Protein AF-A0A2D3VYF6-F1 (afdb_monomer)

Mean predicted aligned error: 9.65 Å

Foldseek 3Di:
DAEDAADEDEEEQAEFEDADPQPDPAALHEDADPQHDQHAYYNYHYYYDHPAFNHAYNVGDTHNDPVVVRVVRNPRDPQAEAEAEDEDQAEDEQEQSHEYEFFFEYEYDNQYEYEYDFQYHYAYEADAARRAGEYEYAENHAYAQAYDPVGAYEYYHPCVSVVHDQAAARGAAYEYAYQQADPLFAQQQSDNVGGHHNPDQQTERYEDHRYEQGNHKHDNDVVHIGWHYEAGRHHCNYYAENYEFYRHAEERYEYAAGAHEHEQYEFENYQAEPYEYHQAHAYEYEQHEEEYDHYAEPYEYDHAYEHEYERAEYEYPDHNHAYYYEYDDARYEYHYENEEYAGAYEQPHDAANHEYADPQHQQHAYYNYHYHYDHPHFNHAYNVGDTHNDPVVVNVVRVVSD

Sequence (402 aa):
YFKGEGIGGNFSNVTLTNNLPDAYAYGSVYSDAANPSPIAFTNVTIGGTFAGTQFVNKNGDATFSADEIEAIYNAQDVLPQETLSGDITSDMTLTADKIWILDGLVAVKNGAVLTIEAGTTIAGKEGTGENTSYMIVDKGSKIMAEGTEANPIIFTSKTAVDGGTPAVGQWGGLTILGNAANAQVNAYEVNSAFTAGTSDLADNSGILKYVKILNSGITMEQDKEINGLSLIGVGSGTLIDNITVDLSDDDGIEAWGGTVNMSNLTLTRCTDDYFDVDDGFSGTVTNLNITTTTGNAAMEMSGTTVPTFNGVNIVMNGSAKEGGMYFKGEGIGGSFTNVTLTNNLANAYTYGSVYSDAANPSPIAFTNVTIGGTFAGTQFVNKAGDATFSADEIEVIYNAQK

Radius of gyration: 25.11 Å; Cα contacts (8 Å, |Δi|>4): 1325; chains: 1; bounding box: 82×37×56 Å

pLDDT: mean 88.91, std 12.39, range [50.22, 98.94]

Solvent-accessible surface area (backbone atoms only — not comparable to full-atom values): 18466 Å² total; per-residue (Å²): 114,48,80,46,68,74,57,53,48,81,45,66,68,42,74,48,74,37,70,56,71,76,84,59,92,49,44,76,39,30,35,70,25,90,68,43,36,59,37,42,58,41,69,57,45,74,49,67,72,43,81,57,47,39,30,31,42,61,84,68,56,67,39,78,47,51,69,57,50,35,51,56,33,64,62,41,77,71,59,52,76,45,81,44,59,43,75,38,62,54,69,45,76,47,56,50,82,28,35,38,31,29,55,21,52,27,35,33,24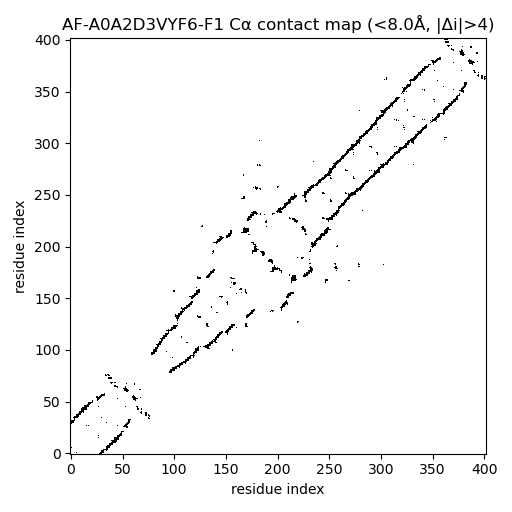,85,54,11,42,41,35,35,40,48,44,18,39,36,22,15,30,74,51,62,54,92,47,27,3,31,38,38,34,34,47,75,8,30,38,40,33,58,25,35,94,94,32,38,24,36,41,32,21,36,53,44,77,73,70,42,82,80,44,49,48,37,14,23,31,41,36,39,24,10,24,14,24,47,94,65,48,64,53,37,79,78,46,65,90,46,52,48,32,67,85,30,56,62,25,59,41,36,36,44,24,26,34,36,38,33,18,11,0,25,70,56,51,90,99,23,62,34,28,23,34,33,34,33,4,28,6,46,53,23,46,37,34,41,38,36,26,35,24,8,37,24,26,19,32,36,29,29,11,14,32,35,40,38,34,44,36,38,27,34,48,16,54,26,24,31,37,31,30,31,43,20,25,48,24,43,41,33,41,39,37,37,43,37,43,56,9,24,19,48,24,35,32,28,34,68,30,58,23,39,38,39,37,39,39,39,38,32,66,29,49,68,65,41,34,28,38,27,36,43,50,62,38,26,32,25,42,41,33,46,35,38,40,33,34,50,41,66,73,82,61,83,28,30,50,34,23,32,66,19,79,69,54,31,56,34,36,53,43,66,61,46,66,52,65,72,43,79,49,50,35,31,33,35,62,74,66,57,67,39,76,49,44,70,57,50,31,49,61,30,48,71,60,108

Nearest PDB structures (foldseek):
  7c7d-assembly1_A  TM=3.598E-01  e=1.996E-01  Streptomyces thermodiastaticus
  5w6f-assembly1_C  TM=1.751E-01  e=1.521E-01  Kuttervirus CBA120
  9j4l-assembly1_B  TM=1.896E-01  e=7.760E-01  Paenarthrobacter aurescens
  7xyc-assembly1_A  TM=2.782E-01  e=4.534E+00  Klebsiella phage Kp7

Secondary structure (DSSP, 8-state):
-B-STT--EEEES-EEEE---TT-TT-SEEE--SSPSPEEEES-EEEES--S-SEEETT--EES-HHHHHHHHHTS----EEEEEEEE-S-EEE-TTSEEEEEEEEEE-TT-EEEE-TT-EEEEPP--GGG--EEEE-TT-EEEEE--SSS-EEEEEHHHHTTPPP-SSSS--EEEE-S---SS--B-SS-TT-B---S-TT---EEEEEEEEES--EEEETTEEE-SEEEES--TTSEEEEEEEES-SS-SEEEES---EEEEEEEES-SS-SEEEES---SEEEEEEEEESSSSEEEEE-SS---EEEEEEEEES--SSSEEEEE-SSS--EEEEEEEEEE---TT-SS-SEEES-SS-S-EEEEEEEEEES--S-SEEETT--EES-HHHHHHHHHTT-

Structure (mmCIF, N/CA/C/O backbone):
data_AF-A0A2D3VYF6-F1
#
_entry.id   AF-A0A2D3VYF6-F1
#
loop_
_atom_site.group_PDB
_atom_site.id
_atom_site.type_symbol
_atom_site.label_atom_id
_atom_site.label_alt_id
_atom_site.label_comp_id
_atom_site.label_asym_id
_atom_site.label_entity_id
_atom_site.label_seq_id
_atom_site.pdbx_PDB_ins_code
_atom_site.Cartn_x
_atom_site.Cartn_y
_atom_site.Cartn_z
_atom_site.occupancy
_atom_site.B_iso_or_equiv
_atom_site.auth_seq_id
_atom_site.auth_comp_id
_atom_site.auth_asym_id
_atom_site.auth_atom_id
_atom_site.pdbx_PDB_model_num
ATOM 1 N N . TYR A 1 1 ? -38.442 -12.595 0.897 1.00 74.19 1 TYR A N 1
ATOM 2 C CA . TYR A 1 1 ? -38.090 -13.572 1.943 1.00 74.19 1 TYR A CA 1
ATOM 3 C C . TYR A 1 1 ? -36.581 -13.689 1.959 1.00 74.19 1 TYR A C 1
ATOM 5 O O . TYR A 1 1 ? -36.018 -14.154 0.973 1.00 74.19 1 TYR A O 1
ATOM 13 N N . PHE A 1 2 ? -35.948 -13.201 3.020 1.00 73.19 2 PHE A N 1
ATOM 14 C CA . PHE A 1 2 ? -34.509 -13.307 3.251 1.00 73.19 2 PHE A CA 1
ATOM 15 C C . PHE A 1 2 ? -34.277 -14.469 4.217 1.00 73.19 2 PHE A C 1
ATOM 17 O O . PHE A 1 2 ? -34.908 -14.503 5.275 1.00 73.19 2 PHE A O 1
ATOM 24 N N . LYS A 1 3 ? -33.466 -15.448 3.794 1.00 67.50 3 LYS A N 1
ATOM 25 C CA . LYS A 1 3 ? -33.299 -16.732 4.484 1.00 67.50 3 LYS A CA 1
ATOM 26 C C . LYS A 1 3 ? -31.871 -16.933 4.985 1.00 67.50 3 LYS A C 1
ATOM 28 O O . LYS A 1 3 ? -30.990 -17.205 4.177 1.00 67.50 3 LYS A O 1
ATOM 33 N N . GLY A 1 4 ? -31.681 -16.963 6.294 1.00 57.88 4 GLY A N 1
ATOM 34 C CA . GLY A 1 4 ? -30.403 -17.239 6.939 1.00 57.88 4 GLY A CA 1
ATOM 35 C C . GLY A 1 4 ? -29.540 -15.997 7.152 1.00 57.88 4 GLY A C 1
ATOM 36 O O . GLY A 1 4 ? -29.794 -14.924 6.607 1.00 57.88 4 GLY A O 1
ATOM 37 N N . GLU A 1 5 ? -28.520 -16.167 7.986 1.00 59.72 5 GLU A N 1
ATOM 38 C CA . GLU A 1 5 ? -27.497 -15.151 8.243 1.00 59.72 5 GLU A CA 1
ATOM 39 C C . GLU A 1 5 ? -26.617 -14.955 6.996 1.00 59.72 5 GLU A C 1
ATOM 41 O O . GLU A 1 5 ? -26.434 -15.887 6.208 1.00 59.72 5 GLU A O 1
ATOM 46 N N . GLY A 1 6 ? -26.094 -13.743 6.787 1.00 53.06 6 GLY A N 1
ATOM 47 C CA . GLY A 1 6 ? -25.200 -13.445 5.658 1.00 53.06 6 GLY A CA 1
ATOM 48 C C . GLY A 1 6 ? -25.876 -13.000 4.351 1.00 53.06 6 GLY A C 1
ATOM 49 O O . GLY A 1 6 ? -25.184 -12.726 3.372 1.00 53.06 6 GLY A O 1
ATOM 50 N N . ILE A 1 7 ? -27.214 -12.933 4.291 1.00 54.94 7 ILE A N 1
ATOM 51 C CA . ILE A 1 7 ? -27.933 -12.428 3.109 1.00 54.94 7 ILE A CA 1
ATOM 52 C C . ILE A 1 7 ? -28.222 -10.934 3.284 1.00 54.94 7 ILE A C 1
ATOM 54 O O . ILE A 1 7 ? -29.065 -10.563 4.095 1.00 54.94 7 ILE A O 1
ATOM 58 N N . GLY A 1 8 ? -27.530 -10.105 2.496 1.00 61.53 8 GLY A N 1
ATOM 59 C CA . GLY A 1 8 ? -27.679 -8.647 2.430 1.00 61.53 8 GLY A CA 1
ATOM 60 C C . GLY A 1 8 ? -27.973 -8.145 1.012 1.00 61.53 8 GLY A C 1
ATOM 61 O O . GLY A 1 8 ? -27.984 -8.930 0.058 1.00 61.53 8 GLY A O 1
ATOM 62 N N . GLY A 1 9 ? -28.206 -6.841 0.849 1.00 61.53 9 GLY A N 1
ATOM 63 C CA . GLY A 1 9 ? -28.354 -6.231 -0.478 1.00 61.53 9 GLY A CA 1
ATOM 64 C C . GLY A 1 9 ? -28.991 -4.842 -0.482 1.00 61.53 9 GLY A C 1
ATOM 65 O O . GLY A 1 9 ? -29.776 -4.504 0.398 1.00 61.53 9 GLY A O 1
ATOM 66 N N . ASN A 1 10 ? -28.681 -4.059 -1.517 1.00 67.69 10 ASN A N 1
ATOM 67 C CA . ASN A 1 10 ? -29.276 -2.745 -1.751 1.00 67.69 10 ASN A CA 1
ATOM 68 C C . ASN A 1 10 ? -30.423 -2.870 -2.755 1.00 67.69 10 ASN A C 1
ATOM 70 O O . ASN A 1 10 ? -30.211 -3.264 -3.905 1.00 67.69 10 ASN A O 1
ATOM 74 N N . PHE A 1 11 ? -31.633 -2.515 -2.334 1.00 74.44 11 PHE A N 1
ATOM 75 C CA . PHE A 1 11 ? -32.835 -2.603 -3.151 1.00 74.44 11 PHE A CA 1
ATOM 76 C C . PHE A 1 11 ? -33.434 -1.216 -3.359 1.00 74.44 11 PHE A C 1
ATOM 78 O O . PHE A 1 11 ? -33.925 -0.586 -2.425 1.00 74.44 11 PHE A O 1
ATOM 85 N N . SER A 1 12 ? -33.437 -0.752 -4.604 1.00 75.88 12 SER A N 1
ATOM 86 C CA . SER A 1 12 ? -33.969 0.557 -4.973 1.00 75.88 12 SER A CA 1
ATOM 87 C C . SER A 1 12 ? -35.176 0.437 -5.902 1.00 75.88 12 SER A C 1
ATOM 89 O O . SER A 1 12 ? -35.232 -0.444 -6.762 1.00 75.88 12 SER A O 1
ATOM 91 N N . ASN A 1 13 ? -36.147 1.341 -5.736 1.00 78.69 13 ASN A N 1
ATOM 92 C CA . ASN A 1 13 ? -37.373 1.416 -6.543 1.00 78.69 13 ASN A CA 1
ATOM 93 C C . ASN A 1 13 ? -38.207 0.125 -6.502 1.00 78.69 13 ASN A C 1
ATOM 95 O O . ASN A 1 13 ? -38.730 -0.346 -7.517 1.00 78.69 13 ASN A O 1
ATOM 99 N N . VAL A 1 14 ? -38.311 -0.479 -5.321 1.00 80.00 14 VAL A N 1
ATOM 100 C CA . VAL A 1 14 ? -39.027 -1.741 -5.140 1.00 80.00 14 VAL A CA 1
ATOM 101 C C . VAL A 1 14 ? -40.526 -1.478 -5.109 1.00 80.00 14 VAL A C 1
ATOM 103 O O . VAL A 1 14 ? -41.013 -0.741 -4.260 1.00 80.00 14 VAL A O 1
ATOM 106 N N . THR A 1 15 ? -41.283 -2.134 -5.987 1.00 82.56 15 THR A N 1
ATOM 107 C CA . THR A 1 15 ? -42.749 -2.178 -5.894 1.00 82.56 15 THR A CA 1
ATOM 108 C C . THR A 1 15 ? -43.205 -3.601 -5.604 1.00 82.56 15 THR A C 1
ATOM 110 O O . THR A 1 15 ? -42.964 -4.507 -6.401 1.00 82.56 15 THR A O 1
ATOM 113 N N . LEU A 1 16 ? -43.890 -3.803 -4.479 1.00 81.88 16 LEU A N 1
ATOM 114 C CA . LEU A 1 16 ? -44.494 -5.079 -4.097 1.00 81.88 16 LEU A CA 1
ATOM 115 C C . LEU A 1 16 ? -46.016 -4.955 -4.120 1.00 81.88 16 LEU A C 1
ATOM 117 O O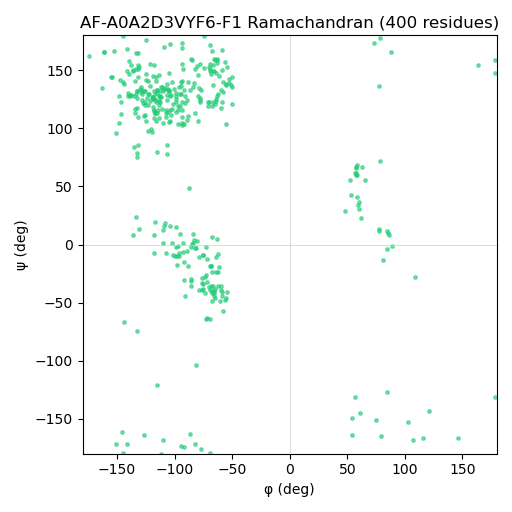 . LEU A 1 16 ? -46.585 -4.021 -3.564 1.00 81.88 16 LEU A O 1
ATOM 121 N N . THR A 1 17 ? -46.691 -5.911 -4.756 1.00 84.06 17 THR A N 1
ATOM 122 C CA . THR A 1 17 ? -48.153 -6.033 -4.698 1.00 84.06 17 THR A CA 1
ATOM 123 C C . THR A 1 17 ? -48.513 -7.367 -4.064 1.00 84.06 17 THR A C 1
ATOM 125 O O . THR A 1 17 ? -48.319 -8.414 -4.682 1.00 84.06 17 THR A O 1
ATOM 128 N N . ASN A 1 18 ? -49.036 -7.338 -2.839 1.00 80.06 18 ASN A N 1
ATOM 129 C CA . ASN A 1 18 ? -49.422 -8.536 -2.105 1.00 80.06 18 ASN A CA 1
ATOM 130 C C . ASN A 1 18 ? -50.948 -8.687 -2.080 1.00 80.06 18 ASN A C 1
ATOM 132 O O . ASN A 1 18 ? -51.669 -7.884 -1.494 1.00 80.06 18 ASN A O 1
ATOM 136 N N . ASN A 1 19 ? -51.437 -9.735 -2.742 1.00 85.00 19 ASN A N 1
ATOM 137 C CA . ASN A 1 19 ? -52.856 -10.094 -2.802 1.00 85.00 19 ASN A CA 1
ATOM 138 C C . ASN A 1 19 ? -53.130 -11.465 -2.168 1.00 85.00 19 ASN A C 1
ATOM 140 O O . ASN A 1 19 ? -54.120 -12.119 -2.498 1.00 85.00 19 ASN A O 1
ATOM 144 N N . LEU A 1 20 ? -52.214 -11.950 -1.325 1.00 78.88 20 LEU A N 1
ATOM 145 C CA . LEU A 1 20 ? -52.416 -13.199 -0.604 1.00 78.88 20 LEU A CA 1
ATOM 146 C C . LEU A 1 20 ? -53.529 -13.034 0.450 1.00 78.88 20 LEU A C 1
ATOM 148 O O . LEU A 1 20 ? -53.714 -11.937 0.972 1.00 78.88 20 LEU A O 1
ATOM 152 N N . PRO A 1 21 ? -54.262 -14.110 0.790 1.00 74.62 21 PRO A N 1
ATOM 153 C CA . PRO A 1 21 ? -55.208 -14.102 1.905 1.00 74.62 21 PRO A CA 1
ATOM 154 C C . PRO A 1 21 ? -54.524 -13.763 3.238 1.00 74.62 21 PRO A C 1
ATOM 156 O O . PRO A 1 21 ? -53.384 -14.166 3.460 1.00 74.62 21 PRO A O 1
ATOM 159 N N . ASP A 1 22 ? -55.245 -13.135 4.170 1.00 67.06 22 ASP A N 1
ATOM 160 C CA . ASP A 1 22 ? -54.722 -12.631 5.459 1.00 67.06 22 ASP A CA 1
ATOM 161 C C . ASP A 1 22 ? -54.169 -13.708 6.430 1.00 67.06 22 ASP A C 1
ATOM 163 O O . ASP A 1 22 ? -53.785 -13.410 7.556 1.00 67.06 22 ASP A O 1
ATOM 167 N N . ALA A 1 23 ? -54.109 -14.978 6.019 1.00 56.41 23 ALA A N 1
ATOM 168 C CA . ALA A 1 23 ? -53.672 -16.107 6.841 1.00 56.41 23 ALA A CA 1
ATOM 169 C C . ALA A 1 23 ? -52.142 -16.333 6.872 1.00 56.41 23 ALA A C 1
ATOM 171 O O . ALA A 1 23 ? -51.685 -17.283 7.510 1.00 56.41 23 ALA A O 1
ATOM 172 N N . TYR A 1 24 ? -51.337 -15.510 6.189 1.00 59.84 24 TYR A N 1
ATOM 173 C CA . TYR A 1 24 ? -49.878 -15.677 6.127 1.00 59.84 24 TYR A CA 1
ATOM 174 C C . TYR A 1 24 ? -49.146 -14.825 7.174 1.00 59.84 24 TYR A C 1
ATOM 176 O O . TYR A 1 24 ? -49.171 -13.600 7.127 1.00 59.84 24 TYR A O 1
ATOM 184 N N . ALA A 1 25 ? -48.417 -15.486 8.078 1.00 61.50 25 ALA A N 1
ATOM 185 C CA . ALA A 1 25 ? -47.672 -14.857 9.178 1.00 61.50 25 ALA A CA 1
ATOM 186 C C . ALA A 1 25 ? -46.397 -14.091 8.756 1.00 61.50 25 ALA A C 1
ATOM 188 O O . ALA A 1 25 ? -45.718 -13.523 9.605 1.00 61.50 25 ALA A O 1
ATOM 189 N N . TYR A 1 26 ? -46.049 -14.092 7.465 1.00 68.44 26 TYR A N 1
ATOM 190 C CA . TYR A 1 26 ? -44.743 -13.649 6.961 1.00 68.44 26 TYR A CA 1
ATOM 191 C C . TYR A 1 26 ? -44.787 -12.332 6.163 1.00 68.44 26 TYR A C 1
ATOM 193 O O . TYR A 1 26 ? -43.812 -11.998 5.504 1.00 68.44 26 TYR A O 1
ATOM 201 N N . GLY A 1 27 ? -45.894 -11.582 6.194 1.00 74.12 27 GLY A N 1
ATOM 202 C CA . GLY A 1 27 ? -46.006 -10.273 5.531 1.00 74.12 27 GLY A CA 1
ATOM 203 C C . GLY A 1 27 ? -45.654 -10.253 4.031 1.00 74.12 27 GLY A C 1
ATOM 204 O O . GLY A 1 27 ? -45.616 -11.285 3.359 1.00 74.12 27 GLY A O 1
ATOM 205 N N . SER A 1 28 ? -45.418 -9.054 3.492 1.00 77.81 28 SER A N 1
ATOM 206 C CA . SER A 1 28 ? -44.939 -8.817 2.117 1.00 77.81 28 SER A CA 1
ATOM 207 C C . SER A 1 28 ? -43.408 -8.877 2.024 1.00 77.81 28 SER A C 1
ATOM 209 O O . SER A 1 28 ? -42.855 -9.287 1.001 1.00 77.81 28 SER A O 1
ATOM 211 N N . VAL A 1 29 ? -42.718 -8.518 3.109 1.00 78.19 29 VAL A N 1
ATOM 212 C CA . VAL A 1 29 ? -41.271 -8.671 3.295 1.00 78.19 29 VAL A CA 1
ATOM 213 C C . VAL A 1 29 ? -41.025 -9.374 4.634 1.00 78.19 29 VAL A C 1
ATOM 215 O O . VAL A 1 29 ? -41.648 -9.042 5.638 1.00 78.19 29 VAL A O 1
ATOM 218 N N . TYR A 1 30 ? -40.118 -10.352 4.647 1.00 79.12 30 TYR A N 1
ATOM 219 C CA . TYR A 1 30 ? -39.763 -11.099 5.854 1.00 79.12 30 TYR A CA 1
ATOM 220 C C . TYR A 1 30 ? -38.306 -11.527 5.859 1.00 79.12 30 TYR A C 1
ATOM 222 O O . TYR A 1 30 ? -37.785 -11.949 4.816 1.00 79.12 30 TYR A O 1
ATOM 230 N N . SER A 1 31 ? -37.708 -11.458 7.048 1.00 73.31 31 SER A N 1
ATOM 231 C CA . SER A 1 31 ? -36.379 -11.972 7.379 1.00 73.31 31 SER A CA 1
ATOM 232 C C . SER A 1 31 ? -36.469 -12.969 8.536 1.00 73.31 31 SER A C 1
ATOM 234 O O . SER A 1 31 ? -37.044 -12.652 9.580 1.00 73.31 31 SER A O 1
ATOM 236 N N . ASP A 1 32 ? -35.877 -14.157 8.368 1.00 74.12 32 ASP A N 1
ATOM 237 C CA . ASP A 1 32 ? -35.676 -15.135 9.454 1.00 74.12 32 ASP A CA 1
ATOM 238 C C . ASP A 1 32 ? -34.289 -15.045 10.127 1.00 74.12 32 ASP A C 1
ATOM 240 O O . ASP A 1 32 ? -33.941 -15.897 10.960 1.00 74.12 32 ASP A O 1
ATOM 244 N N . ALA A 1 33 ? -33.503 -14.017 9.804 1.00 65.56 33 ALA A N 1
ATOM 245 C CA . ALA A 1 33 ? -32.243 -13.717 10.474 1.00 65.56 33 ALA A CA 1
ATOM 246 C C . ALA A 1 33 ? -32.486 -12.807 11.687 1.00 65.56 33 ALA A C 1
ATOM 248 O O . ALA A 1 33 ? -33.321 -11.905 11.631 1.00 65.56 33 ALA A O 1
ATOM 249 N N . ALA A 1 34 ? -31.773 -13.061 12.790 1.00 57.59 34 ALA A N 1
ATOM 250 C CA . ALA A 1 34 ? -31.766 -12.151 13.940 1.00 57.59 34 ALA A CA 1
ATOM 251 C C . ALA A 1 34 ? -30.897 -10.914 13.644 1.00 57.59 34 ALA A C 1
ATOM 253 O O . ALA A 1 34 ? -31.313 -9.807 13.970 1.00 57.59 34 ALA A O 1
ATOM 254 N N . ASN A 1 35 ? -29.776 -11.143 12.942 1.00 56.00 35 ASN A N 1
ATOM 255 C CA . ASN A 1 35 ? -28.840 -10.156 12.400 1.00 56.00 35 ASN A CA 1
ATOM 256 C C . ASN A 1 35 ? -28.538 -10.511 10.922 1.00 56.00 35 ASN A C 1
ATOM 258 O O . ASN A 1 35 ? -27.625 -11.296 10.649 1.00 56.00 35 ASN A O 1
ATOM 262 N N . PRO A 1 36 ? -29.354 -10.075 9.946 1.00 55.22 36 PRO A N 1
ATOM 263 C CA . PRO A 1 36 ? -28.991 -10.196 8.534 1.00 55.22 36 PRO A CA 1
ATOM 264 C C . PRO A 1 36 ? -27.790 -9.290 8.216 1.00 55.22 36 PRO A C 1
ATOM 266 O O . PRO A 1 36 ? -27.599 -8.269 8.868 1.00 55.22 36 PRO A O 1
ATOM 269 N N . SER A 1 37 ? -27.007 -9.619 7.182 1.00 58.22 37 SER A N 1
ATOM 270 C CA . SER A 1 37 ? -26.082 -8.633 6.599 1.00 58.22 37 SER A CA 1
ATOM 271 C C . SER A 1 37 ? -26.857 -7.382 6.164 1.00 58.22 37 SER A C 1
ATOM 273 O O . SER A 1 37 ? -28.054 -7.511 5.895 1.00 58.22 37 SER A O 1
ATOM 275 N N . PRO A 1 38 ? -26.216 -6.204 6.036 1.00 62.56 38 PRO A N 1
ATOM 276 C CA . PRO A 1 38 ? -26.923 -4.968 5.724 1.00 62.56 38 PRO A CA 1
ATOM 277 C C . PRO A 1 38 ? -27.854 -5.134 4.517 1.00 62.56 38 PRO A C 1
ATOM 279 O O . PRO A 1 38 ? -27.435 -5.515 3.417 1.00 62.56 38 PRO A O 1
ATOM 282 N N . ILE A 1 39 ? -29.142 -4.892 4.741 1.00 65.44 39 ILE A N 1
ATOM 283 C CA . ILE A 1 39 ? -30.156 -4.818 3.693 1.00 65.44 39 ILE A CA 1
ATOM 284 C C . ILE A 1 39 ? -30.631 -3.376 3.703 1.00 65.44 39 ILE A C 1
ATOM 286 O O . ILE A 1 39 ? -31.206 -2.941 4.692 1.00 65.44 39 ILE A O 1
ATOM 290 N N . ALA A 1 40 ? -30.397 -2.647 2.619 1.00 68.56 40 ALA A N 1
ATOM 291 C CA . ALA A 1 40 ? -30.890 -1.286 2.471 1.00 68.56 40 ALA A CA 1
ATOM 292 C C . ALA A 1 40 ? -32.042 -1.266 1.469 1.00 68.56 40 ALA A C 1
ATOM 294 O O . ALA A 1 40 ? -31.989 -1.901 0.410 1.00 68.56 40 ALA A O 1
ATOM 295 N N . PHE A 1 41 ? -33.074 -0.502 1.797 1.00 71.75 41 PHE A N 1
ATOM 296 C CA . PHE A 1 41 ? -34.196 -0.233 0.913 1.00 71.75 41 PHE A CA 1
ATOM 297 C C . PHE A 1 41 ? -34.237 1.257 0.593 1.00 71.75 41 PHE A C 1
ATOM 299 O O . PHE A 1 41 ? -33.991 2.083 1.463 1.00 71.75 41 PHE A O 1
ATOM 306 N N . THR A 1 42 ? -34.556 1.609 -0.650 1.00 72.69 42 THR A N 1
ATOM 307 C CA . THR A 1 42 ? -34.777 3.005 -1.044 1.00 72.69 42 THR A CA 1
ATOM 308 C C . THR A 1 42 ? -35.949 3.081 -2.007 1.00 72.69 42 THR A C 1
ATOM 310 O O . THR A 1 42 ? -35.981 2.361 -3.011 1.00 72.69 42 THR A O 1
ATOM 313 N N . ASN A 1 43 ? -36.897 3.982 -1.740 1.00 72.62 43 ASN A N 1
ATOM 314 C CA . ASN A 1 43 ? -38.083 4.189 -2.577 1.00 72.62 43 ASN A CA 1
ATOM 315 C C . ASN A 1 43 ? -38.912 2.899 -2.746 1.00 72.62 43 ASN A C 1
ATOM 317 O O . ASN A 1 43 ? -39.075 2.372 -3.852 1.00 72.62 43 ASN A O 1
ATOM 321 N N . VAL A 1 44 ? -39.392 2.355 -1.625 1.00 80.31 44 VAL A N 1
ATOM 322 C CA . VAL A 1 44 ? -40.236 1.154 -1.606 1.00 80.31 44 VAL A CA 1
ATOM 323 C C . VAL A 1 44 ? -41.710 1.540 -1.645 1.00 80.31 44 VAL A C 1
ATOM 325 O O . VAL A 1 44 ? -42.175 2.370 -0.875 1.00 80.31 44 VAL A O 1
ATOM 328 N N . THR A 1 45 ? -42.478 0.889 -2.514 1.00 80.38 45 THR A N 1
ATOM 329 C CA . THR A 1 45 ? -43.942 0.961 -2.536 1.00 80.38 45 THR A CA 1
ATOM 330 C C . THR A 1 45 ? -44.520 -0.427 -2.286 1.00 80.38 45 THR A C 1
ATOM 332 O O . THR A 1 45 ? -44.208 -1.373 -3.010 1.00 80.38 45 THR A O 1
ATOM 335 N N . ILE A 1 46 ? -45.397 -0.559 -1.289 1.00 78.75 46 ILE A N 1
ATOM 336 C CA . ILE A 1 46 ? -46.137 -1.800 -1.024 1.00 78.75 46 ILE A CA 1
ATOM 337 C C . ILE A 1 46 ? -47.631 -1.524 -1.166 1.00 78.75 46 ILE A C 1
ATOM 339 O O . ILE A 1 46 ? -48.162 -0.604 -0.549 1.00 78.75 46 ILE A O 1
ATOM 343 N N . GLY A 1 47 ? -48.309 -2.320 -1.988 1.00 76.56 47 GLY A N 1
ATOM 344 C CA . GLY A 1 47 ? -49.752 -2.242 -2.201 1.00 76.56 47 GLY A CA 1
ATOM 345 C C . GLY A 1 47 ? -50.392 -3.621 -2.346 1.00 76.56 47 GLY A C 1
ATOM 346 O O . GLY A 1 47 ? -49.744 -4.650 -2.166 1.00 76.56 47 GLY A O 1
ATOM 347 N N . GLY A 1 48 ? -51.673 -3.647 -2.708 1.00 80.94 48 GLY A N 1
ATOM 348 C CA . GLY A 1 48 ? -52.450 -4.876 -2.874 1.00 80.94 48 GLY A CA 1
ATOM 349 C C . GLY A 1 48 ? -53.595 -4.994 -1.870 1.00 80.94 48 GLY A C 1
ATOM 350 O O . GLY A 1 48 ? -53.997 -4.014 -1.249 1.00 80.94 48 GLY A O 1
ATOM 351 N N . THR A 1 49 ? -54.167 -6.191 -1.782 1.00 82.38 49 THR A N 1
ATOM 352 C CA . THR A 1 49 ? -55.363 -6.500 -0.977 1.00 82.38 49 THR A CA 1
ATOM 353 C C . THR A 1 49 ? -55.049 -7.162 0.362 1.00 82.38 49 THR A C 1
ATOM 355 O O . THR A 1 49 ? -55.948 -7.275 1.189 1.00 82.38 49 THR A O 1
ATOM 358 N N . PHE A 1 50 ? -53.797 -7.571 0.591 1.00 79.56 50 PHE A N 1
ATOM 359 C CA . PHE A 1 50 ? -53.349 -8.122 1.868 1.00 79.56 50 PHE A CA 1
ATOM 360 C C . PHE A 1 50 ? -53.421 -7.059 2.974 1.00 79.56 50 PHE A C 1
ATOM 362 O O . PHE A 1 50 ? -52.773 -6.013 2.871 1.00 79.56 50 PHE A O 1
ATOM 369 N N . ALA A 1 51 ? -54.188 -7.333 4.032 1.00 72.94 51 ALA A N 1
ATOM 370 C CA . ALA A 1 51 ? -54.447 -6.385 5.120 1.00 72.94 51 ALA A CA 1
ATOM 371 C C . ALA A 1 51 ? -53.560 -6.604 6.362 1.00 72.94 51 ALA A C 1
ATOM 373 O O . ALA A 1 51 ? -53.662 -5.853 7.334 1.00 72.94 51 ALA A O 1
ATOM 374 N N . GLY A 1 52 ? -52.706 -7.633 6.351 1.00 74.12 52 GLY A N 1
ATOM 375 C CA . GLY A 1 52 ? -51.769 -7.927 7.436 1.00 74.12 52 GLY A CA 1
ATOM 376 C C . GLY A 1 52 ? -50.569 -6.973 7.499 1.00 74.12 52 GLY A C 1
ATOM 377 O O . GLY A 1 52 ? -50.412 -6.061 6.685 1.00 74.12 52 GLY A O 1
ATOM 378 N N . THR A 1 53 ? -49.692 -7.200 8.480 1.00 75.12 53 THR A N 1
ATOM 379 C CA . THR A 1 53 ? -48.420 -6.476 8.619 1.00 75.12 53 THR A CA 1
ATOM 380 C C . THR A 1 53 ? -47.572 -6.677 7.369 1.00 75.12 53 THR A C 1
ATOM 382 O O . THR A 1 53 ? -47.278 -7.808 6.978 1.00 75.12 53 THR A O 1
ATOM 385 N N . GLN A 1 54 ? -47.199 -5.578 6.720 1.00 76.69 54 GLN A N 1
ATOM 386 C CA . GLN A 1 54 ? -46.505 -5.602 5.434 1.00 76.69 54 GLN A CA 1
ATOM 387 C C . GLN A 1 54 ? -45.054 -6.067 5.588 1.00 76.69 54 GLN A C 1
ATOM 389 O O . GLN A 1 54 ? -44.508 -6.683 4.673 1.00 76.69 54 GLN A O 1
ATOM 394 N N . PHE A 1 55 ? -44.466 -5.867 6.766 1.00 74.56 55 PHE A N 1
ATOM 395 C CA . PHE A 1 55 ? -43.177 -6.428 7.141 1.00 74.56 55 PHE A CA 1
ATOM 396 C C . PHE A 1 55 ? -43.218 -7.075 8.513 1.00 74.56 55 PHE A C 1
ATOM 398 O O . PHE A 1 55 ? -43.900 -6.586 9.414 1.00 74.56 55 PHE A O 1
ATOM 405 N N . VAL A 1 56 ? -42.467 -8.167 8.639 1.00 74.69 56 VAL A N 1
ATOM 406 C CA . VAL A 1 56 ? -42.242 -8.891 9.889 1.00 74.69 56 VAL A CA 1
ATOM 407 C C . VAL A 1 56 ? -40.777 -9.337 9.919 1.00 74.69 56 VAL A C 1
ATOM 409 O O . VAL A 1 56 ? -40.319 -9.988 8.977 1.00 74.69 56 VAL A O 1
ATOM 412 N N . ASN A 1 57 ? -40.038 -9.031 10.988 1.00 70.38 57 ASN A N 1
ATOM 413 C CA . ASN A 1 57 ? -38.720 -9.630 11.237 1.00 70.38 57 ASN A CA 1
ATOM 414 C C . ASN A 1 57 ? -38.782 -10.709 12.333 1.00 70.38 57 ASN A C 1
ATOM 416 O O . ASN A 1 57 ? -39.795 -10.899 13.012 1.00 70.38 57 ASN A O 1
ATOM 420 N N . LYS A 1 58 ? -37.672 -11.429 12.522 1.00 71.56 58 LYS A N 1
ATOM 421 C CA . LYS A 1 58 ? -37.536 -12.454 13.568 1.00 71.56 58 LYS A CA 1
ATOM 422 C C . LYS A 1 58 ? -37.615 -11.906 14.996 1.00 71.56 58 LYS A C 1
ATOM 424 O O . LYS A 1 58 ? -37.976 -12.660 15.898 1.00 71.56 58 LYS A O 1
ATOM 429 N N . ASN A 1 59 ? -37.308 -10.626 15.192 1.00 65.56 59 ASN A N 1
ATOM 430 C CA . ASN A 1 59 ? -37.330 -9.962 16.496 1.00 65.56 59 ASN A CA 1
ATOM 431 C C . ASN A 1 59 ? -38.746 -9.527 16.916 1.00 65.56 59 ASN A C 1
ATOM 433 O O . ASN A 1 59 ? -38.940 -9.078 18.043 1.00 65.56 59 ASN A O 1
ATOM 437 N N . GLY A 1 60 ? -39.748 -9.734 16.054 1.00 64.12 60 GLY A N 1
ATOM 438 C CA . GLY A 1 60 ? -41.144 -9.400 16.331 1.00 64.12 60 GLY A CA 1
ATOM 439 C C . GLY A 1 60 ? -41.511 -7.959 15.986 1.00 64.12 60 GLY A C 1
ATOM 440 O O . GLY A 1 60 ? -42.636 -7.549 16.276 1.00 64.12 60 GLY A O 1
ATOM 441 N N . ASP A 1 61 ? -40.612 -7.215 15.337 1.00 67.62 61 ASP A N 1
ATOM 442 C CA . ASP A 1 61 ? -40.936 -5.907 14.780 1.00 67.62 61 ASP A CA 1
ATOM 443 C C . ASP A 1 61 ? -41.845 -6.115 13.569 1.00 67.62 61 ASP A C 1
ATOM 445 O O . ASP A 1 61 ? -41.509 -6.840 12.623 1.00 67.62 61 ASP A O 1
ATOM 449 N N . ALA A 1 62 ? -43.021 -5.495 13.612 1.00 71.25 62 ALA A N 1
AT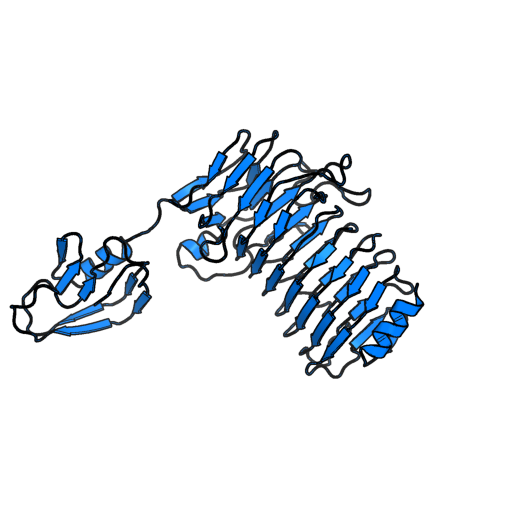OM 450 C CA . ALA A 1 62 ? -44.005 -5.583 12.552 1.00 71.25 62 ALA A CA 1
ATOM 451 C C . ALA A 1 62 ? -44.547 -4.194 12.223 1.00 71.25 62 ALA A C 1
ATOM 453 O O . ALA A 1 62 ? -44.977 -3.457 13.110 1.00 71.25 62 ALA A O 1
ATOM 454 N N . THR A 1 63 ? -44.536 -3.846 10.939 1.00 67.88 63 THR A N 1
ATOM 455 C CA . THR A 1 63 ? -45.011 -2.547 10.451 1.00 67.88 63 THR A CA 1
ATOM 456 C C . THR A 1 63 ? -45.954 -2.706 9.256 1.00 67.88 63 THR A 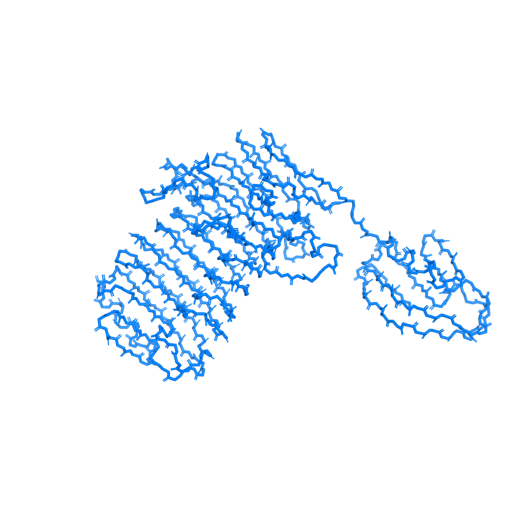C 1
ATOM 458 O O . THR A 1 63 ? -45.927 -3.701 8.521 1.00 67.88 63 THR A O 1
ATOM 461 N N . PHE A 1 64 ? -46.825 -1.710 9.091 1.00 66.56 64 PHE A N 1
ATOM 462 C CA . PHE A 1 64 ? -47.744 -1.554 7.971 1.00 66.56 64 PHE A CA 1
ATOM 463 C C . PHE A 1 64 ? -47.234 -0.584 6.891 1.00 66.56 64 PHE A C 1
ATOM 465 O O . PHE A 1 64 ? -47.864 -0.513 5.837 1.00 66.56 64 PHE A O 1
ATOM 472 N N . SER A 1 65 ? -46.145 0.162 7.123 1.00 73.19 65 SER A N 1
ATOM 473 C CA . SER A 1 65 ? -45.689 1.231 6.223 1.00 73.19 65 SER A CA 1
ATOM 474 C C . SER A 1 65 ? -44.346 0.924 5.561 1.00 73.19 65 SER A C 1
ATOM 476 O O . SER A 1 65 ? -43.475 0.293 6.150 1.00 73.19 65 SER A O 1
ATOM 478 N N . ALA A 1 66 ? -44.177 1.375 4.317 1.00 66.06 66 ALA A N 1
ATOM 479 C CA . ALA A 1 66 ? -42.915 1.236 3.592 1.00 66.06 66 ALA A CA 1
ATOM 480 C C . ALA A 1 66 ? -41.786 2.072 4.224 1.00 66.06 66 ALA A C 1
ATOM 482 O O . ALA A 1 66 ? -40.654 1.601 4.294 1.00 66.06 66 ALA A O 1
ATOM 483 N N . ASP A 1 67 ? -42.112 3.253 4.755 1.00 67.81 67 ASP A N 1
ATOM 484 C CA . ASP A 1 67 ? -41.150 4.154 5.401 1.00 67.81 67 ASP A CA 1
ATOM 485 C C . ASP A 1 67 ? -40.552 3.535 6.677 1.00 67.81 67 ASP A C 1
ATOM 487 O O . ASP A 1 67 ? -39.357 3.650 6.941 1.00 67.81 67 ASP A O 1
ATOM 491 N N . GLU A 1 68 ? -41.357 2.815 7.466 1.00 68.12 68 GLU A N 1
ATOM 492 C CA . GLU A 1 68 ? -40.861 2.101 8.648 1.00 68.12 68 GLU A CA 1
ATOM 493 C C . GLU A 1 68 ? -40.060 0.845 8.273 1.00 68.12 68 GLU A C 1
ATOM 495 O O . GLU A 1 68 ? -39.158 0.470 9.013 1.00 68.12 68 GLU A O 1
ATOM 500 N N . ILE A 1 69 ? -40.327 0.208 7.125 1.00 67.81 69 ILE A N 1
ATOM 501 C CA . ILE A 1 69 ? -39.493 -0.895 6.608 1.00 67.81 69 ILE A CA 1
ATOM 502 C C . ILE A 1 69 ? -38.102 -0.379 6.259 1.00 67.81 69 ILE A C 1
ATOM 504 O O . ILE A 1 69 ? -37.112 -0.999 6.644 1.00 67.81 69 ILE A O 1
ATOM 508 N N . GLU A 1 70 ? -38.038 0.756 5.561 1.00 68.31 70 GLU A N 1
ATOM 509 C CA . GLU A 1 70 ? -36.788 1.449 5.248 1.00 68.31 70 GLU A CA 1
ATOM 510 C C . GLU A 1 70 ? -36.040 1.817 6.538 1.00 68.31 70 GLU A C 1
ATOM 512 O O . GLU A 1 70 ? -34.857 1.511 6.666 1.00 68.31 70 GLU A O 1
ATOM 517 N N . ALA A 1 71 ? -36.735 2.344 7.550 1.00 63.31 71 ALA A N 1
ATOM 518 C CA . ALA A 1 71 ? -36.133 2.661 8.844 1.00 63.31 71 ALA A CA 1
ATOM 519 C C . ALA A 1 71 ? -35.638 1.425 9.624 1.00 63.31 71 ALA A C 1
ATOM 521 O O . ALA A 1 71 ? -34.537 1.459 10.167 1.00 63.31 71 ALA A O 1
ATOM 522 N N . ILE A 1 72 ? -36.413 0.334 9.684 1.00 62.09 72 ILE A N 1
ATOM 523 C CA . ILE A 1 72 ? -36.040 -0.886 10.424 1.00 62.09 72 ILE A CA 1
ATOM 524 C C . ILE A 1 72 ? -34.815 -1.551 9.794 1.00 62.09 72 ILE A C 1
ATOM 526 O O . ILE A 1 72 ? -33.924 -1.990 10.514 1.00 62.09 72 ILE A O 1
ATOM 530 N N . TYR A 1 73 ? -34.751 -1.608 8.464 1.00 60.31 73 TYR A N 1
ATOM 531 C CA . TYR A 1 73 ? -33.637 -2.230 7.753 1.00 60.31 73 TYR A CA 1
ATOM 532 C C . TYR A 1 73 ? -32.376 -1.371 7.732 1.00 60.31 73 TYR A C 1
ATOM 534 O O . TYR A 1 73 ? -31.291 -1.893 7.968 1.00 60.31 73 TYR A O 1
ATOM 542 N N . ASN A 1 74 ? -32.515 -0.055 7.563 1.00 58.16 74 ASN A N 1
ATOM 543 C CA . ASN A 1 74 ? -31.381 0.863 7.669 1.00 58.16 74 ASN A CA 1
ATOM 544 C C . ASN A 1 74 ? -30.840 0.960 9.111 1.00 58.16 74 ASN A C 1
ATOM 546 O O . ASN A 1 74 ? -29.708 1.388 9.312 1.00 58.16 74 ASN A O 1
ATOM 550 N N . ALA A 1 75 ? -31.628 0.557 10.115 1.00 52.66 75 ALA A N 1
ATOM 551 C CA . ALA A 1 75 ? -31.201 0.452 11.510 1.00 52.66 75 ALA A CA 1
ATOM 552 C C . ALA A 1 75 ? -30.610 -0.925 11.885 1.00 52.66 75 ALA A C 1
ATOM 554 O O . ALA A 1 75 ? -30.145 -1.087 13.015 1.00 52.66 75 ALA A O 1
ATOM 555 N N . GLN A 1 76 ? -30.625 -1.921 10.986 1.00 50.22 76 GLN A N 1
ATOM 556 C CA . GLN A 1 76 ? -30.059 -3.248 11.251 1.00 50.22 76 GLN A CA 1
ATOM 557 C C . GLN A 1 76 ? -28.572 -3.295 10.847 1.00 50.22 76 GLN A C 1
ATOM 559 O O . GLN A 1 76 ? -28.232 -3.321 9.668 1.00 50.22 76 GLN A O 1
ATOM 564 N N . ASP A 1 77 ? -27.724 -3.317 11.881 1.00 53.03 77 ASP A N 1
ATOM 565 C CA . ASP A 1 77 ? -26.258 -3.466 11.906 1.00 53.03 77 ASP A CA 1
ATOM 566 C C . ASP A 1 77 ? -25.416 -2.342 11.272 1.00 53.03 77 ASP A C 1
ATOM 568 O O . ASP A 1 77 ? -24.506 -2.560 10.471 1.00 53.03 77 ASP A O 1
ATOM 572 N N . VAL A 1 78 ? -25.640 -1.110 11.740 1.00 64.88 78 VAL A N 1
ATOM 573 C CA . VAL A 1 78 ? -24.539 -0.137 11.810 1.00 64.88 78 VAL A CA 1
ATOM 574 C C . VAL A 1 78 ? -23.737 -0.467 13.064 1.00 64.88 78 VAL A C 1
ATOM 576 O O . VAL A 1 78 ? -24.196 -0.214 14.181 1.00 64.88 78 VAL A O 1
ATOM 579 N N . LEU A 1 79 ? -22.548 -1.047 12.885 1.00 76.12 79 LEU A N 1
ATOM 580 C CA . LEU A 1 79 ? -21.600 -1.216 13.982 1.00 76.12 79 LEU A CA 1
ATOM 581 C C . LEU A 1 79 ? -21.400 0.138 14.692 1.00 76.12 79 LEU A C 1
ATOM 583 O O . LEU A 1 79 ? -21.273 1.166 14.012 1.00 76.12 79 LEU A O 1
ATOM 587 N N . PRO A 1 80 ? -21.361 0.180 16.038 1.00 87.19 80 PRO A N 1
ATOM 588 C CA . PRO A 1 80 ? -21.034 1.409 16.749 1.00 87.19 80 PRO A CA 1
ATOM 589 C C . PRO A 1 80 ? -19.689 1.962 16.259 1.00 87.19 80 PRO A C 1
ATOM 591 O O . PRO A 1 80 ? -18.832 1.218 15.790 1.00 87.19 80 PRO A O 1
ATOM 594 N N . GLN A 1 81 ? -19.506 3.278 16.351 1.00 92.94 81 GLN A N 1
ATOM 595 C CA . GLN A 1 81 ? -18.272 3.940 15.931 1.00 92.94 81 GLN A CA 1
ATOM 596 C C . GLN A 1 81 ? -17.534 4.484 17.152 1.00 92.94 81 GLN A C 1
ATOM 598 O O . GLN A 1 81 ? -18.153 5.091 18.029 1.00 92.94 81 GLN A O 1
ATOM 603 N N . GLU A 1 82 ? -16.220 4.285 17.204 1.00 97.75 82 GLU A N 1
ATOM 604 C CA . GLU A 1 82 ? -15.359 4.809 18.266 1.00 97.75 82 GLU A CA 1
ATOM 605 C C . GLU A 1 82 ? -14.179 5.569 17.665 1.00 97.75 82 GLU A C 1
ATOM 607 O O . GLU A 1 82 ? -13.504 5.073 16.769 1.00 97.75 82 GLU A O 1
ATOM 612 N N . THR A 1 83 ? -13.940 6.790 18.141 1.00 98.38 83 THR A N 1
ATOM 613 C CA . THR A 1 83 ? -12.885 7.658 17.609 1.00 98.38 83 THR A CA 1
ATOM 614 C C . THR A 1 83 ? -11.545 7.395 18.290 1.00 98.38 83 THR A C 1
ATOM 616 O O . THR A 1 83 ? -11.456 7.374 19.516 1.00 98.38 83 THR A O 1
ATOM 619 N N . LEU A 1 84 ? -10.496 7.271 17.479 1.00 98.19 84 LEU A N 1
ATOM 620 C CA . LEU A 1 84 ? -9.092 7.259 17.868 1.00 98.19 84 LEU A CA 1
ATOM 621 C C . LEU A 1 84 ? -8.435 8.568 17.418 1.00 98.19 84 LEU A C 1
ATOM 623 O O . LEU A 1 84 ? -8.608 9.000 16.280 1.00 98.19 84 LEU A O 1
ATOM 627 N N . SER A 1 85 ? -7.653 9.178 18.302 1.00 97.38 85 SER A N 1
ATOM 628 C CA . SER A 1 85 ? -6.903 10.406 18.018 1.00 97.38 85 SER A CA 1
ATOM 629 C C . SER A 1 85 ? -5.678 10.493 18.925 1.00 97.38 85 SER A C 1
ATOM 631 O O . SER A 1 85 ? -5.774 10.145 20.105 1.00 97.38 85 SER A O 1
ATOM 633 N N . GLY A 1 86 ? -4.566 11.025 18.421 1.00 98.00 86 GLY A N 1
ATOM 634 C CA . GLY A 1 86 ? -3.359 11.255 19.214 1.00 98.00 86 GLY A CA 1
ATOM 635 C C . GLY A 1 86 ? -2.567 9.981 19.514 1.00 98.00 86 GLY A C 1
ATOM 636 O O . GLY A 1 86 ? -2.547 9.032 18.732 1.00 98.00 86 GLY A O 1
ATOM 637 N N . ASP A 1 87 ? -1.865 9.978 20.645 1.00 98.56 87 ASP A N 1
ATOM 638 C CA . ASP A 1 87 ? -0.864 8.954 20.940 1.00 98.56 87 ASP A CA 1
ATOM 639 C C . ASP A 1 87 ? -1.446 7.747 21.692 1.00 98.56 87 ASP A C 1
ATOM 641 O O . ASP A 1 87 ? -2.007 7.881 22.783 1.00 98.56 87 ASP A O 1
ATOM 645 N N . ILE A 1 88 ? -1.205 6.546 21.164 1.00 98.75 88 ILE A N 1
ATOM 646 C CA . ILE A 1 88 ? -1.407 5.268 21.854 1.00 98.75 88 ILE A CA 1
ATOM 647 C C . ILE A 1 88 ? -0.068 4.890 22.500 1.00 98.75 88 ILE A C 1
ATOM 649 O O . ILE A 1 88 ? 0.875 4.492 21.818 1.00 98.75 88 ILE A O 1
ATOM 653 N N . THR A 1 89 ? 0.030 5.063 23.822 1.00 98.56 89 THR A N 1
ATOM 654 C CA . THR A 1 89 ? 1.283 4.898 24.601 1.00 98.56 89 THR A CA 1
ATOM 655 C C . THR A 1 89 ? 1.301 3.672 25.515 1.00 98.56 89 THR A C 1
ATOM 657 O O . THR A 1 89 ? 2.284 3.433 26.220 1.00 98.56 89 THR A O 1
ATOM 660 N N . SER A 1 90 ? 0.222 2.892 25.496 1.00 98.62 90 SER A N 1
ATOM 661 C CA . SER A 1 90 ? 0.072 1.605 26.172 1.00 98.62 90 SER A CA 1
ATOM 662 C C . SER A 1 90 ? -0.667 0.639 25.259 1.00 98.62 90 SER A C 1
ATOM 664 O O . SER A 1 90 ? -1.414 1.082 24.387 1.00 98.62 90 SER A O 1
ATOM 666 N N . ASP A 1 91 ? -0.496 -0.659 25.494 1.00 98.88 91 ASP A N 1
ATOM 667 C CA . ASP A 1 91 ? -1.148 -1.706 24.708 1.00 98.88 91 ASP A CA 1
ATOM 668 C C . ASP A 1 91 ? -2.658 -1.468 24.572 1.00 98.88 91 ASP A C 1
ATOM 670 O O . ASP A 1 91 ? -3.347 -1.127 25.539 1.00 98.88 91 ASP A O 1
ATOM 674 N N . MET A 1 92 ? -3.164 -1.652 23.355 1.00 98.75 92 MET A N 1
ATOM 675 C CA . MET A 1 92 ? -4.563 -1.429 23.001 1.00 98.75 92 MET A CA 1
ATOM 676 C C . MET A 1 92 ? -5.033 -2.532 22.057 1.00 98.75 92 MET A C 1
ATOM 678 O O . MET A 1 92 ? -4.260 -3.041 21.249 1.00 98.75 92 MET A O 1
ATOM 682 N N . THR A 1 93 ? -6.303 -2.916 22.159 1.00 98.75 93 THR A N 1
ATOM 683 C CA . THR A 1 93 ? -6.938 -3.863 21.237 1.00 98.75 93 THR A CA 1
ATOM 684 C C . THR A 1 93 ? -8.091 -3.182 20.516 1.00 98.75 93 THR A C 1
ATOM 686 O O . THR A 1 93 ? -8.980 -2.639 21.169 1.00 98.75 93 THR A O 1
ATOM 689 N N . LEU A 1 94 ? -8.066 -3.214 19.184 1.00 98.62 94 LEU A N 1
ATOM 690 C CA . LEU A 1 94 ? -9.165 -2.798 18.324 1.00 98.62 94 LEU A CA 1
ATOM 691 C C . LEU A 1 94 ? -10.010 -4.030 17.993 1.00 98.62 94 LEU A C 1
ATOM 693 O O . LEU A 1 94 ? -9.512 -4.976 17.382 1.00 98.62 94 LEU A O 1
ATOM 697 N N . THR A 1 95 ? -11.260 -4.023 18.445 1.00 95.81 95 THR A N 1
ATOM 698 C CA . THR A 1 95 ? -12.201 -5.142 18.336 1.00 95.81 95 THR A CA 1
ATOM 699 C C . THR A 1 95 ? -13.082 -5.032 17.095 1.00 95.81 95 THR A C 1
ATOM 701 O O . THR A 1 95 ? -13.334 -3.927 16.605 1.00 95.81 95 THR A O 1
ATOM 704 N N . ALA A 1 96 ? -13.585 -6.170 16.609 1.00 90.88 96 ALA A N 1
ATOM 705 C CA . ALA A 1 96 ? -14.408 -6.237 15.393 1.00 90.88 96 ALA A CA 1
ATOM 706 C C . ALA A 1 96 ? -15.903 -5.909 15.610 1.00 90.88 96 ALA A C 1
ATOM 708 O O . ALA A 1 96 ? -16.677 -5.872 14.657 1.00 90.88 96 ALA A O 1
ATOM 709 N N . ASP A 1 97 ? -16.328 -5.660 16.852 1.00 86.38 97 ASP A N 1
ATOM 710 C CA . ASP A 1 97 ? -17.709 -5.308 17.219 1.00 86.38 97 ASP A CA 1
ATOM 711 C C . ASP A 1 97 ? -18.053 -3.825 16.983 1.00 86.38 97 ASP A C 1
ATOM 713 O O . ASP A 1 97 ? -19.154 -3.380 17.314 1.00 86.38 97 ASP A O 1
ATOM 717 N N . LYS A 1 98 ? -17.113 -3.048 16.430 1.00 91.31 98 LYS A N 1
ATOM 718 C CA . LYS A 1 98 ? -17.260 -1.620 16.140 1.00 91.31 98 LYS A CA 1
ATOM 719 C C . LYS A 1 98 ? -16.370 -1.185 14.972 1.00 91.31 98 LYS A C 1
ATOM 721 O O . LYS A 1 98 ? -15.451 -1.902 14.577 1.00 91.31 98 LYS A O 1
ATOM 726 N N . ILE A 1 99 ? -16.622 0.011 14.443 1.00 94.19 99 ILE A N 1
ATOM 727 C CA . ILE A 1 99 ? -15.727 0.682 13.491 1.00 94.19 99 ILE A CA 1
ATOM 728 C C . ILE A 1 99 ? -14.880 1.702 14.250 1.00 94.19 99 ILE A C 1
ATOM 730 O O . ILE A 1 99 ? -15.407 2.545 14.979 1.00 94.19 99 ILE A O 1
ATOM 734 N N . TRP A 1 100 ? -13.569 1.659 14.043 1.00 98.69 100 TRP A N 1
ATOM 735 C CA . TRP A 1 100 ? -12.630 2.600 14.650 1.00 98.69 100 TRP A CA 1
ATOM 736 C C . TRP A 1 100 ? -12.375 3.771 13.705 1.00 98.69 100 TRP A C 1
ATOM 738 O O . TRP A 1 100 ? -11.957 3.564 12.572 1.00 98.69 100 TRP A O 1
ATOM 748 N N . ILE A 1 101 ? -12.628 5.000 14.143 1.00 98.69 101 ILE A N 1
ATOM 749 C CA . ILE A 1 101 ? -12.515 6.205 13.316 1.00 98.69 101 ILE A CA 1
ATOM 750 C C . ILE A 1 101 ? -11.243 6.962 13.680 1.00 98.69 101 ILE A C 1
ATOM 752 O O . ILE A 1 101 ? -11.146 7.467 14.793 1.00 98.69 101 ILE A O 1
ATOM 756 N N . LEU A 1 102 ? -10.291 7.090 12.758 1.00 98.81 102 LEU A N 1
ATOM 757 C CA . LEU A 1 102 ? -9.115 7.942 12.954 1.00 98.81 102 LEU A CA 1
ATOM 758 C C . LEU A 1 102 ? -9.510 9.409 12.720 1.00 98.81 102 LEU A C 1
ATOM 760 O O . LEU A 1 102 ? -10.002 9.751 11.640 1.00 98.81 102 LEU A O 1
ATOM 764 N N . ASP A 1 103 ? -9.292 10.272 13.710 1.00 98.25 103 ASP A N 1
ATOM 765 C CA . ASP A 1 103 ? -9.507 11.725 13.632 1.00 98.25 103 ASP A CA 1
ATOM 766 C C . ASP A 1 103 ? -8.168 12.438 13.883 1.00 98.25 103 ASP A C 1
ATOM 768 O O . ASP A 1 103 ? -7.728 12.588 15.028 1.00 98.25 103 ASP A O 1
ATOM 772 N N . GLY A 1 104 ? -7.485 12.801 12.794 1.00 98.25 104 GLY A N 1
ATOM 773 C CA . GLY A 1 104 ? -6.097 13.258 12.799 1.00 98.25 104 GLY A CA 1
ATOM 774 C C . GLY A 1 104 ? -5.073 12.117 12.891 1.00 98.25 104 GLY A C 1
ATOM 775 O O . GLY A 1 104 ? -5.385 10.940 12.684 1.00 98.25 104 GLY A O 1
ATOM 776 N N . LEU A 1 105 ? -3.824 12.471 13.208 1.00 98.19 105 LEU A N 1
ATOM 777 C CA . LEU A 1 105 ? -2.745 11.507 13.433 1.00 98.19 105 LEU A CA 1
ATOM 778 C C . LEU A 1 105 ? -3.041 10.629 14.659 1.00 98.19 105 LEU A C 1
ATOM 780 O O . LEU A 1 105 ? -3.170 11.131 15.781 1.00 98.19 105 LEU A O 1
ATOM 784 N N . VAL A 1 106 ? -3.055 9.312 14.450 1.00 98.75 106 VAL A N 1
ATOM 785 C CA . VAL A 1 106 ? -3.012 8.300 15.511 1.00 98.75 106 VAL A CA 1
ATOM 786 C C . VAL A 1 106 ? -1.638 7.644 15.514 1.00 98.75 106 VAL A C 1
ATOM 788 O O . VAL A 1 106 ? -1.261 6.982 14.551 1.00 98.75 106 VAL A O 1
ATOM 791 N N . ALA A 1 107 ? -0.878 7.815 16.592 1.00 98.75 107 ALA A N 1
ATOM 792 C CA . ALA A 1 107 ? 0.496 7.328 16.662 1.00 98.75 107 ALA A CA 1
ATOM 793 C C . ALA A 1 107 ? 0.675 6.292 17.779 1.00 98.75 107 ALA A C 1
ATOM 795 O O . ALA A 1 107 ? 0.566 6.613 18.962 1.00 98.75 107 ALA A O 1
ATOM 796 N N . VAL A 1 108 ? 0.998 5.053 17.409 1.00 98.88 108 VAL A N 1
ATOM 797 C CA . VAL A 1 108 ? 1.383 3.987 18.343 1.00 98.88 108 VAL A CA 1
ATOM 798 C C . VAL A 1 108 ? 2.857 4.167 18.677 1.00 98.88 108 VAL A C 1
ATOM 800 O O . VAL A 1 108 ? 3.712 4.047 17.801 1.00 98.88 108 VAL A O 1
ATOM 803 N N . LYS A 1 109 ? 3.164 4.506 19.929 1.00 98.25 109 LYS A N 1
ATOM 804 C CA . LYS A 1 109 ? 4.526 4.864 20.348 1.00 98.25 109 LYS A CA 1
ATOM 805 C C . LYS A 1 109 ? 4.829 4.397 21.771 1.00 98.25 109 LYS A C 1
ATOM 807 O O . LYS A 1 109 ? 3.994 3.793 22.440 1.00 98.25 109 LYS A O 1
ATOM 812 N N . ASN A 1 110 ? 6.042 4.681 22.251 1.00 97.31 110 ASN A N 1
ATOM 813 C CA . ASN A 1 110 ? 6.502 4.315 23.598 1.00 97.31 110 ASN A CA 1
ATOM 814 C C . ASN A 1 110 ? 6.496 2.792 23.873 1.00 97.31 110 ASN A C 1
ATOM 816 O O . ASN A 1 110 ? 6.313 2.356 25.008 1.00 97.31 110 ASN A O 1
ATOM 820 N N . GLY A 1 111 ? 6.704 1.975 22.836 1.00 98.25 111 GLY A N 1
ATOM 821 C CA . GLY A 1 111 ? 6.766 0.518 22.965 1.00 98.25 111 GLY A CA 1
ATOM 822 C C . GLY A 1 111 ? 5.406 -0.164 23.117 1.00 98.25 111 GLY A C 1
ATOM 823 O O . GLY A 1 111 ? 5.365 -1.336 23.484 1.00 98.25 111 GLY A O 1
ATOM 824 N N . ALA A 1 112 ? 4.310 0.554 22.854 1.00 98.88 112 ALA A N 1
ATOM 825 C CA . ALA A 1 112 ? 2.964 0.000 22.894 1.00 98.88 112 ALA A CA 1
ATOM 826 C C . ALA A 1 112 ? 2.745 -1.058 21.802 1.00 98.88 112 ALA A C 1
ATOM 828 O O . ALA A 1 112 ? 3.298 -0.977 20.699 1.00 98.88 112 ALA A O 1
ATOM 829 N N . VAL A 1 113 ? 1.885 -2.030 22.099 1.00 98.88 113 VAL A N 1
ATOM 830 C CA . VAL A 1 113 ? 1.401 -3.024 21.140 1.00 98.88 113 VAL A CA 1
ATOM 831 C C . VAL A 1 113 ? -0.057 -2.730 20.790 1.00 98.88 113 VAL A C 1
ATOM 833 O O . VAL A 1 113 ? -0.954 -2.874 21.623 1.00 98.88 113 VAL A O 1
ATOM 836 N N . LEU A 1 114 ? -0.306 -2.352 19.537 1.00 98.94 114 LEU A N 1
ATOM 837 C CA . LEU A 1 114 ? -1.651 -2.242 18.980 1.00 98.94 114 LEU A CA 1
ATOM 838 C C . LEU A 1 114 ? -2.067 -3.595 18.399 1.00 98.94 114 LEU A C 1
ATOM 840 O O . LEU A 1 114 ? -1.540 -4.024 17.378 1.00 98.94 114 LEU A O 1
ATOM 844 N N . THR A 1 115 ? -3.020 -4.267 19.032 1.00 98.94 115 THR A N 1
ATOM 845 C CA . THR A 1 115 ? -3.614 -5.508 18.518 1.00 98.94 115 THR A CA 1
ATOM 846 C C . THR A 1 115 ? -4.903 -5.191 17.775 1.00 98.94 115 THR A C 1
ATOM 848 O O . THR A 1 115 ? -5.708 -4.406 18.265 1.00 98.94 115 THR A O 1
ATOM 851 N N . ILE A 1 116 ? -5.117 -5.788 16.605 1.00 98.88 116 ILE A N 1
ATOM 852 C CA . ILE A 1 116 ? -6.326 -5.585 15.801 1.00 98.88 116 ILE A CA 1
ATOM 853 C C . ILE A 1 116 ? -6.942 -6.952 15.513 1.00 98.88 116 ILE A C 1
ATOM 855 O O . ILE A 1 116 ? -6.299 -7.815 14.915 1.00 98.88 116 ILE A O 1
ATOM 859 N N . GLU A 1 117 ? -8.181 -7.158 15.955 1.00 98.06 117 GLU A N 1
ATOM 860 C CA . GLU A 1 117 ? -8.897 -8.413 15.735 1.00 98.06 117 GLU A CA 1
ATOM 861 C C . GLU A 1 117 ? -9.248 -8.601 14.251 1.00 98.06 117 GLU A C 1
ATOM 863 O O . GLU A 1 117 ? -9.555 -7.643 13.536 1.00 98.06 117 GLU A O 1
ATOM 868 N N . ALA A 1 118 ? -9.251 -9.849 13.780 1.00 90.69 118 ALA A N 1
ATOM 869 C CA . ALA A 1 118 ? -9.703 -10.181 12.432 1.00 90.69 118 ALA A CA 1
ATOM 870 C C . ALA A 1 118 ? -11.139 -9.676 12.178 1.00 90.69 118 ALA A C 1
ATOM 872 O O . ALA A 1 118 ? -12.012 -9.826 13.028 1.00 90.69 118 ALA A O 1
ATOM 873 N N . GLY A 1 119 ? -11.390 -9.102 10.997 1.00 87.94 119 GLY A N 1
ATOM 874 C CA . GLY A 1 119 ? -12.684 -8.503 10.640 1.00 87.94 119 GLY A CA 1
ATOM 875 C C . GLY A 1 119 ? -12.882 -7.056 11.110 1.00 87.94 119 GLY A C 1
ATOM 876 O O . GLY A 1 119 ? -13.891 -6.445 10.765 1.00 87.94 119 GLY A O 1
ATOM 877 N N . THR A 1 120 ? -11.933 -6.482 11.856 1.00 96.38 120 THR A N 1
ATOM 878 C CA . THR A 1 120 ? -12.015 -5.081 12.293 1.00 96.38 120 THR A CA 1
ATOM 879 C C . THR A 1 120 ? -11.922 -4.119 11.109 1.00 96.38 120 THR A C 1
ATOM 881 O O . THR A 1 120 ? -11.072 -4.280 10.228 1.00 96.38 120 THR A O 1
ATOM 884 N N . THR A 1 121 ? -12.768 -3.084 11.122 1.00 97.94 121 THR A N 1
ATOM 885 C CA . THR A 1 121 ? -12.688 -1.950 10.192 1.00 97.94 121 THR A CA 1
ATOM 886 C C . THR A 1 121 ? -12.172 -0.708 10.914 1.00 97.94 121 THR A C 1
ATOM 888 O O . THR A 1 121 ? -12.706 -0.310 11.953 1.00 97.94 121 THR A O 1
ATOM 891 N N . ILE A 1 122 ? -11.151 -0.083 10.337 1.00 98.88 122 ILE A N 1
ATOM 892 C CA . ILE A 1 122 ? -10.571 1.190 10.750 1.00 98.88 122 ILE A CA 1
ATOM 893 C C . ILE A 1 122 ? -10.774 2.179 9.600 1.00 98.88 122 ILE A C 1
ATOM 895 O O . ILE A 1 122 ? -10.462 1.868 8.453 1.00 98.88 122 ILE A O 1
ATOM 899 N N . ALA A 1 123 ? -11.307 3.361 9.889 1.00 98.56 123 ALA A N 1
ATOM 900 C CA . ALA A 1 123 ? -11.659 4.349 8.882 1.00 98.56 123 ALA A CA 1
ATOM 901 C C . ALA A 1 123 ? -11.058 5.725 9.186 1.00 98.56 123 ALA A C 1
ATOM 903 O O . ALA A 1 123 ? -11.300 6.288 10.252 1.00 98.56 123 ALA A O 1
ATOM 904 N N . GLY A 1 124 ? -10.307 6.294 8.246 1.00 98.62 124 GLY A N 1
ATOM 905 C CA . GLY A 1 124 ? -9.800 7.659 8.350 1.00 98.62 124 GLY A CA 1
ATOM 906 C C . GLY A 1 124 ? -10.877 8.690 8.029 1.00 98.62 124 GLY A C 1
ATOM 907 O O . GLY A 1 124 ? -11.524 8.619 6.985 1.00 98.62 124 GLY A O 1
ATOM 908 N N . LYS A 1 125 ? -11.101 9.641 8.935 1.00 98.00 125 LYS A N 1
ATOM 909 C CA . LYS A 1 125 ? -11.966 10.800 8.687 1.00 98.00 125 LYS A CA 1
ATOM 910 C C . LYS A 1 125 ? -11.350 11.716 7.624 1.00 98.00 125 LYS A C 1
ATOM 912 O O . LYS A 1 125 ? -10.132 11.813 7.514 1.00 98.00 125 LYS A O 1
ATOM 917 N N . GLU A 1 126 ? -12.202 12.394 6.863 1.00 95.62 126 GLU A N 1
ATOM 918 C CA . GLU A 1 126 ? -11.763 13.404 5.900 1.00 95.62 126 GLU A CA 1
ATOM 919 C C . GLU A 1 126 ? -10.961 14.525 6.583 1.00 95.62 126 GLU A C 1
ATOM 921 O O . GLU A 1 126 ? -11.308 14.990 7.673 1.00 95.62 126 GLU A O 1
ATOM 926 N N . GLY A 1 127 ? -9.893 14.969 5.925 1.00 94.50 127 GLY A N 1
ATOM 927 C CA . GLY A 1 127 ? -9.002 16.008 6.422 1.00 94.50 127 GLY A CA 1
ATOM 928 C C . GLY A 1 127 ? -7.850 16.256 5.453 1.00 94.50 127 GLY A C 1
ATOM 929 O O . GLY A 1 127 ? -7.548 15.412 4.618 1.00 94.50 127 GLY A O 1
ATOM 930 N N . THR A 1 128 ? -7.229 17.428 5.552 1.00 92.50 128 THR A N 1
ATOM 931 C CA . THR A 1 128 ? -6.073 17.828 4.733 1.00 92.50 128 THR A CA 1
ATOM 932 C C . THR A 1 128 ? -5.040 18.542 5.601 1.00 92.50 128 THR A C 1
ATOM 934 O O . THR A 1 128 ? -5.414 19.197 6.585 1.00 92.50 128 THR A O 1
ATOM 937 N N . GLY A 1 129 ? -3.766 18.505 5.204 1.00 91.56 129 GLY A N 1
ATOM 938 C CA . GLY A 1 129 ? -2.672 19.129 5.952 1.00 91.56 129 GLY A CA 1
ATOM 939 C C . GLY A 1 129 ? -2.609 18.606 7.390 1.00 91.56 129 GLY A C 1
ATOM 940 O O . GLY A 1 129 ? -2.706 17.409 7.631 1.00 91.56 129 GLY A O 1
ATOM 941 N N . GLU A 1 130 ? -2.519 19.493 8.380 1.00 90.75 130 GLU A N 1
ATOM 942 C CA . GLU A 1 130 ? -2.447 19.093 9.799 1.00 90.75 130 GLU A CA 1
ATOM 943 C C . GLU A 1 130 ? -3.680 18.315 10.306 1.00 90.75 130 GLU A C 1
ATOM 945 O O . GLU A 1 130 ? -3.591 17.629 11.323 1.00 90.75 130 GLU A O 1
ATOM 950 N N . ASN A 1 131 ? -4.823 18.402 9.610 1.00 94.31 131 ASN A N 1
ATOM 951 C CA . ASN A 1 131 ? -6.056 17.695 9.978 1.00 94.31 131 ASN A CA 1
ATOM 952 C C . ASN A 1 131 ? -6.207 16.332 9.288 1.00 94.31 131 ASN A C 1
ATOM 954 O O . ASN A 1 131 ? -7.235 15.683 9.462 1.00 94.31 131 ASN A O 1
ATOM 958 N N . THR A 1 132 ? -5.240 15.909 8.473 1.00 97.19 132 THR A N 1
ATOM 959 C CA . THR A 1 132 ? -5.278 14.605 7.806 1.00 97.19 132 THR A CA 1
ATOM 960 C C . THR A 1 132 ? -5.333 13.470 8.830 1.00 97.19 132 THR A C 1
ATOM 962 O O . THR A 1 132 ? -4.543 13.435 9.776 1.00 97.19 132 THR A O 1
ATOM 965 N N . SER A 1 133 ? -6.233 12.507 8.618 1.00 98.56 133 SER A N 1
ATOM 966 C CA . SER A 1 133 ? -6.305 11.280 9.416 1.00 98.56 133 SER A CA 1
ATOM 967 C C . SER A 1 133 ? -5.427 10.173 8.841 1.00 98.56 133 SER A C 1
ATOM 969 O O . SER A 1 133 ? -5.593 9.785 7.686 1.00 98.56 133 SER A O 1
ATOM 971 N N . TYR A 1 134 ? -4.520 9.635 9.653 1.00 98.56 134 TYR A N 1
ATOM 972 C CA . TYR A 1 134 ? -3.603 8.550 9.284 1.00 98.56 134 TYR A CA 1
ATOM 973 C C . TYR A 1 134 ? -3.036 7.877 10.538 1.00 98.56 134 TYR A C 1
ATOM 975 O O . TYR A 1 134 ? -3.169 8.400 11.650 1.00 98.56 134 TYR A O 1
ATOM 983 N N . MET A 1 135 ? -2.421 6.705 10.368 1.00 98.81 135 MET A N 1
ATOM 984 C CA . MET A 1 135 ? -1.835 5.945 11.471 1.00 98.81 135 MET A CA 1
ATOM 985 C C . MET A 1 135 ? -0.327 5.775 11.292 1.00 98.81 135 MET A C 1
ATOM 987 O O . MET A 1 135 ? 0.128 5.334 10.241 1.00 98.81 135 MET A O 1
ATOM 991 N N . ILE A 1 136 ? 0.431 6.051 12.354 1.00 98.81 136 ILE A N 1
ATOM 992 C CA . ILE A 1 136 ? 1.860 5.738 12.444 1.00 98.81 136 ILE A CA 1
ATOM 993 C C . ILE A 1 136 ? 2.092 4.709 13.552 1.00 98.81 136 ILE A C 1
ATOM 995 O O . ILE A 1 136 ? 1.634 4.888 14.681 1.00 98.81 136 ILE A O 1
ATOM 999 N N . VAL A 1 137 ? 2.872 3.671 13.262 1.00 98.88 137 VAL A N 1
ATOM 1000 C CA . VAL A 1 137 ? 3.480 2.788 14.263 1.00 98.88 137 VAL A CA 1
ATOM 1001 C C . VAL A 1 137 ? 4.957 3.156 14.366 1.00 98.88 137 VAL A C 1
ATOM 1003 O O . VAL A 1 137 ? 5.730 2.884 13.452 1.00 98.88 137 VAL A O 1
ATOM 1006 N N . ASP A 1 138 ? 5.336 3.828 15.451 1.00 98.75 138 ASP A N 1
ATOM 1007 C CA . ASP A 1 138 ? 6.699 4.323 15.653 1.00 98.75 138 ASP A CA 1
ATOM 1008 C C . ASP A 1 138 ? 7.650 3.201 16.089 1.00 98.75 138 ASP A C 1
ATOM 1010 O O . ASP A 1 138 ? 7.240 2.213 16.715 1.00 98.75 138 ASP A O 1
ATOM 1014 N N . LYS A 1 139 ? 8.945 3.387 15.818 1.00 98.31 139 LYS A N 1
ATOM 1015 C CA . LYS A 1 139 ? 9.982 2.393 16.109 1.00 98.31 139 LYS A CA 1
ATOM 1016 C C . LYS A 1 139 ? 9.933 1.925 17.563 1.00 98.31 139 LYS A C 1
ATOM 1018 O O . LYS A 1 139 ? 9.746 2.700 18.504 1.00 98.31 139 LYS A O 1
ATOM 1023 N N . GLY A 1 140 ? 10.128 0.623 17.751 1.00 98.12 140 GLY A N 1
ATOM 1024 C CA . GLY A 1 140 ? 10.040 -0.035 19.057 1.00 98.12 140 GLY A CA 1
ATOM 1025 C C . GLY A 1 140 ? 8.613 -0.353 19.520 1.00 98.12 140 GLY A C 1
ATOM 1026 O O . GLY A 1 140 ? 8.464 -1.150 20.444 1.00 98.12 140 GLY A O 1
ATOM 1027 N N . SER A 1 141 ? 7.585 0.208 18.878 1.00 98.81 141 SER A N 1
ATOM 1028 C CA . SER A 1 141 ? 6.178 -0.176 19.066 1.00 98.81 141 SER A CA 1
ATOM 1029 C C . SER A 1 141 ? 5.774 -1.225 18.030 1.00 98.81 141 SER A C 1
ATOM 1031 O O . SER A 1 141 ? 6.536 -1.512 17.104 1.00 98.81 141 SER A O 1
ATOM 1033 N N . LYS A 1 142 ? 4.603 -1.850 18.203 1.00 98.88 142 LYS A N 1
ATOM 1034 C CA . LYS A 1 142 ? 4.166 -2.947 17.326 1.00 98.88 142 LYS A CA 1
ATOM 1035 C C . LYS A 1 142 ? 2.711 -2.840 16.916 1.00 98.88 142 LYS A C 1
ATOM 1037 O O . LYS A 1 142 ? 1.870 -2.416 17.707 1.00 98.88 142 LYS A O 1
ATOM 1042 N N . ILE A 1 143 ? 2.424 -3.344 15.721 1.00 98.94 143 ILE A N 1
ATOM 1043 C CA . ILE A 1 143 ? 1.069 -3.630 15.251 1.00 98.94 143 ILE A CA 1
ATOM 1044 C C . ILE A 1 143 ? 0.883 -5.136 15.070 1.00 98.94 143 ILE A C 1
ATOM 1046 O O . ILE A 1 143 ? 1.677 -5.798 14.413 1.00 98.94 143 ILE A O 1
ATOM 1050 N N . MET A 1 144 ? -0.162 -5.694 15.667 1.00 98.94 144 MET A N 1
ATOM 1051 C CA . MET A 1 144 ? -0.533 -7.103 15.564 1.00 98.94 144 MET A CA 1
ATOM 1052 C C . MET A 1 144 ? -1.886 -7.184 14.854 1.00 98.94 144 MET A C 1
ATOM 1054 O O . MET A 1 144 ? -2.926 -7.300 15.501 1.00 98.94 144 MET A O 1
ATOM 1058 N N . ALA A 1 145 ? -1.866 -7.061 13.526 1.00 98.88 145 ALA A N 1
ATOM 1059 C CA . ALA A 1 145 ? -3.037 -7.113 12.655 1.00 98.88 145 ALA A CA 1
ATOM 1060 C C . ALA A 1 145 ? -3.056 -8.444 11.890 1.00 98.88 145 ALA A C 1
ATOM 1062 O O . ALA A 1 145 ? -2.562 -8.551 10.767 1.00 98.88 145 ALA A O 1
ATOM 1063 N N . GLU A 1 146 ? -3.613 -9.477 12.523 1.00 97.81 146 GLU A N 1
ATOM 1064 C CA . GLU A 1 146 ? -3.684 -10.830 11.965 1.00 97.81 146 GLU A CA 1
ATOM 1065 C C . GLU A 1 146 ? -5.118 -11.165 11.530 1.00 97.81 146 GLU A C 1
ATOM 1067 O O . GLU A 1 146 ? -5.868 -11.864 12.213 1.00 97.81 146 GLU A O 1
ATOM 1072 N N . GLY A 1 147 ? -5.506 -10.632 10.372 1.00 98.06 147 GLY A N 1
ATOM 1073 C CA . GLY A 1 147 ? -6.744 -10.993 9.696 1.00 98.06 147 GLY A CA 1
ATOM 1074 C C . GLY A 1 147 ? -6.715 -12.420 9.141 1.00 98.06 147 GLY A C 1
ATOM 1075 O O . GLY A 1 147 ? -5.727 -13.155 9.218 1.00 98.06 147 GLY A O 1
ATOM 1076 N N . THR A 1 148 ? -7.816 -12.809 8.508 1.00 89.44 148 THR A N 1
ATOM 1077 C CA . THR A 1 148 ? -7.931 -14.077 7.772 1.00 89.44 148 THR A CA 1
ATOM 1078 C C . THR A 1 148 ? -8.538 -13.831 6.397 1.00 89.44 148 THR A C 1
ATOM 1080 O O . THR A 1 148 ? -9.155 -12.797 6.177 1.00 89.44 148 THR A O 1
ATOM 1083 N N . GLU A 1 149 ? -8.433 -14.793 5.480 1.00 86.44 149 GLU A N 1
ATOM 1084 C CA . GLU A 1 149 ? -9.101 -14.702 4.172 1.00 86.44 149 GLU A CA 1
ATOM 1085 C C . GLU A 1 149 ? -10.615 -14.448 4.310 1.00 86.44 149 GLU A C 1
ATOM 1087 O O . GLU A 1 149 ? -11.180 -13.629 3.588 1.00 86.44 149 GLU A O 1
ATOM 1092 N N . ALA A 1 150 ? -11.261 -15.116 5.275 1.00 82.31 150 ALA A N 1
ATOM 1093 C CA . ALA A 1 150 ? -12.691 -14.966 5.543 1.00 82.31 150 ALA A CA 1
ATOM 1094 C C . ALA A 1 150 ? -13.038 -13.652 6.260 1.00 82.31 150 ALA A C 1
ATOM 1096 O O . ALA A 1 150 ? -14.104 -13.094 6.023 1.00 82.31 150 ALA A O 1
ATOM 1097 N N . ASN A 1 151 ? -12.145 -13.168 7.128 1.00 84.38 151 ASN A N 1
ATOM 1098 C CA . ASN A 1 151 ? -12.328 -11.961 7.934 1.00 84.38 151 ASN A CA 1
ATOM 1099 C C . ASN A 1 151 ? -11.061 -11.092 7.848 1.00 84.38 151 ASN A C 1
ATOM 1101 O O . ASN A 1 151 ? -10.242 -11.110 8.777 1.00 84.38 151 ASN A O 1
ATOM 1105 N N . PRO A 1 152 ? -10.836 -10.393 6.722 1.00 87.56 152 PRO A N 1
ATOM 1106 C CA . PRO A 1 152 ? -9.691 -9.505 6.584 1.00 87.56 152 PRO A CA 1
ATOM 1107 C C . PRO A 1 152 ? -9.854 -8.282 7.492 1.00 87.56 152 PRO A C 1
ATOM 1109 O O . PRO A 1 152 ? -10.973 -7.893 7.824 1.00 87.56 152 PRO A O 1
ATOM 1112 N N . ILE A 1 153 ? -8.740 -7.661 7.872 1.00 98.44 153 ILE A N 1
ATOM 1113 C CA . ILE A 1 153 ? -8.753 -6.340 8.518 1.00 98.44 153 ILE A CA 1
ATOM 1114 C C . ILE A 1 153 ? -8.810 -5.281 7.418 1.00 98.44 153 ILE A C 1
ATOM 1116 O O . ILE A 1 153 ? -8.094 -5.390 6.418 1.00 98.44 153 ILE A O 1
ATOM 1120 N N . ILE A 1 154 ? -9.664 -4.272 7.586 1.00 98.62 154 ILE A N 1
ATOM 1121 C CA . ILE A 1 154 ? -9.888 -3.233 6.577 1.00 98.62 154 ILE A CA 1
ATOM 1122 C C . ILE A 1 154 ? -9.498 -1.874 7.152 1.00 98.62 154 ILE A C 1
ATOM 1124 O O . ILE A 1 154 ? -10.119 -1.399 8.096 1.00 98.62 154 ILE A O 1
ATOM 1128 N N . PHE A 1 155 ? -8.511 -1.235 6.536 1.00 98.94 155 PHE A N 1
ATOM 1129 C CA . PHE A 1 155 ? -8.246 0.192 6.656 1.00 98.94 155 PHE A CA 1
ATOM 1130 C C . PHE A 1 155 ? -8.858 0.899 5.442 1.00 98.94 155 PHE A C 1
ATOM 1132 O O . PHE A 1 155 ? -8.595 0.515 4.303 1.00 98.94 155 PHE A O 1
ATOM 1139 N N . THR A 1 156 ? -9.715 1.892 5.663 1.00 98.62 156 THR A N 1
ATOM 1140 C CA . THR A 1 156 ? -10.438 2.595 4.589 1.00 98.62 156 THR A CA 1
ATOM 1141 C C . THR A 1 156 ? -10.750 4.046 4.968 1.00 98.62 156 THR A C 1
ATOM 1143 O O . THR A 1 156 ? -10.288 4.541 5.994 1.00 98.62 156 THR A O 1
ATOM 1146 N N . SER A 1 157 ? -11.542 4.748 4.160 1.00 98.19 157 SER A N 1
ATOM 1147 C CA . SER A 1 157 ? -12.016 6.096 4.459 1.00 98.19 157 SER A CA 1
ATOM 1148 C C . SER A 1 157 ? -13.371 6.082 5.165 1.00 98.19 157 SER A C 1
ATOM 1150 O O . SER A 1 157 ? -14.223 5.214 4.946 1.00 98.19 157 SER A O 1
ATOM 1152 N N . LYS A 1 158 ? -13.622 7.103 5.986 1.00 96.06 158 LYS A N 1
ATOM 1153 C CA . LYS A 1 158 ? -14.937 7.331 6.595 1.00 96.06 158 LYS A CA 1
ATOM 1154 C C . LYS A 1 158 ? -16.004 7.588 5.534 1.00 96.06 158 LYS A C 1
ATOM 1156 O O . LYS A 1 158 ? -17.123 7.107 5.671 1.00 96.06 158 LYS A O 1
ATOM 1161 N N . THR A 1 159 ? -15.632 8.264 4.449 1.00 92.06 159 THR A N 1
ATOM 1162 C CA . THR A 1 159 ? -16.495 8.482 3.286 1.00 92.06 159 THR A CA 1
ATOM 1163 C C . THR A 1 159 ? -17.022 7.167 2.721 1.00 92.06 159 THR A C 1
ATOM 1165 O O . THR A 1 159 ? -18.221 7.060 2.481 1.00 92.06 159 THR A O 1
ATOM 1168 N N . ALA A 1 160 ? -16.169 6.151 2.552 1.00 86.25 160 ALA A N 1
ATOM 1169 C CA . ALA A 1 160 ? -16.593 4.839 2.069 1.00 86.25 160 ALA A CA 1
ATOM 1170 C C . ALA A 1 160 ? -17.482 4.104 3.089 1.00 86.25 160 ALA A C 1
ATOM 1172 O O . ALA A 1 160 ? -18.504 3.533 2.706 1.00 86.25 160 ALA A O 1
ATOM 1173 N N . VAL A 1 161 ? -17.142 4.166 4.384 1.00 86.38 161 VAL A N 1
ATOM 1174 C CA . VAL A 1 161 ? -17.967 3.597 5.471 1.00 86.38 161 VAL A CA 1
ATOM 1175 C C . VAL A 1 161 ? -19.370 4.213 5.514 1.00 86.38 161 VAL A C 1
ATOM 1177 O O . VAL A 1 161 ? -20.340 3.503 5.767 1.00 86.38 161 VAL A O 1
ATOM 1180 N N . ASP A 1 162 ? -19.497 5.504 5.209 1.00 86.06 162 ASP A N 1
ATOM 1181 C CA . ASP A 1 162 ? -20.775 6.228 5.197 1.00 86.06 162 ASP A CA 1
ATOM 1182 C C . ASP A 1 162 ? -21.563 6.072 3.883 1.00 86.06 162 ASP A C 1
ATOM 1184 O O . ASP A 1 162 ? -22.566 6.753 3.667 1.00 86.06 162 ASP A O 1
ATOM 1188 N N . GLY A 1 163 ? -21.124 5.182 2.986 1.00 81.75 163 GLY A N 1
ATOM 1189 C CA . GLY A 1 163 ? -21.778 4.937 1.698 1.00 81.75 163 GLY A CA 1
ATOM 1190 C C . GLY A 1 163 ? -21.488 5.997 0.631 1.00 81.75 163 GLY A C 1
ATOM 1191 O O . GLY A 1 163 ? -22.143 6.022 -0.414 1.00 81.75 163 GLY A O 1
ATOM 1192 N N . GLY A 1 164 ? -20.511 6.873 0.871 1.00 79.62 164 GLY A N 1
ATOM 1193 C CA . GLY A 1 164 ? -19.963 7.778 -0.131 1.00 79.62 164 GLY A CA 1
ATOM 1194 C C . GLY A 1 164 ? -19.197 7.030 -1.226 1.00 79.62 164 GLY A C 1
ATOM 1195 O O . GLY A 1 164 ? -18.876 5.849 -1.109 1.00 79.62 164 GLY A O 1
ATOM 1196 N N . THR A 1 165 ? -18.902 7.722 -2.328 1.00 89.50 165 THR A N 1
ATOM 1197 C CA . THR A 1 165 ? -18.148 7.119 -3.439 1.00 89.50 165 THR A CA 1
ATOM 1198 C C . THR A 1 165 ? -16.690 6.891 -3.020 1.00 89.50 165 THR A C 1
ATOM 1200 O O . THR A 1 165 ? -16.024 7.866 -2.663 1.00 89.50 165 THR A O 1
ATOM 1203 N N . PRO A 1 166 ? -16.170 5.649 -3.081 1.00 90.75 166 PRO A N 1
ATOM 1204 C CA . PRO A 1 166 ? -14.759 5.379 -2.833 1.00 90.75 166 PRO A CA 1
ATOM 1205 C C . PRO A 1 166 ? -13.891 6.090 -3.876 1.00 90.75 166 PRO A C 1
ATOM 1207 O O . PRO A 1 166 ? -14.130 5.966 -5.080 1.00 90.75 166 PRO A O 1
ATOM 1210 N N . ALA A 1 167 ? -12.884 6.820 -3.416 1.00 96.19 167 ALA A N 1
ATOM 1211 C CA . ALA A 1 167 ? -11.896 7.493 -4.254 1.00 96.19 167 ALA A CA 1
ATOM 1212 C C . ALA A 1 167 ? -10.512 7.391 -3.604 1.00 96.19 167 ALA A C 1
ATOM 1214 O O . ALA A 1 167 ? -10.407 6.975 -2.452 1.00 96.19 167 ALA A O 1
ATOM 1215 N N . VAL A 1 168 ? -9.476 7.743 -4.356 1.00 97.75 168 VAL A N 1
ATOM 1216 C CA . VAL A 1 168 ? -8.135 7.995 -3.813 1.00 97.75 168 VAL A CA 1
ATOM 1217 C C . VAL A 1 168 ? -8.185 9.223 -2.888 1.00 97.75 168 VAL A C 1
ATOM 1219 O O . VAL A 1 168 ? -9.117 10.028 -3.021 1.00 97.75 168 VAL A O 1
ATOM 1222 N N . GLY A 1 169 ? -7.241 9.398 -1.961 1.00 97.00 169 GLY A N 1
ATOM 1223 C CA . GLY A 1 169 ? -7.076 10.715 -1.327 1.00 97.00 169 GLY A CA 1
ATOM 1224 C C . GLY A 1 169 ? -7.994 10.971 -0.138 1.00 97.00 169 GLY A C 1
ATOM 1225 O O . GLY A 1 169 ? -8.153 12.114 0.288 1.00 97.00 169 GLY A O 1
ATOM 1226 N N . GLN A 1 170 ? -8.709 9.952 0.350 1.00 97.88 170 GLN A N 1
ATOM 1227 C CA . GLN A 1 170 ? -9.796 10.154 1.317 1.00 97.88 170 GLN A CA 1
ATOM 1228 C C . GLN A 1 170 ? -9.337 10.053 2.778 1.00 97.88 170 GLN A C 1
ATOM 1230 O O . GLN A 1 170 ? -10.077 10.459 3.675 1.00 97.88 170 GLN A O 1
ATOM 1235 N N . TRP A 1 171 ? -8.143 9.509 3.009 1.00 98.50 171 TRP A N 1
ATOM 1236 C CA . TRP A 1 171 ? -7.395 9.513 4.268 1.00 98.50 171 TRP A CA 1
ATOM 1237 C C . TRP A 1 171 ? -5.919 9.212 3.955 1.00 98.50 171 TRP A C 1
ATOM 1239 O O . TRP A 1 171 ? -5.619 8.767 2.854 1.00 98.50 171 TRP A O 1
ATOM 1249 N N . GLY A 1 172 ? -5.000 9.442 4.896 1.00 98.25 172 GLY A N 1
ATOM 1250 C CA . GLY A 1 172 ? -3.568 9.349 4.593 1.00 98.25 172 GLY A CA 1
ATOM 1251 C C . GLY A 1 172 ? -3.084 7.926 4.322 1.00 98.25 172 GLY A C 1
ATOM 1252 O O . GLY A 1 172 ? -2.674 7.623 3.214 1.00 98.25 172 GLY A O 1
ATOM 1253 N N . GLY A 1 173 ? -3.141 7.034 5.307 1.00 98.44 173 GLY A N 1
ATOM 1254 C CA . GLY A 1 173 ? -2.613 5.677 5.150 1.00 98.44 173 GLY A CA 1
ATOM 1255 C C . GLY A 1 173 ? -2.020 5.109 6.432 1.00 98.44 173 GLY A C 1
ATOM 1256 O O . GLY A 1 173 ? -2.247 5.632 7.533 1.00 98.44 173 GLY A O 1
ATOM 1257 N N . LEU A 1 174 ? -1.277 4.012 6.283 1.00 98.88 174 LEU A N 1
ATOM 1258 C CA . LEU A 1 174 ? -0.579 3.333 7.372 1.00 98.88 174 LEU A CA 1
ATOM 1259 C C . LEU A 1 174 ? 0.937 3.437 7.178 1.00 98.88 174 LEU A C 1
ATOM 1261 O O . LEU A 1 174 ? 1.476 2.953 6.190 1.00 98.88 174 LEU A O 1
ATOM 1265 N N . THR A 1 175 ? 1.638 3.982 8.167 1.00 98.88 175 THR A N 1
ATOM 1266 C CA . THR A 1 175 ? 3.105 4.056 8.176 1.00 98.88 175 THR A CA 1
ATOM 1267 C C . THR A 1 175 ? 3.663 3.221 9.323 1.00 98.88 175 THR A C 1
ATOM 1269 O O . THR A 1 175 ? 3.215 3.342 10.466 1.00 98.88 175 THR A O 1
ATOM 1272 N N . ILE A 1 176 ? 4.676 2.399 9.050 1.00 98.88 176 ILE A N 1
ATOM 1273 C CA . ILE A 1 176 ? 5.391 1.612 10.062 1.00 98.88 176 ILE A CA 1
ATOM 1274 C C . ILE A 1 176 ? 6.868 1.991 10.034 1.00 98.88 176 ILE A C 1
ATOM 1276 O O . ILE A 1 176 ? 7.527 1.860 9.004 1.00 98.88 176 ILE A O 1
ATOM 1280 N N . LEU A 1 177 ? 7.395 2.420 11.181 1.00 98.81 177 LEU A N 1
ATOM 1281 C CA . LEU A 1 177 ? 8.818 2.669 11.378 1.00 98.81 177 LEU A CA 1
ATOM 1282 C C . LEU A 1 177 ? 9.446 1.524 12.173 1.00 98.81 177 LEU A C 1
ATOM 1284 O O . LEU A 1 177 ? 8.971 1.167 13.252 1.00 98.81 177 LEU A O 1
ATOM 1288 N N . GLY A 1 178 ? 10.542 0.973 11.657 1.00 98.69 178 GLY A N 1
ATOM 1289 C CA . GLY A 1 178 ? 11.318 -0.071 12.325 1.00 98.69 178 GLY A CA 1
ATOM 1290 C C . GLY A 1 178 ? 12.681 0.404 12.824 1.00 98.69 178 GLY A C 1
ATOM 1291 O O . GLY A 1 178 ? 12.986 1.600 12.860 1.00 98.69 178 GLY A O 1
ATOM 1292 N N . ASN A 1 179 ? 13.519 -0.556 13.222 1.00 98.50 179 ASN A N 1
ATOM 1293 C CA . ASN A 1 179 ? 14.907 -0.326 13.651 1.00 98.50 179 ASN A CA 1
ATOM 1294 C C . ASN A 1 179 ? 15.978 -0.829 12.658 1.00 98.50 179 ASN A C 1
ATOM 1296 O O . ASN A 1 179 ? 17.150 -0.926 13.031 1.00 98.50 179 ASN A O 1
ATOM 1300 N N . ALA A 1 180 ? 15.599 -1.111 11.409 1.00 98.50 180 ALA A N 1
ATOM 1301 C CA . ALA A 1 180 ? 16.444 -1.691 10.362 1.00 98.50 180 ALA A CA 1
ATOM 1302 C C . ALA A 1 180 ? 16.830 -0.712 9.234 1.00 98.50 180 ALA A C 1
ATOM 1304 O O . ALA A 1 180 ? 17.202 -1.152 8.144 1.00 98.50 180 ALA A O 1
ATOM 1305 N N . ALA A 1 181 ? 16.726 0.600 9.448 1.00 98.19 181 ALA A N 1
ATOM 1306 C CA . ALA A 1 181 ? 17.093 1.591 8.441 1.00 98.19 181 ALA A CA 1
ATOM 1307 C C . ALA A 1 181 ? 18.581 1.510 8.055 1.00 98.19 181 ALA A C 1
ATOM 1309 O O . ALA A 1 181 ? 19.449 1.232 8.888 1.00 98.19 181 ALA A O 1
ATOM 1310 N N . ASN A 1 182 ? 18.870 1.779 6.779 1.00 96.56 182 ASN A N 1
ATOM 1311 C CA . ASN A 1 182 ? 20.234 1.936 6.276 1.00 96.56 182 ASN A CA 1
ATOM 1312 C C . ASN A 1 182 ? 20.659 3.422 6.323 1.00 96.56 182 ASN A C 1
ATOM 1314 O O . ASN A 1 182 ? 19.953 4.259 6.875 1.00 96.56 182 ASN A O 1
ATOM 1318 N N . ALA A 1 183 ? 21.836 3.751 5.785 1.00 96.31 183 ALA A N 1
ATOM 1319 C CA . ALA A 1 183 ? 22.397 5.103 5.865 1.00 96.31 183 ALA A CA 1
ATOM 1320 C C . ALA A 1 183 ? 21.742 6.145 4.932 1.00 96.31 183 ALA A C 1
ATOM 1322 O O . ALA A 1 183 ? 22.085 7.319 5.043 1.00 96.31 183 ALA A O 1
ATOM 1323 N N . GLN A 1 184 ? 20.874 5.726 4.005 1.00 95.88 184 GLN A N 1
ATOM 1324 C CA . GLN A 1 184 ? 20.156 6.616 3.081 1.00 95.88 184 GLN A CA 1
ATOM 1325 C C . GLN A 1 184 ? 18.868 7.150 3.718 1.00 95.88 184 GLN A C 1
ATOM 1327 O O . GLN A 1 184 ? 18.564 8.327 3.561 1.00 95.88 184 GLN A O 1
ATOM 1332 N N . VAL A 1 185 ? 18.205 6.310 4.524 1.00 97.38 185 VAL A N 1
ATOM 1333 C CA . VAL A 1 185 ? 16.938 6.623 5.195 1.00 97.38 185 VAL A CA 1
ATOM 1334 C C . VAL A 1 185 ? 17.075 7.830 6.120 1.00 97.38 185 VAL A C 1
ATOM 1336 O O . VAL A 1 185 ? 17.797 7.797 7.124 1.00 97.38 185 VAL A O 1
ATOM 1339 N N . ASN A 1 186 ? 16.330 8.886 5.797 1.00 96.19 186 ASN A N 1
ATOM 1340 C CA . ASN A 1 186 ? 16.230 10.105 6.596 1.00 96.19 186 ASN A CA 1
ATOM 1341 C C . ASN A 1 186 ? 15.023 10.064 7.554 1.00 96.19 186 ASN A C 1
ATOM 1343 O O . ASN A 1 186 ? 14.374 9.037 7.749 1.00 96.19 186 ASN A O 1
ATOM 1347 N N . ALA A 1 187 ? 14.753 11.181 8.236 1.00 97.12 187 ALA A N 1
ATOM 1348 C CA . ALA A 1 187 ? 13.503 11.328 8.978 1.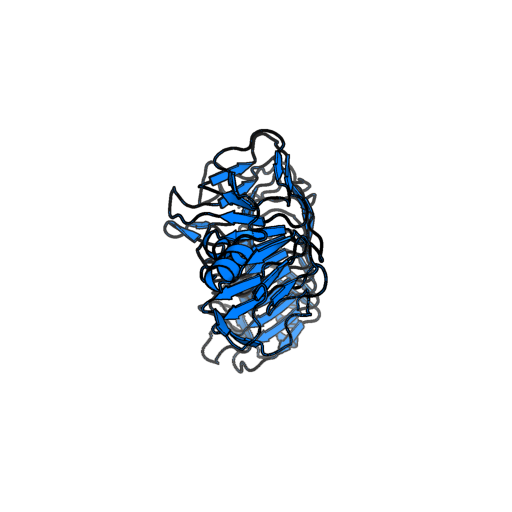00 97.12 187 ALA A CA 1
ATOM 1349 C C . ALA A 1 187 ? 12.314 11.310 8.007 1.00 97.12 187 ALA A C 1
ATOM 1351 O O . ALA A 1 187 ? 12.446 11.808 6.892 1.00 97.12 187 ALA A O 1
ATOM 1352 N N . TYR A 1 188 ? 11.171 10.778 8.450 1.00 96.69 188 TYR A N 1
ATOM 1353 C CA . TYR A 1 188 ? 9.977 10.687 7.614 1.00 96.69 188 TYR A CA 1
ATOM 1354 C C . TYR A 1 188 ? 9.559 12.073 7.120 1.00 96.69 188 TYR A C 1
ATOM 1356 O O . TYR A 1 188 ? 9.476 13.025 7.905 1.00 96.69 188 TYR A O 1
ATOM 1364 N N . GLU A 1 189 ? 9.309 12.189 5.822 1.00 94.19 189 GLU A N 1
ATOM 1365 C CA . GLU A 1 189 ? 9.120 13.472 5.150 1.00 94.19 189 GLU A CA 1
ATOM 1366 C C . GLU A 1 189 ? 7.869 14.225 5.612 1.00 94.19 189 GLU A C 1
ATOM 1368 O O . GLU A 1 189 ? 7.935 15.432 5.872 1.00 94.19 189 GLU A O 1
ATOM 1373 N N . VAL A 1 190 ? 6.766 13.504 5.834 1.00 93.88 190 VAL A N 1
ATOM 1374 C CA . VAL A 1 190 ? 5.496 14.065 6.311 1.00 93.88 190 VAL A CA 1
ATOM 1375 C C . VAL A 1 190 ? 5.622 14.557 7.747 1.00 93.88 190 VAL A C 1
ATOM 1377 O O . VAL A 1 190 ? 5.016 15.559 8.132 1.00 93.88 190 VAL A O 1
ATOM 1380 N N . ASN A 1 191 ? 6.411 13.862 8.570 1.00 94.12 191 ASN A N 1
ATOM 1381 C CA . ASN A 1 191 ? 6.598 14.234 9.962 1.00 94.12 191 ASN A CA 1
ATOM 1382 C C . ASN A 1 191 ? 7.974 13.823 10.491 1.00 94.12 191 ASN A C 1
ATOM 1384 O O . ASN A 1 191 ? 8.170 12.723 11.010 1.00 94.12 191 ASN A O 1
ATOM 1388 N N . SER A 1 192 ? 8.899 14.782 10.462 1.00 95.62 192 SER A N 1
ATOM 1389 C CA . SER A 1 192 ? 10.293 14.594 10.884 1.00 95.62 192 SER A CA 1
ATOM 1390 C C . SER A 1 192 ? 10.495 14.225 12.363 1.00 95.62 192 SER A C 1
ATOM 1392 O O . SER A 1 192 ? 11.611 13.882 12.754 1.00 95.62 192 SER A O 1
ATOM 1394 N N . ALA A 1 193 ? 9.447 14.257 13.200 1.00 96.00 193 ALA A N 1
ATOM 1395 C CA . ALA A 1 193 ? 9.511 13.711 14.558 1.00 96.00 193 ALA A CA 1
ATOM 1396 C C . ALA A 1 193 ? 9.608 12.174 14.575 1.00 96.00 193 ALA A C 1
ATOM 1398 O O . ALA A 1 193 ? 10.026 11.601 15.584 1.00 96.00 193 ALA A O 1
ATOM 1399 N N . PHE A 1 194 ? 9.246 11.517 13.472 1.00 97.75 194 PHE A N 1
ATOM 1400 C CA . PHE A 1 194 ? 9.339 10.076 13.293 1.00 97.75 194 PHE A CA 1
ATOM 1401 C C . PHE A 1 194 ? 10.558 9.750 12.427 1.00 97.75 194 PHE A C 1
ATOM 1403 O O . PHE A 1 194 ? 10.677 10.150 11.272 1.00 97.75 194 PHE A O 1
ATOM 1410 N N . THR A 1 195 ? 11.517 9.041 13.010 1.00 97.94 195 THR A N 1
ATOM 1411 C CA . THR A 1 195 ? 12.738 8.600 12.325 1.00 97.94 195 THR A CA 1
ATOM 1412 C C . THR A 1 195 ? 12.937 7.136 12.632 1.00 97.94 195 THR A C 1
ATOM 1414 O O . THR A 1 195 ? 12.886 6.769 13.806 1.00 97.94 195 THR A O 1
ATOM 1417 N N . ALA A 1 196 ? 13.208 6.306 11.631 1.00 98.25 196 ALA A N 1
ATOM 1418 C CA . ALA A 1 196 ? 13.516 4.899 11.855 1.00 98.25 196 ALA A CA 1
ATOM 1419 C C . ALA A 1 196 ? 14.816 4.723 12.669 1.00 98.25 196 ALA A C 1
ATOM 1421 O O . ALA A 1 196 ? 15.664 5.615 12.765 1.00 98.25 196 ALA A O 1
ATOM 1422 N N . GLY A 1 197 ? 14.954 3.585 13.342 1.00 97.75 197 GLY A N 1
ATOM 1423 C CA . GLY A 1 197 ? 16.207 3.181 13.979 1.00 97.75 197 GLY A CA 1
ATOM 1424 C C . GLY A 1 197 ? 17.115 2.454 12.988 1.00 97.75 197 GLY A C 1
ATOM 1425 O O . GLY A 1 197 ? 16.642 1.918 11.994 1.00 97.75 197 GLY A O 1
ATOM 1426 N N . THR A 1 198 ? 18.412 2.399 13.280 1.00 97.06 198 THR A N 1
ATOM 1427 C CA . THR A 1 198 ? 19.434 1.735 12.441 1.00 97.06 198 THR A CA 1
ATOM 1428 C C . THR A 1 198 ? 20.133 0.577 13.163 1.00 97.06 198 THR A C 1
ATOM 1430 O O . THR A 1 198 ? 21.155 0.062 12.709 1.00 97.06 198 THR A O 1
ATOM 1433 N N . SER A 1 199 ? 19.644 0.206 14.348 1.00 94.31 199 SER A N 1
ATOM 1434 C CA . SER A 1 199 ? 20.359 -0.664 15.284 1.00 94.31 199 SER A CA 1
ATOM 1435 C C . SER A 1 199 ? 20.130 -2.160 15.077 1.00 94.31 199 SER A C 1
ATOM 1437 O O . SER A 1 199 ? 20.913 -2.946 15.608 1.00 94.31 199 SER A O 1
ATOM 1439 N N . ASP A 1 200 ? 19.068 -2.565 14.374 1.00 97.69 200 ASP A N 1
ATOM 1440 C CA . ASP A 1 200 ? 18.655 -3.967 14.285 1.00 97.69 200 ASP A CA 1
ATOM 1441 C C . ASP A 1 200 ? 17.989 -4.310 12.942 1.00 97.69 200 ASP A C 1
ATOM 1443 O O . ASP A 1 200 ? 16.816 -4.028 12.712 1.00 97.69 200 ASP A O 1
ATOM 1447 N N . LEU A 1 201 ? 18.725 -5.000 12.065 1.00 98.25 201 LEU A N 1
ATOM 1448 C CA . LEU A 1 201 ? 18.190 -5.507 10.796 1.00 98.25 201 LEU A CA 1
ATOM 1449 C C . LEU A 1 201 ? 17.154 -6.633 10.984 1.00 98.25 201 LEU A C 1
ATOM 1451 O O . LEU A 1 201 ? 16.388 -6.929 10.072 1.00 98.25 201 LEU A O 1
ATOM 1455 N N . ALA A 1 202 ? 17.107 -7.281 12.146 1.00 98.44 202 ALA A N 1
ATOM 1456 C CA . ALA A 1 202 ? 16.123 -8.312 12.469 1.00 98.44 202 ALA A CA 1
ATOM 1457 C C . ALA A 1 202 ? 14.956 -7.773 13.315 1.00 98.44 202 ALA A C 1
ATOM 1459 O O . ALA A 1 202 ? 14.193 -8.571 13.865 1.00 98.44 202 ALA A O 1
ATOM 1460 N N . ASP A 1 203 ? 14.798 -6.443 13.392 1.00 98.56 203 ASP A N 1
ATOM 1461 C CA . ASP A 1 203 ? 13.707 -5.788 14.116 1.00 98.56 203 ASP A CA 1
ATOM 1462 C C . ASP A 1 203 ? 12.339 -6.372 13.738 1.00 98.56 203 ASP A C 1
ATOM 1464 O O . ASP A 1 203 ? 12.085 -6.760 12.592 1.00 98.56 203 ASP A O 1
ATOM 1468 N N . ASN A 1 204 ? 11.457 -6.442 14.732 1.00 98.56 204 ASN A N 1
ATOM 1469 C CA . ASN A 1 204 ? 10.107 -6.960 14.583 1.00 98.56 204 ASN A CA 1
ATOM 1470 C C . ASN A 1 204 ? 9.106 -5.889 15.019 1.00 98.56 204 ASN A C 1
ATOM 1472 O O . ASN A 1 204 ? 8.804 -5.759 16.212 1.00 98.56 204 ASN A O 1
ATOM 1476 N N . SER A 1 205 ? 8.573 -5.182 14.026 1.00 98.69 205 SER A N 1
ATOM 1477 C CA . SER A 1 205 ? 7.539 -4.154 14.160 1.00 98.69 205 SER A CA 1
ATOM 1478 C C . SER A 1 205 ? 6.116 -4.748 14.196 1.00 98.69 205 SER A C 1
ATOM 1480 O O . SER A 1 205 ? 5.137 -4.015 14.328 1.00 98.69 205 SER A O 1
ATOM 1482 N N . GLY A 1 206 ? 5.987 -6.081 14.135 1.00 98.75 206 GLY A N 1
ATOM 1483 C CA . GLY A 1 206 ? 4.740 -6.818 14.325 1.00 98.75 206 GLY A CA 1
ATOM 1484 C C . GLY A 1 206 ? 4.314 -7.685 13.134 1.00 98.75 206 GLY A C 1
ATOM 1485 O O . GLY A 1 206 ? 5.139 -8.337 12.486 1.00 98.75 206 GLY A O 1
ATOM 1486 N N . ILE A 1 207 ? 3.002 -7.749 12.902 1.00 98.94 207 ILE A N 1
ATOM 1487 C CA . ILE A 1 207 ? 2.345 -8.589 11.897 1.00 98.94 207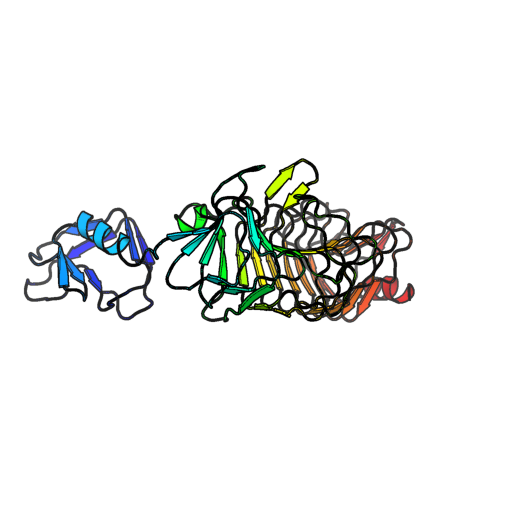 ILE A CA 1
ATOM 1488 C C . ILE A 1 207 ? 1.290 -7.768 11.153 1.00 98.94 207 ILE A C 1
ATOM 1490 O O . ILE A 1 207 ? 0.388 -7.214 11.782 1.00 98.94 207 ILE A O 1
ATOM 1494 N N . LEU A 1 208 ? 1.357 -7.782 9.822 1.00 98.94 208 LEU A N 1
ATOM 1495 C CA . LEU A 1 208 ? 0.250 -7.460 8.926 1.00 98.94 208 LEU A CA 1
ATOM 1496 C C . LEU A 1 208 ? -0.085 -8.711 8.110 1.00 98.94 208 LEU A C 1
ATOM 1498 O O . LEU A 1 208 ? 0.727 -9.163 7.301 1.00 98.94 208 LEU A O 1
ATOM 1502 N N . LYS A 1 209 ? -1.269 -9.285 8.328 1.00 98.88 209 LYS A N 1
ATOM 1503 C CA . LYS A 1 209 ? -1.725 -10.474 7.605 1.00 98.88 209 LYS A CA 1
ATOM 1504 C C . LYS A 1 209 ? -3.187 -10.363 7.193 1.00 98.88 209 LYS A C 1
ATOM 1506 O O . LYS A 1 209 ? -4.025 -10.095 8.048 1.00 98.88 209 LYS A O 1
ATOM 1511 N N . TYR A 1 210 ? -3.497 -10.594 5.913 1.00 98.50 210 TYR A N 1
ATOM 1512 C CA . TYR A 1 210 ? -4.850 -10.404 5.354 1.00 98.50 210 TYR A CA 1
ATOM 1513 C C . TYR A 1 210 ? -5.415 -9.011 5.671 1.00 98.50 210 TYR A C 1
ATOM 1515 O O . TYR A 1 210 ? -6.488 -8.863 6.266 1.00 98.50 210 TYR A O 1
ATOM 1523 N N . VAL A 1 211 ? -4.659 -7.988 5.278 1.00 98.94 211 VAL A N 1
ATOM 1524 C CA . VAL A 1 211 ? -4.999 -6.579 5.494 1.00 98.94 211 VAL A CA 1
ATOM 1525 C C . VAL A 1 211 ? -5.320 -5.925 4.155 1.00 98.94 211 VAL A C 1
ATOM 1527 O O . VAL A 1 211 ? -4.607 -6.112 3.168 1.00 98.94 211 VAL A O 1
ATOM 1530 N N . LYS A 1 212 ? -6.400 -5.147 4.122 1.00 98.88 212 LYS A N 1
ATOM 1531 C CA . LYS A 1 212 ? -6.771 -4.306 2.983 1.00 98.88 212 LYS A CA 1
ATOM 1532 C C . LYS A 1 212 ? -6.634 -2.846 3.379 1.00 98.88 212 LYS A C 1
ATOM 1534 O O . LYS A 1 212 ? -7.211 -2.447 4.385 1.00 98.88 212 LYS A O 1
ATOM 1539 N N . ILE A 1 213 ? -5.905 -2.076 2.588 1.00 98.94 213 ILE A N 1
ATOM 1540 C CA . ILE A 1 213 ? -5.737 -0.635 2.738 1.00 98.94 213 ILE A CA 1
ATOM 1541 C C . ILE A 1 213 ? -6.364 -0.001 1.503 1.00 98.94 213 ILE A C 1
ATOM 1543 O O . ILE A 1 213 ? -5.936 -0.245 0.380 1.00 98.94 213 ILE A O 1
ATOM 1547 N N . LEU A 1 214 ? -7.452 0.727 1.706 1.00 98.75 214 LEU A N 1
ATOM 1548 C CA . LEU A 1 214 ? -8.309 1.216 0.634 1.00 98.75 214 LEU A CA 1
ATOM 1549 C C . LEU A 1 214 ? -8.445 2.732 0.737 1.00 98.75 214 LEU A C 1
ATOM 1551 O O . LEU A 1 214 ? -8.540 3.247 1.849 1.00 98.75 214 LEU A O 1
ATOM 1555 N N . ASN A 1 215 ? -8.576 3.434 -0.389 1.00 98.56 215 ASN A N 1
ATOM 1556 C CA . ASN A 1 215 ? -8.940 4.863 -0.414 1.00 98.56 215 ASN A CA 1
ATOM 1557 C C . ASN A 1 215 ? -7.932 5.790 0.284 1.00 98.56 215 ASN A C 1
ATOM 1559 O O . ASN A 1 215 ? -8.309 6.862 0.762 1.00 98.56 215 ASN A O 1
ATOM 1563 N N . SER A 1 216 ? -6.695 5.320 0.402 1.00 98.50 216 SER A N 1
ATOM 1564 C CA . SER A 1 216 ? -5.585 5.960 1.095 1.00 98.50 216 SER A CA 1
ATOM 1565 C C . SER A 1 216 ? -4.847 6.932 0.175 1.00 98.50 216 SER A C 1
ATOM 1567 O O . SER A 1 216 ? -5.347 7.291 -0.897 1.00 98.50 216 SER A O 1
ATOM 1569 N N . GLY A 1 217 ? -3.638 7.299 0.580 1.00 97.38 217 GLY A N 1
ATOM 1570 C CA . GLY A 1 217 ? -2.774 8.228 -0.116 1.00 97.38 217 GLY A CA 1
ATOM 1571 C C . GLY A 1 217 ? -3.237 9.655 0.125 1.00 97.38 217 GLY A C 1
ATOM 1572 O O . GLY A 1 217 ? -4.441 9.901 0.101 1.00 97.38 217 GLY A O 1
ATOM 1573 N N . ILE A 1 218 ? -2.334 10.593 0.393 1.00 95.81 218 ILE A N 1
ATOM 1574 C CA . ILE A 1 218 ? -2.671 12.021 0.362 1.00 95.81 218 ILE A CA 1
ATOM 1575 C C . ILE A 1 218 ? -1.415 12.886 0.289 1.00 95.81 218 ILE A C 1
ATOM 1577 O O . ILE A 1 218 ? -0.491 12.743 1.092 1.00 95.81 218 ILE A O 1
ATOM 1581 N N . THR A 1 219 ? -1.435 13.878 -0.595 1.00 93.38 219 THR A N 1
ATOM 1582 C CA . THR A 1 219 ? -0.425 14.937 -0.617 1.00 93.38 219 THR A CA 1
ATOM 1583 C C . THR A 1 219 ? -0.592 15.876 0.577 1.00 93.38 219 THR A C 1
ATOM 1585 O O . THR A 1 219 ? -1.624 16.537 0.741 1.00 93.38 219 THR A O 1
ATOM 1588 N N . MET A 1 220 ? 0.437 15.954 1.421 1.00 90.88 220 MET A N 1
ATOM 1589 C CA . MET A 1 220 ? 0.451 16.789 2.625 1.00 90.88 220 MET A CA 1
ATOM 1590 C C . MET A 1 220 ? 1.023 18.177 2.334 1.00 90.88 220 MET A C 1
ATOM 1592 O O . MET A 1 220 ? 0.455 19.185 2.760 1.00 90.88 220 MET A O 1
ATOM 1596 N N . GLU A 1 221 ? 2.123 18.225 1.585 1.00 88.88 221 GLU A N 1
ATOM 1597 C CA . GLU A 1 221 ? 2.752 19.429 1.038 1.00 88.88 221 GLU A CA 1
ATOM 1598 C C . GLU A 1 221 ? 3.340 19.088 -0.340 1.00 88.88 221 GLU A C 1
ATOM 1600 O O . GLU A 1 221 ? 3.215 17.965 -0.802 1.00 88.88 221 GLU A O 1
ATOM 1605 N N . GLN A 1 222 ? 3.959 20.052 -1.022 1.00 87.38 222 GLN A N 1
ATOM 1606 C CA . GLN A 1 222 ? 4.678 19.736 -2.255 1.00 87.38 222 GLN A CA 1
ATOM 1607 C C . GLN A 1 222 ? 5.851 18.788 -1.951 1.00 87.38 222 GLN A C 1
ATOM 1609 O O . GLN A 1 222 ? 6.685 19.145 -1.113 1.00 87.38 222 GLN A O 1
ATOM 1614 N N . ASP A 1 223 ? 5.929 17.672 -2.683 1.00 84.19 223 ASP A N 1
ATOM 1615 C CA . ASP A 1 223 ? 6.974 16.647 -2.549 1.00 84.19 223 ASP A CA 1
ATOM 1616 C C . ASP A 1 223 ? 6.995 16.043 -1.124 1.00 84.19 223 ASP A C 1
ATOM 1618 O O . ASP A 1 223 ? 8.066 15.835 -0.548 1.00 84.19 223 ASP A O 1
ATOM 1622 N N . LYS A 1 224 ? 5.808 15.937 -0.506 1.00 91.69 224 LYS A N 1
ATOM 1623 C CA . LYS A 1 224 ? 5.583 15.246 0.768 1.00 91.69 224 LYS A CA 1
ATOM 1624 C C . LYS A 1 224 ? 4.206 14.613 0.789 1.00 91.69 224 LYS A C 1
ATOM 1626 O O . LYS A 1 224 ? 3.183 15.303 0.949 1.00 91.69 224 LYS A O 1
ATOM 1631 N N . GLU A 1 225 ? 4.181 13.302 0.778 1.00 93.94 225 GLU A N 1
ATOM 1632 C CA . GLU A 1 225 ? 2.974 12.532 0.578 1.00 93.94 225 GLU A CA 1
ATOM 1633 C C . GLU A 1 225 ? 2.886 11.400 1.619 1.00 93.94 225 GLU A C 1
ATOM 1635 O O . GLU A 1 225 ? 3.870 10.939 2.193 1.00 93.94 225 GLU A O 1
ATOM 1640 N N . ILE A 1 226 ? 1.664 11.003 1.977 1.00 96.56 226 ILE A N 1
ATOM 1641 C CA . ILE A 1 226 ? 1.441 9.771 2.745 1.00 96.56 226 ILE A CA 1
ATOM 1642 C C . ILE A 1 226 ? 0.987 8.719 1.749 1.00 96.56 226 ILE A C 1
ATOM 1644 O O . ILE A 1 226 ? 0.056 8.991 1.000 1.00 96.56 226 ILE A O 1
ATOM 1648 N N . ASN A 1 227 ? 1.564 7.523 1.824 1.00 98.19 227 ASN A N 1
ATOM 1649 C CA . ASN A 1 227 ? 1.264 6.402 0.937 1.00 98.19 227 ASN A CA 1
ATOM 1650 C C . ASN A 1 227 ? 0.203 5.462 1.505 1.00 98.19 227 ASN A C 1
ATOM 1652 O O . ASN A 1 227 ? -0.203 5.569 2.665 1.00 98.19 227 ASN A O 1
ATOM 1656 N N . GLY A 1 228 ? -0.236 4.485 0.708 1.00 98.56 228 GLY A N 1
ATOM 1657 C CA . GLY A 1 228 ? -1.126 3.441 1.212 1.00 98.56 228 GLY A CA 1
ATOM 1658 C C . GLY A 1 228 ? -0.495 2.692 2.386 1.00 98.56 228 GLY A C 1
ATOM 1659 O O . GLY A 1 228 ? -1.040 2.677 3.497 1.00 98.56 228 GLY A O 1
ATOM 1660 N N . LEU A 1 229 ? 0.685 2.121 2.152 1.00 98.88 229 LEU A N 1
ATOM 1661 C CA . LEU A 1 229 ? 1.529 1.531 3.185 1.00 98.88 229 LEU A CA 1
ATOM 1662 C C . LEU A 1 229 ? 2.976 2.009 3.046 1.00 98.88 229 LEU A C 1
ATOM 1664 O O . LEU A 1 229 ? 3.687 1.553 2.154 1.00 98.88 229 LEU A O 1
ATOM 1668 N N . SER A 1 230 ? 3.434 2.835 3.984 1.00 98.81 230 SER A N 1
ATOM 1669 C CA . SER A 1 230 ? 4.845 3.229 4.079 1.00 98.81 230 SER A CA 1
ATOM 1670 C C . SER A 1 230 ? 5.587 2.327 5.070 1.00 98.81 230 SER A C 1
ATOM 1672 O O . SER A 1 230 ? 5.158 2.149 6.218 1.00 98.81 230 SER A O 1
ATOM 1674 N N . LEU A 1 231 ? 6.728 1.778 4.657 1.00 98.88 231 LEU A N 1
ATOM 1675 C CA . LEU A 1 231 ? 7.583 0.907 5.466 1.00 98.88 231 LEU A CA 1
ATOM 1676 C C . LEU A 1 231 ? 8.971 1.530 5.600 1.00 98.88 231 LEU A C 1
ATOM 1678 O O . LEU A 1 231 ? 9.818 1.375 4.726 1.00 98.88 231 LEU A O 1
ATOM 1682 N N . ILE A 1 232 ? 9.233 2.189 6.726 1.00 98.75 232 ILE A N 1
ATOM 1683 C CA . ILE A 1 232 ? 10.459 2.966 6.919 1.00 98.75 232 ILE A CA 1
ATOM 1684 C C . ILE A 1 232 ? 11.415 2.205 7.833 1.00 98.75 232 ILE A C 1
ATOM 1686 O O . ILE A 1 232 ? 11.211 2.105 9.046 1.00 98.75 232 ILE A O 1
ATOM 1690 N N . GLY A 1 233 ? 12.474 1.636 7.253 1.00 98.62 233 GLY A N 1
ATOM 1691 C CA . GLY A 1 233 ? 13.481 0.880 7.996 1.00 98.62 233 GLY A CA 1
ATOM 1692 C C . GLY A 1 233 ? 12.912 -0.331 8.740 1.00 98.62 233 GLY A C 1
ATOM 1693 O O . GLY A 1 233 ? 13.342 -0.617 9.857 1.00 98.62 233 GLY A O 1
ATOM 1694 N N . VAL A 1 234 ? 11.930 -1.029 8.166 1.00 98.88 234 VAL A N 1
ATOM 1695 C CA . VAL A 1 234 ? 11.284 -2.190 8.803 1.00 98.88 234 VAL A CA 1
ATOM 1696 C C . VAL A 1 234 ? 12.178 -3.430 8.701 1.00 98.88 234 VAL A C 1
ATOM 1698 O O . VAL A 1 234 ? 12.748 -3.730 7.646 1.00 98.88 234 VAL A O 1
ATOM 1701 N N . GLY A 1 235 ? 12.341 -4.139 9.821 1.00 98.75 235 GLY A N 1
ATOM 1702 C CA . GLY A 1 235 ? 13.245 -5.284 9.932 1.00 98.75 235 GLY A CA 1
ATOM 1703 C C . GLY A 1 235 ? 12.649 -6.615 9.481 1.00 98.75 235 GLY A C 1
ATOM 1704 O O . GLY A 1 235 ? 11.433 -6.819 9.462 1.00 98.75 235 GLY A O 1
ATOM 1705 N N . SER A 1 236 ? 13.541 -7.553 9.161 1.00 98.75 236 SER A N 1
ATOM 1706 C CA . SER A 1 236 ? 13.222 -8.912 8.690 1.00 98.75 236 SER A CA 1
ATOM 1707 C C . SER A 1 236 ? 12.489 -9.802 9.704 1.00 98.75 236 SER A C 1
ATOM 1709 O O . SER A 1 236 ? 11.992 -10.865 9.330 1.00 98.75 236 SER A O 1
ATOM 1711 N N . GLY A 1 237 ? 12.392 -9.383 10.971 1.00 98.69 237 GLY A N 1
ATOM 1712 C CA . GLY A 1 237 ? 11.586 -10.054 11.992 1.00 98.69 237 GLY A CA 1
ATOM 1713 C C . GLY A 1 237 ? 10.087 -9.745 11.902 1.00 98.69 237 GLY A C 1
ATOM 1714 O O . GLY A 1 237 ? 9.301 -10.403 12.587 1.00 98.69 237 GLY A O 1
ATOM 1715 N N . THR A 1 238 ? 9.692 -8.762 11.089 1.00 98.94 238 THR A N 1
ATOM 1716 C CA . THR A 1 238 ? 8.296 -8.363 10.843 1.00 98.94 238 THR A CA 1
ATOM 1717 C C . THR A 1 238 ? 7.657 -9.267 9.788 1.00 98.94 238 THR A C 1
ATOM 1719 O O . THR A 1 238 ? 8.293 -9.600 8.788 1.00 98.94 238 THR A O 1
ATOM 1722 N N . LEU A 1 239 ? 6.394 -9.654 9.988 1.00 98.88 239 LEU A N 1
ATOM 1723 C CA . LEU A 1 239 ? 5.627 -10.433 9.010 1.00 98.88 239 LEU A CA 1
ATOM 1724 C C . LEU A 1 239 ? 4.666 -9.524 8.240 1.00 98.88 239 LEU A C 1
ATOM 1726 O O . LEU A 1 239 ? 3.774 -8.933 8.844 1.00 98.88 239 LEU A O 1
ATOM 1730 N N . ILE A 1 240 ? 4.806 -9.476 6.916 1.00 98.94 240 ILE A N 1
ATOM 1731 C CA . ILE A 1 240 ? 3.870 -8.797 6.014 1.00 98.94 240 ILE A CA 1
ATOM 1732 C C . ILE A 1 240 ? 3.432 -9.797 4.944 1.00 98.94 240 ILE A C 1
ATOM 1734 O O . ILE A 1 240 ? 4.231 -10.217 4.107 1.00 98.94 240 ILE A O 1
ATOM 1738 N N . ASP A 1 241 ? 2.169 -10.210 4.992 1.00 98.94 241 ASP A N 1
ATOM 1739 C CA . ASP A 1 241 ? 1.628 -11.245 4.112 1.00 98.94 241 ASP A CA 1
ATOM 1740 C C . ASP A 1 241 ? 0.165 -10.971 3.730 1.00 98.94 241 ASP A C 1
ATOM 1742 O O . ASP A 1 241 ? -0.642 -10.599 4.575 1.00 98.94 241 ASP A O 1
ATOM 1746 N N . ASN A 1 242 ? -0.223 -11.218 2.478 1.00 98.88 242 ASN A N 1
ATOM 1747 C CA . ASN A 1 242 ? -1.604 -11.023 2.012 1.00 98.88 242 ASN A CA 1
ATOM 1748 C C . ASN A 1 242 ? -2.098 -9.581 2.232 1.00 98.88 242 ASN A C 1
ATOM 1750 O O . ASN A 1 242 ? -3.067 -9.338 2.958 1.00 98.88 242 ASN A O 1
ATOM 1754 N N . ILE A 1 243 ? -1.418 -8.626 1.596 1.00 98.94 243 ILE A N 1
ATOM 1755 C CA . ILE A 1 243 ? -1.777 -7.204 1.642 1.00 98.94 243 ILE A CA 1
ATOM 1756 C C . ILE A 1 243 ? -2.431 -6.798 0.327 1.00 98.94 243 ILE A C 1
ATOM 1758 O O . ILE A 1 243 ? -1.925 -7.099 -0.755 1.00 98.94 243 ILE A O 1
ATOM 1762 N N . THR A 1 244 ? -3.562 -6.104 0.418 1.00 98.88 244 THR A N 1
ATOM 1763 C CA . THR A 1 244 ? -4.178 -5.419 -0.723 1.00 98.88 244 THR A CA 1
ATOM 1764 C C . THR A 1 244 ? -4.112 -3.921 -0.501 1.00 98.88 244 THR A C 1
ATOM 1766 O O . THR A 1 244 ? -4.607 -3.458 0.525 1.00 98.88 244 THR A O 1
ATOM 1769 N N . VAL A 1 245 ? -3.572 -3.179 -1.464 1.00 98.94 245 VAL A N 1
ATOM 1770 C CA . VAL A 1 245 ? -3.712 -1.721 -1.520 1.00 98.94 245 VAL A CA 1
ATOM 1771 C C . VAL A 1 245 ? -4.508 -1.351 -2.760 1.00 98.94 245 VAL A C 1
ATOM 1773 O O . VAL A 1 245 ? -4.228 -1.840 -3.857 1.00 98.94 245 VAL A O 1
ATOM 1776 N N . ASP A 1 246 ? -5.530 -0.523 -2.583 1.00 98.69 246 ASP A N 1
ATOM 1777 C CA . ASP A 1 246 ? -6.375 -0.074 -3.677 1.00 98.69 246 ASP A CA 1
ATOM 1778 C C . ASP A 1 246 ? -6.823 1.375 -3.504 1.00 98.69 246 ASP A C 1
ATOM 1780 O O . ASP A 1 246 ? -7.243 1.766 -2.417 1.00 98.69 246 ASP A O 1
ATOM 1784 N N . LEU A 1 247 ? -6.813 2.140 -4.599 1.00 98.25 247 LEU A N 1
ATOM 1785 C CA . LEU A 1 247 ? -7.174 3.559 -4.591 1.00 98.25 247 LEU A CA 1
ATOM 1786 C C . LEU A 1 247 ? -6.281 4.373 -3.634 1.00 98.25 247 LEU A C 1
ATOM 1788 O O . LEU A 1 247 ? -6.798 4.981 -2.701 1.00 98.25 247 LEU A O 1
ATOM 1792 N N . SER A 1 248 ? -4.969 4.378 -3.875 1.00 98.44 248 SER A N 1
ATOM 1793 C CA . SER A 1 248 ? -4.021 5.253 -3.169 1.00 98.44 248 SER A CA 1
ATOM 1794 C C . SER A 1 248 ? -3.779 6.536 -3.970 1.00 98.44 248 SER A C 1
ATOM 1796 O O . SER A 1 248 ? -3.513 6.438 -5.169 1.00 98.44 248 SER A O 1
ATOM 1798 N N . ASP A 1 249 ? -3.901 7.713 -3.348 1.00 97.25 249 ASP A N 1
ATOM 1799 C CA . ASP A 1 249 ? -3.514 9.010 -3.941 1.00 97.25 249 ASP A CA 1
ATOM 1800 C C . ASP A 1 249 ? -2.044 9.350 -3.694 1.00 97.25 249 ASP A C 1
ATOM 1802 O O . ASP A 1 249 ? -1.745 10.412 -3.158 1.00 97.25 249 ASP A O 1
ATOM 1806 N N . ASP A 1 250 ? -1.193 8.373 -3.983 1.00 96.62 250 ASP A N 1
ATOM 1807 C CA . ASP A 1 250 ? 0.254 8.441 -4.162 1.00 96.62 250 ASP A CA 1
ATOM 1808 C C . ASP A 1 250 ? 0.699 6.990 -4.440 1.00 96.62 250 ASP A C 1
ATOM 1810 O O . ASP A 1 250 ? 0.005 6.279 -5.197 1.00 96.62 250 ASP A O 1
ATOM 1814 N N . ASP A 1 251 ? 1.725 6.484 -3.754 1.00 98.38 251 ASP A N 1
ATOM 1815 C CA . ASP A 1 251 ? 2.146 5.103 -3.880 1.00 98.38 251 ASP A CA 1
ATOM 1816 C C . ASP A 1 251 ? 1.205 4.119 -3.187 1.00 98.38 251 ASP A C 1
ATOM 1818 O O . ASP A 1 251 ? 0.525 4.392 -2.184 1.00 98.38 251 ASP A O 1
ATOM 1822 N N . GLY A 1 252 ? 1.177 2.898 -3.720 1.00 98.69 252 GLY A N 1
ATOM 1823 C CA . GLY A 1 252 ? 0.492 1.777 -3.081 1.00 98.69 252 GLY A CA 1
ATOM 1824 C C . GLY A 1 252 ? 1.241 1.299 -1.838 1.00 98.69 252 GLY A C 1
ATOM 1825 O O . GLY A 1 252 ? 0.720 1.340 -0.721 1.00 98.69 252 GLY A O 1
ATOM 1826 N N . ILE A 1 253 ? 2.461 0.815 -2.049 1.00 98.88 253 ILE A N 1
ATOM 1827 C CA . ILE A 1 253 ? 3.408 0.463 -0.990 1.00 98.88 253 ILE A CA 1
ATOM 1828 C C . ILE A 1 253 ? 4.716 1.161 -1.305 1.00 98.88 253 ILE A C 1
ATOM 1830 O O . ILE A 1 253 ? 5.217 1.000 -2.410 1.00 98.88 253 ILE A O 1
ATOM 1834 N N . GLU A 1 254 ? 5.295 1.809 -0.310 1.00 98.62 254 GLU A N 1
ATOM 1835 C CA . GLU A 1 254 ? 6.578 2.484 -0.436 1.00 98.62 254 GLU A CA 1
ATOM 1836 C C . GLU A 1 254 ? 7.509 2.000 0.685 1.00 98.62 254 GLU A C 1
ATOM 1838 O O . GLU A 1 254 ? 7.176 2.051 1.878 1.00 98.62 254 GLU A O 1
ATOM 1843 N N . ALA A 1 255 ? 8.659 1.438 0.315 1.00 98.56 255 ALA A N 1
ATOM 1844 C CA . ALA A 1 255 ? 9.586 0.800 1.247 1.00 98.56 255 ALA A CA 1
ATOM 1845 C C . ALA A 1 255 ? 10.928 1.539 1.297 1.00 98.56 255 ALA A C 1
ATOM 1847 O O . ALA A 1 255 ? 11.755 1.373 0.405 1.00 98.56 255 ALA A O 1
ATOM 1848 N N . TRP A 1 256 ? 11.165 2.272 2.389 1.00 98.00 256 TRP A N 1
ATOM 1849 C CA . TRP A 1 256 ? 12.352 3.103 2.601 1.00 98.00 256 TRP A CA 1
ATOM 1850 C C . TRP A 1 256 ? 13.419 2.310 3.353 1.00 98.00 256 TRP A C 1
ATOM 1852 O O . TRP A 1 256 ? 13.343 2.115 4.577 1.00 98.00 256 TRP A O 1
ATOM 1862 N N . GLY A 1 257 ? 14.441 1.838 2.645 1.00 97.81 257 GLY A N 1
ATOM 1863 C CA . GLY A 1 257 ? 15.464 0.979 3.236 1.00 97.81 257 GLY A CA 1
ATOM 1864 C C . GLY A 1 257 ? 14.863 -0.257 3.925 1.00 97.81 257 GLY A C 1
ATOM 1865 O O . GLY A 1 257 ? 13.833 -0.786 3.524 1.00 97.81 257 GLY A O 1
ATOM 1866 N N . GLY A 1 258 ? 15.505 -0.763 4.980 1.00 98.19 258 GLY A N 1
ATOM 1867 C CA . GLY A 1 258 ? 14.991 -1.927 5.710 1.00 98.19 258 GLY A CA 1
ATOM 1868 C C . GLY A 1 258 ? 15.247 -3.273 5.024 1.00 98.19 258 GLY A C 1
ATOM 1869 O O . GLY A 1 258 ? 15.860 -3.375 3.956 1.00 98.19 258 GLY A O 1
ATOM 1870 N N . THR A 1 259 ? 14.819 -4.340 5.699 1.00 98.62 259 THR A N 1
ATOM 1871 C CA . THR A 1 259 ? 15.082 -5.746 5.323 1.00 98.62 259 THR A CA 1
ATOM 1872 C C . THR A 1 259 ? 13.843 -6.639 5.442 1.00 98.62 259 THR A C 1
ATOM 1874 O O . THR A 1 259 ? 13.953 -7.863 5.332 1.00 98.62 259 THR A O 1
ATOM 1877 N N . VAL A 1 260 ? 12.667 -6.056 5.699 1.00 98.81 260 VAL A N 1
ATOM 1878 C CA . VAL A 1 260 ? 11.410 -6.800 5.837 1.00 98.81 260 VAL A CA 1
ATOM 1879 C C . VAL A 1 260 ? 11.128 -7.654 4.605 1.00 98.81 260 VAL A C 1
ATOM 1881 O O . VAL A 1 260 ? 11.323 -7.224 3.473 1.00 98.81 260 VAL A O 1
ATOM 1884 N N . ASN A 1 261 ? 10.668 -8.883 4.819 1.00 98.88 261 ASN A N 1
ATOM 1885 C CA . ASN A 1 261 ? 10.192 -9.720 3.726 1.00 98.88 261 ASN A CA 1
ATOM 1886 C C . ASN A 1 261 ? 8.679 -9.566 3.596 1.00 98.88 261 ASN A C 1
ATOM 1888 O O . ASN A 1 261 ? 7.970 -9.533 4.603 1.00 98.88 261 ASN A O 1
ATOM 1892 N N . MET A 1 262 ? 8.194 -9.508 2.361 1.00 98.81 262 MET A N 1
ATOM 1893 C CA . MET A 1 262 ? 6.777 -9.352 2.052 1.00 98.81 262 MET A CA 1
ATOM 1894 C C . MET A 1 262 ? 6.305 -10.471 1.128 1.00 98.81 262 MET A C 1
ATOM 1896 O O . MET A 1 262 ? 7.024 -10.870 0.206 1.00 98.81 262 MET A O 1
ATOM 1900 N N . SER A 1 263 ? 5.088 -10.970 1.338 1.00 98.94 263 SER A N 1
ATOM 1901 C CA . SER A 1 263 ? 4.492 -11.965 0.447 1.00 98.94 263 SER A CA 1
ATOM 1902 C C . SER A 1 263 ? 3.031 -11.701 0.108 1.00 98.94 263 SER A C 1
ATOM 1904 O O . SER A 1 263 ? 2.275 -11.167 0.912 1.00 98.94 263 SER A O 1
ATOM 1906 N N . ASN A 1 264 ? 2.618 -12.128 -1.087 1.00 98.88 264 ASN A N 1
ATOM 1907 C CA . ASN A 1 264 ? 1.229 -12.089 -1.550 1.00 98.88 264 ASN A CA 1
ATOM 1908 C C . ASN A 1 264 ? 0.655 -10.661 -1.511 1.00 98.88 264 ASN A C 1
ATOM 1910 O O . ASN A 1 264 ? -0.243 -10.346 -0.732 1.00 98.88 264 ASN A O 1
ATOM 1914 N N . LEU A 1 265 ? 1.207 -9.786 -2.348 1.00 98.94 265 LEU A N 1
ATOM 1915 C CA . LEU A 1 265 ? 0.815 -8.380 -2.433 1.00 98.94 265 LEU A CA 1
ATOM 1916 C C . LEU A 1 265 ? -0.078 -8.160 -3.658 1.00 98.94 265 LEU A C 1
ATOM 1918 O O . LEU A 1 265 ? 0.175 -8.733 -4.719 1.00 98.94 265 LEU A O 1
ATOM 1922 N N . THR A 1 266 ? -1.121 -7.341 -3.520 1.00 98.94 266 THR A N 1
ATOM 1923 C CA . THR A 1 266 ? -2.011 -6.941 -4.623 1.00 98.94 266 THR A CA 1
ATOM 1924 C C . THR A 1 266 ? -2.222 -5.435 -4.612 1.00 98.94 266 THR A C 1
ATOM 1926 O O . THR A 1 266 ? -2.789 -4.917 -3.654 1.00 98.94 266 THR A O 1
ATOM 1929 N N . LEU A 1 267 ? -1.794 -4.746 -5.670 1.00 98.94 267 LEU A N 1
ATOM 1930 C CA . LEU A 1 267 ? -1.781 -3.282 -5.747 1.00 98.94 267 LEU A CA 1
ATOM 1931 C C . LEU A 1 267 ? -2.540 -2.824 -6.995 1.00 98.94 267 LEU A C 1
ATOM 1933 O O . LEU A 1 267 ? -2.224 -3.244 -8.117 1.00 98.94 267 LEU A O 1
ATOM 1937 N N . THR A 1 268 ? -3.566 -1.991 -6.810 1.00 98.50 268 THR A N 1
ATOM 1938 C CA . THR A 1 268 ? -4.414 -1.494 -7.903 1.00 98.50 268 THR A CA 1
ATOM 1939 C C . THR A 1 268 ? -4.801 -0.025 -7.724 1.00 98.50 268 THR A C 1
ATOM 1941 O O . THR A 1 268 ? -4.998 0.447 -6.614 1.00 98.50 268 THR A O 1
ATOM 1944 N N . ARG A 1 269 ? -4.992 0.703 -8.832 1.00 97.06 269 ARG A N 1
ATOM 1945 C CA . ARG A 1 269 ? -5.507 2.08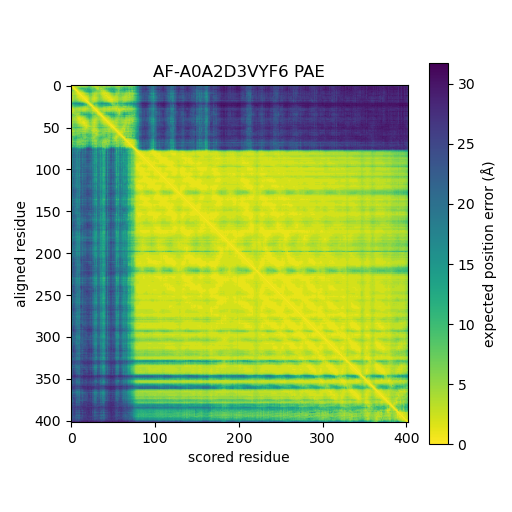7 -8.839 1.00 97.06 269 ARG A CA 1
ATOM 1946 C C . ARG A 1 269 ? -4.747 3.086 -7.941 1.00 97.06 269 ARG A C 1
ATOM 1948 O O . ARG A 1 269 ? -5.388 3.907 -7.295 1.00 97.06 269 ARG A O 1
ATOM 1955 N N . CYS A 1 270 ? -3.417 3.040 -7.935 1.00 97.81 270 CYS A N 1
ATOM 1956 C CA . CYS A 1 270 ? -2.567 4.107 -7.389 1.00 97.81 270 CYS A CA 1
ATOM 1957 C C . CYS A 1 270 ? -2.406 5.261 -8.397 1.00 97.81 270 CYS A C 1
ATOM 1959 O O . CYS A 1 270 ? -2.551 5.028 -9.614 1.00 97.81 270 CYS A O 1
ATOM 1961 N N . THR A 1 271 ? -2.149 6.476 -7.901 1.00 96.94 271 THR A N 1
ATOM 1962 C CA . THR A 1 271 ? -1.929 7.691 -8.710 1.00 96.94 271 THR A CA 1
ATOM 1963 C C . THR A 1 271 ? -0.459 8.036 -8.921 1.00 96.94 271 THR A C 1
ATOM 1965 O O . THR A 1 271 ? -0.186 8.724 -9.907 1.00 96.94 271 THR A O 1
ATOM 1968 N N . ASP A 1 272 ? 0.448 7.477 -8.117 1.00 96.69 272 ASP A N 1
ATOM 1969 C CA . ASP A 1 272 ? 1.888 7.456 -8.381 1.00 96.69 272 ASP A CA 1
ATOM 1970 C C . ASP A 1 272 ? 2.374 6.006 -8.587 1.00 96.69 272 ASP A C 1
ATOM 1972 O O . ASP A 1 272 ? 1.834 5.321 -9.475 1.00 96.69 272 ASP A O 1
ATOM 1976 N N . ASP A 1 273 ? 3.312 5.488 -7.801 1.00 98.00 273 ASP A N 1
ATOM 1977 C CA . ASP A 1 273 ? 3.928 4.190 -8.035 1.00 98.00 273 ASP A CA 1
ATOM 1978 C C . ASP A 1 273 ? 3.237 3.069 -7.259 1.00 98.00 273 ASP A C 1
ATOM 1980 O O . ASP A 1 273 ? 2.825 3.161 -6.105 1.00 98.00 273 ASP A O 1
ATOM 1984 N N . TYR A 1 274 ? 3.014 1.930 -7.909 1.00 98.69 274 TYR A N 1
ATOM 1985 C CA . TYR A 1 274 ? 2.210 0.890 -7.258 1.00 98.69 274 TYR A CA 1
ATOM 1986 C C . TYR A 1 274 ? 3.011 0.221 -6.144 1.00 98.69 274 TYR A C 1
ATOM 1988 O O . TYR A 1 274 ? 2.461 -0.028 -5.071 1.00 98.69 274 TYR A O 1
ATOM 1996 N N . PHE A 1 275 ? 4.288 -0.051 -6.404 1.00 98.81 275 PHE A N 1
ATOM 1997 C CA . PHE A 1 275 ? 5.266 -0.481 -5.416 1.00 98.81 275 PHE A CA 1
ATOM 1998 C C . PHE A 1 275 ? 6.548 0.322 -5.614 1.00 98.81 275 PHE A C 1
ATOM 2000 O O . PHE A 1 275 ? 7.230 0.115 -6.618 1.00 98.81 275 PHE A O 1
ATOM 2007 N N . ASP A 1 276 ? 6.889 1.166 -4.655 1.00 98.25 276 ASP A N 1
ATOM 2008 C CA . ASP A 1 276 ? 8.111 1.950 -4.680 1.00 98.25 276 ASP A CA 1
ATOM 2009 C C . ASP A 1 276 ? 9.156 1.397 -3.694 1.00 98.25 276 ASP A C 1
ATOM 2011 O O . ASP A 1 276 ? 8.872 1.016 -2.548 1.00 98.25 276 ASP A O 1
ATOM 2015 N N . VAL A 1 277 ? 10.383 1.269 -4.191 1.00 97.88 277 VAL A N 1
ATOM 2016 C CA . VAL A 1 277 ? 11.573 0.996 -3.394 1.00 97.88 277 VAL A CA 1
ATOM 2017 C C . VAL A 1 277 ? 12.340 2.287 -3.265 1.00 97.88 277 VAL A C 1
ATOM 2019 O O . VAL A 1 277 ? 13.030 2.680 -4.198 1.00 97.88 277 VAL A O 1
ATOM 2022 N N . ASP A 1 278 ? 12.372 2.807 -2.050 1.00 95.12 278 ASP A N 1
ATOM 2023 C CA . ASP A 1 278 ? 13.067 4.043 -1.765 1.00 95.12 278 ASP A CA 1
ATOM 2024 C C . ASP A 1 278 ? 14.208 3.826 -0.771 1.00 95.12 278 ASP A C 1
ATOM 2026 O O . ASP A 1 278 ? 14.272 2.830 -0.033 1.00 95.12 278 ASP A O 1
ATOM 2030 N N . ASP A 1 279 ? 15.210 4.703 -0.817 1.00 95.25 279 ASP A N 1
ATOM 2031 C CA . ASP A 1 279 ? 16.403 4.634 0.035 1.00 95.25 279 ASP A CA 1
ATOM 2032 C C . ASP A 1 279 ? 17.060 3.237 0.090 1.00 95.25 279 ASP A C 1
ATOM 2034 O O . ASP A 1 279 ? 17.698 2.849 1.075 1.00 95.25 279 ASP A O 1
ATOM 2038 N N . GLY A 1 280 ? 16.931 2.445 -0.975 1.00 92.88 280 GLY A N 1
ATOM 2039 C CA . GLY A 1 280 ? 17.477 1.101 -1.085 1.00 92.88 280 GLY A CA 1
ATOM 2040 C C . GLY A 1 280 ? 16.920 0.096 -0.067 1.00 92.88 280 GLY A C 1
ATOM 2041 O O . GLY A 1 280 ? 17.663 -0.438 0.769 1.00 92.88 280 GLY A O 1
ATOM 2042 N N . PHE A 1 281 ? 15.635 -0.244 -0.161 1.00 97.12 281 PHE A N 1
ATOM 2043 C CA . PHE A 1 281 ? 15.089 -1.454 0.467 1.00 97.12 281 PHE A CA 1
ATOM 2044 C C . PHE A 1 281 ? 15.881 -2.713 0.069 1.00 97.12 281 PHE A C 1
ATOM 2046 O O . PHE A 1 281 ? 16.363 -2.847 -1.056 1.00 97.12 281 PHE A O 1
ATOM 2053 N N . SER A 1 282 ? 16.073 -3.648 1.006 1.00 96.19 282 SER A N 1
ATOM 2054 C CA . SER A 1 282 ? 16.948 -4.822 0.808 1.00 96.19 282 SER A CA 1
ATOM 2055 C C . SER A 1 282 ? 16.326 -6.167 1.194 1.00 96.19 282 SER A C 1
ATOM 2057 O O . SER A 1 282 ? 17.031 -7.170 1.307 1.00 96.19 282 SER A O 1
ATOM 2059 N N . GLY A 1 283 ? 15.009 -6.205 1.402 1.00 97.56 283 GLY A N 1
ATOM 2060 C CA . GLY A 1 283 ? 14.287 -7.438 1.703 1.00 97.56 283 GLY A CA 1
ATOM 2061 C C . GLY A 1 283 ? 13.935 -8.272 0.466 1.00 97.56 283 GLY A C 1
ATOM 2062 O O . GLY A 1 283 ? 14.374 -8.010 -0.660 1.00 97.56 283 GLY A O 1
ATOM 2063 N N . THR A 1 284 ? 13.129 -9.311 0.696 1.00 98.69 284 THR A N 1
ATOM 2064 C CA . THR A 1 284 ? 12.567 -10.170 -0.355 1.00 98.69 284 THR A CA 1
ATOM 2065 C C . THR A 1 284 ? 11.065 -9.958 -0.493 1.00 98.69 284 THR A C 1
ATOM 2067 O O . THR A 1 284 ? 10.335 -10.043 0.493 1.00 98.69 284 THR A O 1
ATOM 2070 N N . VAL A 1 285 ? 10.589 -9.780 -1.724 1.00 98.88 285 VAL A N 1
ATOM 2071 C CA . VAL A 1 285 ? 9.163 -9.725 -2.064 1.00 98.88 285 VAL A CA 1
ATOM 2072 C C . VAL A 1 285 ? 8.784 -10.951 -2.889 1.00 98.88 285 VAL A C 1
ATOM 2074 O O . VAL A 1 285 ? 9.414 -11.254 -3.903 1.00 98.88 285 VAL A O 1
ATOM 2077 N N . THR A 1 286 ? 7.758 -11.685 -2.460 1.00 98.94 286 THR A N 1
ATOM 2078 C CA . THR A 1 286 ? 7.262 -12.875 -3.171 1.00 98.94 286 THR A CA 1
ATOM 2079 C C . THR A 1 286 ? 5.791 -12.726 -3.547 1.00 98.94 286 THR A C 1
ATOM 2081 O O . THR A 1 286 ? 4.987 -12.322 -2.715 1.00 98.94 286 THR A O 1
ATOM 2084 N N . ASN A 1 287 ? 5.405 -13.108 -4.767 1.00 98.81 287 ASN A N 1
ATOM 2085 C CA . ASN A 1 287 ? 4.022 -13.025 -5.264 1.00 98.81 287 ASN A CA 1
ATOM 2086 C C . ASN A 1 287 ? 3.450 -11.593 -5.224 1.00 98.81 287 ASN A C 1
ATOM 2088 O O . ASN A 1 287 ? 2.462 -11.322 -4.539 1.00 98.81 287 ASN A O 1
ATOM 2092 N N . LEU A 1 288 ? 4.079 -10.681 -5.963 1.00 98.94 288 LEU A N 1
ATOM 2093 C CA . LEU A 1 288 ? 3.617 -9.306 -6.159 1.00 98.94 288 LEU A CA 1
ATOM 2094 C C . LEU A 1 288 ? 2.717 -9.231 -7.399 1.00 98.94 288 LEU A C 1
ATOM 2096 O O . LEU A 1 288 ? 3.152 -9.572 -8.498 1.00 98.94 288 LEU A O 1
ATOM 2100 N N . ASN A 1 289 ? 1.473 -8.782 -7.227 1.00 98.88 289 ASN A N 1
ATOM 2101 C CA . ASN A 1 289 ? 0.507 -8.583 -8.306 1.00 98.88 289 ASN A CA 1
ATOM 2102 C C . ASN A 1 289 ? 0.143 -7.104 -8.427 1.00 98.88 289 ASN A C 1
ATOM 2104 O O . ASN A 1 289 ? -0.348 -6.50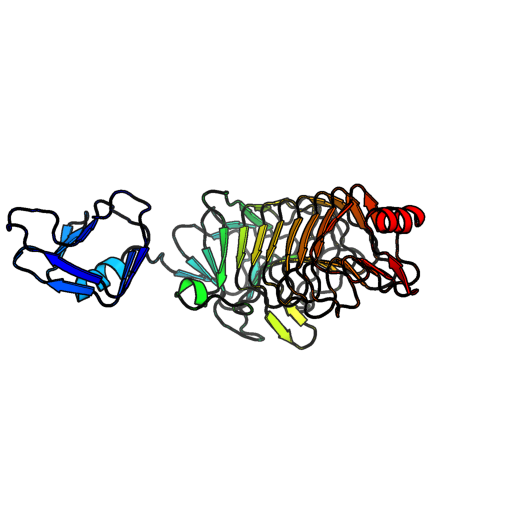4 -7.472 1.00 98.88 289 ASN A O 1
ATOM 2108 N N . ILE A 1 290 ? 0.331 -6.536 -9.615 1.00 98.94 290 ILE A N 1
ATOM 2109 C CA . ILE A 1 290 ? 0.074 -5.123 -9.889 1.00 98.94 290 ILE A CA 1
ATOM 2110 C C . ILE A 1 290 ? -0.810 -5.002 -11.126 1.00 98.94 290 ILE A C 1
ATOM 2112 O O . ILE A 1 290 ? -0.542 -5.621 -12.156 1.00 98.94 290 ILE A O 1
ATOM 2116 N N . THR A 1 291 ? -1.874 -4.203 -11.043 1.00 98.38 291 THR A N 1
ATOM 2117 C CA . THR A 1 291 ? -2.651 -3.797 -12.226 1.00 98.38 291 THR A CA 1
ATOM 2118 C C . THR A 1 291 ? -2.724 -2.283 -12.301 1.00 98.38 291 THR A C 1
ATOM 2120 O O . THR A 1 291 ? -3.462 -1.657 -11.536 1.00 98.38 291 THR A O 1
ATOM 2123 N N . THR A 1 292 ? -1.978 -1.702 -13.240 1.00 97.31 292 THR A N 1
ATOM 2124 C CA . THR A 1 292 ? -1.863 -0.249 -13.349 1.00 97.31 292 THR A CA 1
ATOM 2125 C C . THR A 1 292 ? -3.029 0.377 -14.105 1.00 97.31 292 THR A C 1
ATOM 2127 O O . THR A 1 292 ? -3.635 -0.238 -14.989 1.00 97.31 292 THR A O 1
ATOM 2130 N N . THR A 1 293 ? -3.339 1.624 -13.751 1.00 94.31 293 THR A N 1
ATOM 2131 C CA . THR A 1 293 ? -4.382 2.442 -14.384 1.00 94.31 293 THR A CA 1
ATOM 2132 C C . THR A 1 293 ? -3.874 3.847 -14.696 1.00 94.31 293 THR A C 1
ATOM 2134 O O . THR A 1 293 ? -3.620 4.142 -15.855 1.00 94.31 293 THR A O 1
ATOM 2137 N N . THR A 1 294 ? -3.712 4.715 -13.700 1.00 91.44 294 THR A N 1
ATOM 2138 C CA . THR A 1 294 ? -3.310 6.118 -13.906 1.00 91.44 294 THR A CA 1
ATOM 2139 C C . THR A 1 294 ? -1.983 6.498 -13.262 1.00 91.44 294 THR A C 1
ATOM 2141 O O . THR A 1 294 ? -1.533 7.602 -13.526 1.00 91.44 294 THR A O 1
ATOM 2144 N N . GLY A 1 295 ? -1.375 5.622 -12.460 1.00 94.81 295 GLY A N 1
ATOM 2145 C CA . GLY A 1 295 ? -0.123 5.908 -11.752 1.00 94.81 295 GLY A CA 1
ATOM 2146 C C . GLY A 1 295 ? 1.116 6.019 -12.640 1.00 94.81 295 GLY A C 1
ATOM 2147 O O . GLY A 1 295 ? 1.041 5.737 -13.843 1.00 94.81 295 GLY A O 1
ATOM 2148 N N . ASN A 1 296 ? 2.247 6.442 -12.079 1.00 95.69 296 ASN A N 1
ATOM 2149 C CA . ASN A 1 296 ? 3.470 6.701 -12.836 1.00 95.69 296 ASN A CA 1
ATOM 2150 C C . ASN A 1 296 ? 4.123 5.396 -13.299 1.00 95.69 296 ASN A C 1
ATOM 2152 O O . ASN A 1 296 ? 4.131 5.154 -14.514 1.00 95.69 296 ASN A O 1
ATOM 2156 N N . ALA A 1 297 ? 4.579 4.542 -12.388 1.00 96.81 297 ALA A N 1
ATOM 2157 C CA . ALA A 1 297 ? 5.164 3.234 -12.660 1.00 96.81 297 ALA A CA 1
ATOM 2158 C C . ALA A 1 297 ? 4.394 2.102 -11.964 1.00 96.81 297 ALA A C 1
ATOM 2160 O O . ALA A 1 297 ? 3.727 2.266 -10.944 1.00 96.81 297 ALA A O 1
ATOM 2161 N N . ALA A 1 298 ? 4.492 0.889 -12.509 1.00 98.25 298 ALA A N 1
ATOM 2162 C CA . ALA A 1 298 ? 4.092 -0.294 -11.755 1.00 98.25 298 ALA A CA 1
ATOM 2163 C C . ALA A 1 298 ? 5.065 -0.555 -10.599 1.00 98.25 298 ALA A C 1
ATOM 2165 O O . ALA A 1 298 ? 4.649 -0.964 -9.522 1.00 98.25 298 ALA A O 1
ATOM 2166 N N . MET A 1 299 ? 6.356 -0.350 -10.836 1.00 98.19 299 MET A N 1
ATOM 2167 C CA . MET A 1 299 ? 7.367 -0.357 -9.792 1.00 98.19 299 MET A CA 1
ATOM 2168 C C . MET A 1 299 ? 8.351 0.772 -10.057 1.00 98.19 299 MET A C 1
ATOM 2170 O O . MET A 1 299 ? 8.910 0.802 -11.155 1.00 98.19 299 MET A O 1
ATOM 2174 N N . GLU A 1 300 ? 8.595 1.623 -9.071 1.00 97.06 300 GLU A N 1
ATOM 2175 C CA . GLU A 1 300 ? 9.742 2.532 -9.052 1.00 97.06 300 GLU A CA 1
ATOM 2176 C C . GLU A 1 300 ? 10.777 1.997 -8.064 1.00 97.06 300 GLU A C 1
ATOM 2178 O O . GLU A 1 300 ? 10.462 1.227 -7.152 1.00 97.06 300 GLU A O 1
ATOM 2183 N N . MET A 1 301 ? 12.050 2.240 -8.355 1.00 96.19 301 MET A N 1
ATOM 2184 C CA . MET A 1 301 ? 13.141 1.734 -7.541 1.00 96.19 301 MET A CA 1
ATOM 2185 C C . MET A 1 301 ? 14.299 2.713 -7.539 1.00 96.19 301 MET A C 1
ATOM 2187 O O . MET A 1 301 ? 14.899 2.968 -8.587 1.00 96.19 301 MET A O 1
ATOM 2191 N N . SER A 1 302 ? 14.684 3.141 -6.344 1.00 95.19 302 SER A N 1
ATOM 2192 C CA . SER A 1 302 ? 15.747 4.088 -6.062 1.00 95.19 302 SER A CA 1
ATOM 2193 C C . SER A 1 302 ? 16.665 3.603 -4.914 1.00 95.19 302 SER A C 1
ATOM 2195 O O . SER A 1 302 ? 16.391 2.641 -4.185 1.00 95.19 302 SER A O 1
ATOM 2197 N N . GLY A 1 303 ? 17.839 4.229 -4.781 1.00 94.06 303 GLY A N 1
ATOM 2198 C CA . GLY A 1 303 ? 18.826 3.937 -3.732 1.00 94.06 303 GLY A CA 1
ATOM 2199 C C . GLY A 1 303 ? 20.025 3.100 -4.191 1.00 94.06 303 GLY A C 1
ATOM 2200 O O . GLY A 1 303 ? 20.460 3.182 -5.335 1.00 94.06 303 GLY A O 1
ATOM 2201 N N . THR A 1 304 ? 20.640 2.335 -3.280 1.00 92.69 304 THR A N 1
ATOM 2202 C CA . THR A 1 304 ? 21.943 1.662 -3.517 1.00 92.69 304 THR A CA 1
ATOM 2203 C C . THR A 1 304 ? 22.003 0.187 -3.101 1.00 92.69 304 THR A C 1
ATOM 2205 O O . THR A 1 304 ? 23.075 -0.358 -2.824 1.00 92.69 304 THR A O 1
ATOM 2208 N N . THR A 1 305 ? 20.856 -0.487 -3.039 1.00 91.69 305 THR A N 1
ATOM 2209 C CA . THR A 1 305 ? 20.752 -1.907 -2.662 1.00 91.69 305 THR A CA 1
ATOM 2210 C C . THR A 1 305 ? 20.317 -2.789 -3.833 1.00 91.69 305 THR A C 1
ATOM 2212 O O . THR A 1 305 ? 20.145 -2.335 -4.960 1.00 91.69 305 THR A O 1
ATOM 2215 N N . VAL A 1 306 ? 20.196 -4.094 -3.576 1.00 93.06 306 VAL A N 1
ATOM 2216 C CA . VAL A 1 306 ? 19.755 -5.096 -4.555 1.00 93.06 306 VAL A CA 1
ATOM 2217 C C . VAL A 1 306 ? 18.682 -5.972 -3.890 1.00 93.06 306 VAL A C 1
ATOM 2219 O O . VAL A 1 306 ? 19.000 -7.062 -3.403 1.00 93.06 306 VAL A O 1
ATOM 2222 N N . PRO A 1 307 ? 17.427 -5.498 -3.783 1.00 95.81 307 PRO A N 1
ATOM 2223 C CA . PRO A 1 307 ? 16.325 -6.299 -3.251 1.00 95.81 307 PRO A CA 1
ATOM 2224 C C . PRO A 1 307 ? 16.034 -7.521 -4.131 1.00 95.81 307 PRO A C 1
ATOM 2226 O O . PRO A 1 307 ? 16.392 -7.579 -5.313 1.00 95.81 307 PRO A O 1
ATOM 2229 N N . THR A 1 308 ? 15.379 -8.526 -3.547 1.00 97.81 308 THR A N 1
ATOM 2230 C CA . THR A 1 308 ? 15.012 -9.760 -4.258 1.00 97.81 308 THR A CA 1
ATOM 2231 C C . THR A 1 308 ? 13.510 -9.827 -4.489 1.00 97.81 308 THR A C 1
ATOM 2233 O O . THR A 1 308 ? 12.724 -9.649 -3.565 1.00 97.81 308 THR A O 1
ATOM 2236 N N . PHE A 1 309 ? 13.109 -10.169 -5.707 1.00 98.62 309 PHE A N 1
ATOM 2237 C CA . PHE A 1 309 ? 11.721 -10.358 -6.098 1.00 98.62 309 PHE A CA 1
ATOM 2238 C C . PHE A 1 309 ? 11.534 -11.733 -6.743 1.00 98.62 309 PHE A C 1
ATOM 2240 O O . PHE A 1 309 ? 12.286 -12.127 -7.639 1.00 98.62 309 PHE A O 1
ATOM 2247 N N . ASN A 1 310 ? 10.516 -12.474 -6.307 1.00 98.62 310 ASN A N 1
ATOM 2248 C CA . ASN A 1 310 ? 10.177 -13.781 -6.865 1.00 98.62 310 ASN A CA 1
ATOM 2249 C C . ASN A 1 310 ? 8.669 -13.907 -7.110 1.00 98.62 310 ASN A C 1
ATOM 2251 O O . ASN A 1 310 ? 7.882 -13.890 -6.168 1.00 98.62 310 ASN A O 1
ATOM 2255 N N . GLY A 1 311 ? 8.258 -14.073 -8.365 1.00 98.56 311 GLY A N 1
ATOM 2256 C CA . GLY A 1 311 ? 6.841 -14.084 -8.722 1.00 98.56 311 GLY A CA 1
ATOM 2257 C C . GLY A 1 311 ? 6.290 -12.664 -8.775 1.00 98.56 311 GLY A C 1
ATOM 2258 O O . GLY A 1 311 ? 5.540 -12.254 -7.894 1.00 98.56 311 GLY A O 1
ATOM 2259 N N . VAL A 1 312 ? 6.681 -11.911 -9.801 1.00 98.81 312 VAL A N 1
ATOM 2260 C CA . VAL A 1 312 ? 6.154 -10.566 -10.074 1.00 98.81 312 VAL A CA 1
ATOM 2261 C C . VAL A 1 312 ? 5.221 -10.655 -11.273 1.00 98.81 312 VAL A C 1
ATOM 2263 O O . VAL A 1 312 ? 5.623 -11.135 -12.332 1.00 98.81 312 VAL A O 1
ATOM 2266 N N . ASN A 1 313 ? 3.981 -10.208 -11.117 1.00 98.69 313 ASN A N 1
ATOM 2267 C CA . ASN A 1 313 ? 2.972 -10.196 -12.166 1.00 98.69 313 ASN A CA 1
ATOM 2268 C C . ASN A 1 313 ? 2.399 -8.784 -12.320 1.00 98.69 313 ASN A C 1
ATOM 2270 O O . ASN A 1 313 ? 1.691 -8.298 -11.439 1.00 98.69 313 ASN A O 1
ATOM 2274 N N . ILE A 1 314 ? 2.692 -8.138 -13.445 1.00 98.69 314 ILE A N 1
ATOM 2275 C CA . ILE A 1 314 ? 2.271 -6.766 -13.729 1.00 98.69 314 ILE A CA 1
ATOM 2276 C C . ILE A 1 314 ? 1.389 -6.760 -14.971 1.00 98.69 314 ILE A C 1
ATOM 2278 O O . ILE A 1 314 ? 1.792 -7.225 -16.039 1.00 98.69 314 ILE A O 1
ATOM 2282 N N . VAL A 1 315 ? 0.197 -6.181 -14.853 1.00 98.19 315 VAL A N 1
ATOM 2283 C CA . VAL A 1 315 ? -0.691 -5.884 -15.979 1.00 98.19 315 VAL A CA 1
ATOM 2284 C C . VAL A 1 315 ? -0.805 -4.374 -16.122 1.00 98.19 315 VAL A C 1
ATOM 2286 O O . VAL A 1 315 ? -1.445 -3.710 -15.309 1.00 98.19 315 VAL A O 1
ATOM 2289 N N . MET A 1 316 ? -0.204 -3.826 -17.172 1.00 96.38 316 MET A N 1
ATOM 2290 C CA . MET A 1 316 ? -0.238 -2.396 -17.437 1.00 96.38 316 MET A CA 1
ATOM 2291 C C . MET A 1 316 ? -1.407 -2.034 -18.345 1.00 96.38 316 MET A C 1
ATOM 2293 O O . MET A 1 316 ? -1.330 -2.246 -19.556 1.00 96.38 316 MET A O 1
ATOM 2297 N N . ASN A 1 317 ? -2.475 -1.469 -17.777 1.00 95.19 317 ASN A N 1
ATOM 2298 C CA . ASN A 1 317 ? -3.612 -0.948 -18.551 1.00 95.19 317 ASN A CA 1
ATOM 2299 C C . ASN A 1 317 ? -3.589 0.580 -18.698 1.00 95.19 317 ASN A C 1
ATOM 2301 O O . ASN A 1 317 ? -4.352 1.131 -19.490 1.00 95.19 317 ASN A O 1
ATOM 2305 N N . GLY A 1 318 ? -2.696 1.256 -17.981 1.00 93.44 318 GLY A N 1
ATOM 2306 C CA . GLY A 1 318 ? -2.386 2.666 -18.169 1.00 93.44 318 GLY A CA 1
ATOM 2307 C C . GLY A 1 318 ? -1.219 3.101 -17.280 1.00 93.44 318 GLY A C 1
ATOM 2308 O O . GLY A 1 318 ? -0.834 2.387 -16.356 1.00 93.44 318 GLY A O 1
ATOM 2309 N N . SER A 1 319 ? -0.611 4.231 -17.615 1.00 93.94 319 SER A N 1
ATOM 2310 C CA . SER A 1 319 ? 0.494 4.843 -16.875 1.00 93.94 319 SER A CA 1
ATOM 2311 C C . SER A 1 319 ? 0.500 6.341 -17.184 1.00 93.94 319 SER A C 1
ATOM 2313 O O . SER A 1 319 ? 0.159 6.735 -18.303 1.00 93.94 319 SER A O 1
ATOM 2315 N N . ALA A 1 320 ? 0.840 7.191 -16.223 1.00 93.00 320 ALA A N 1
ATOM 2316 C CA . ALA A 1 320 ? 0.988 8.626 -16.449 1.00 93.00 320 ALA A CA 1
ATOM 2317 C C . ALA A 1 320 ? 2.387 8.993 -16.956 1.00 93.00 320 ALA A C 1
ATOM 2319 O O . ALA A 1 320 ? 2.516 9.938 -17.741 1.00 93.00 320 ALA A O 1
ATOM 2320 N N . LYS A 1 321 ? 3.421 8.243 -16.551 1.00 91.50 321 LYS A N 1
ATOM 2321 C CA . LYS A 1 321 ? 4.810 8.660 -16.754 1.00 91.50 321 LYS A CA 1
ATOM 2322 C C . LYS A 1 321 ? 5.759 7.504 -17.056 1.00 91.50 321 LYS A C 1
ATOM 2324 O O . LYS A 1 321 ? 6.244 7.459 -18.177 1.00 91.50 321 LYS A O 1
ATOM 2329 N N . GLU A 1 322 ? 6.007 6.592 -16.119 1.00 92.88 322 GLU A N 1
ATOM 2330 C CA . GLU A 1 322 ? 7.237 5.778 -16.033 1.00 92.88 322 GLU A CA 1
ATOM 2331 C C . GLU A 1 322 ? 7.076 4.295 -16.418 1.00 92.88 322 GLU A C 1
ATOM 2333 O O . GLU A 1 322 ? 8.062 3.595 -16.646 1.00 92.88 322 GLU A O 1
ATOM 2338 N N . GLY A 1 323 ? 5.844 3.841 -16.653 1.00 93.31 323 GLY A N 1
ATOM 2339 C CA . GLY A 1 323 ? 5.554 2.566 -17.309 1.00 93.31 323 GLY A CA 1
ATOM 2340 C C . GLY A 1 323 ? 5.553 1.366 -16.363 1.00 93.31 323 GLY A C 1
ATOM 2341 O O . GLY A 1 323 ? 4.780 1.325 -15.410 1.00 93.31 323 GLY A O 1
ATOM 2342 N N . GLY A 1 324 ? 6.324 0.330 -16.704 1.00 95.00 324 GLY A N 1
ATOM 2343 C CA . GLY A 1 324 ? 6.391 -0.914 -15.937 1.00 95.00 324 GLY A CA 1
ATOM 2344 C C . GLY A 1 324 ? 7.326 -0.798 -14.740 1.00 95.00 324 GLY A C 1
ATOM 2345 O O . GLY A 1 324 ? 6.954 -0.234 -13.719 1.00 95.00 324 GLY A O 1
ATOM 2346 N N . MET A 1 325 ? 8.520 -1.372 -14.863 1.00 95.94 325 MET A N 1
ATOM 2347 C CA . MET A 1 325 ? 9.563 -1.301 -13.837 1.00 95.94 325 MET A CA 1
ATOM 2348 C C . MET A 1 325 ? 10.544 -0.179 -14.178 1.00 95.94 325 MET A C 1
ATOM 2350 O O . MET A 1 325 ? 11.232 -0.271 -15.197 1.00 95.94 325 MET A O 1
ATOM 2354 N N . TYR A 1 326 ? 10.615 0.848 -13.341 1.00 95.25 326 TYR A N 1
ATOM 2355 C CA . TYR A 1 326 ? 11.458 2.022 -13.513 1.00 95.25 326 TYR A CA 1
ATOM 2356 C C . TYR A 1 326 ? 12.582 2.021 -12.469 1.00 95.25 326 TYR A C 1
ATOM 2358 O O . TYR A 1 326 ? 12.336 2.083 -11.272 1.00 95.25 326 TYR A O 1
ATOM 2366 N N . PHE A 1 327 ? 13.831 1.934 -12.923 1.00 93.75 327 PHE A N 1
ATOM 2367 C CA . PHE A 1 327 ? 15.016 2.035 -12.069 1.00 93.75 327 PHE A CA 1
ATOM 2368 C C . PHE A 1 327 ? 15.582 3.456 -12.155 1.00 93.75 327 PHE A C 1
ATOM 2370 O O . PHE A 1 327 ? 16.059 3.859 -13.226 1.00 93.75 327 PHE A O 1
ATOM 2377 N N . LYS A 1 328 ? 15.526 4.177 -11.032 1.00 91.56 328 LYS A N 1
ATOM 2378 C CA . LYS A 1 328 ? 15.858 5.595 -10.874 1.00 91.56 328 LYS A CA 1
ATOM 2379 C C . LYS A 1 328 ? 17.218 5.792 -10.204 1.00 91.56 328 LYS A C 1
ATOM 2381 O O . LYS A 1 328 ? 17.494 5.304 -9.110 1.00 91.56 328 LYS A O 1
ATOM 2386 N N . GLY A 1 329 ? 18.063 6.580 -10.846 1.00 84.69 329 GLY A N 1
ATOM 2387 C CA . GLY A 1 329 ? 19.442 6.828 -10.468 1.00 84.69 329 GLY A CA 1
ATOM 2388 C C . GLY A 1 329 ? 20.408 5.668 -10.730 1.00 84.69 329 GLY A C 1
ATOM 2389 O O . GLY A 1 329 ? 20.062 4.546 -11.097 1.00 84.69 329 GLY A O 1
ATOM 2390 N N . GLU A 1 330 ? 21.689 5.966 -10.514 1.00 79.44 330 GLU A N 1
ATOM 2391 C CA . GLU A 1 330 ? 22.732 4.946 -10.421 1.00 79.44 330 GLU A CA 1
ATOM 2392 C C . GLU A 1 330 ? 22.717 4.311 -9.022 1.00 79.44 330 GLU A C 1
ATOM 2394 O O . GLU A 1 330 ? 22.498 4.999 -8.029 1.00 79.44 330 GLU A O 1
ATOM 2399 N N . GLY A 1 331 ? 23.032 3.017 -8.930 1.00 82.75 331 GLY A N 1
ATOM 2400 C CA . GLY A 1 331 ? 23.272 2.331 -7.654 1.00 82.75 331 GLY A CA 1
ATOM 2401 C C . GLY A 1 331 ? 22.188 1.344 -7.226 1.00 82.75 331 GLY A C 1
ATOM 2402 O O . GLY A 1 331 ? 22.534 0.346 -6.586 1.00 82.75 331 GLY A O 1
ATOM 2403 N N . ILE A 1 332 ? 20.934 1.539 -7.637 1.00 89.12 332 ILE A N 1
ATOM 2404 C CA . ILE A 1 332 ? 19.847 0.593 -7.367 1.00 89.12 332 ILE A CA 1
ATOM 2405 C C . ILE A 1 332 ? 19.918 -0.583 -8.342 1.00 89.12 332 ILE A C 1
ATOM 2407 O O . ILE A 1 332 ? 20.165 -0.418 -9.540 1.00 89.12 332 ILE A O 1
ATOM 2411 N N . GLY A 1 333 ? 19.776 -1.791 -7.807 1.00 88.56 333 GLY A N 1
ATOM 2412 C CA . GLY A 1 333 ? 19.700 -3.025 -8.578 1.00 88.56 333 GLY A CA 1
ATOM 2413 C C . GLY A 1 333 ? 18.459 -3.833 -8.223 1.00 88.56 333 GLY A C 1
ATOM 2414 O O . GLY A 1 333 ? 17.534 -3.353 -7.574 1.00 88.56 333 GLY A O 1
ATOM 2415 N N . GLY A 1 334 ? 18.452 -5.104 -8.605 1.00 92.12 334 GLY A N 1
ATOM 2416 C CA . GLY A 1 334 ? 17.429 -6.035 -8.140 1.00 92.12 334 GLY A CA 1
ATOM 2417 C C . GLY A 1 334 ? 17.597 -7.427 -8.729 1.00 92.12 334 GLY A C 1
ATOM 2418 O O . GLY A 1 334 ? 18.055 -7.589 -9.856 1.00 92.12 334 GLY A O 1
ATOM 2419 N N . SER A 1 335 ? 17.229 -8.451 -7.964 1.00 94.62 335 SER A N 1
ATOM 2420 C CA . SER A 1 335 ? 17.221 -9.838 -8.432 1.00 94.62 335 SER A CA 1
ATOM 2421 C C . SER A 1 335 ? 15.788 -10.309 -8.625 1.00 94.62 335 SER A C 1
ATOM 2423 O O . SER A 1 335 ? 15.084 -10.552 -7.649 1.00 94.62 335 SER A O 1
ATOM 2425 N N . PHE A 1 336 ? 15.376 -10.492 -9.875 1.00 96.94 336 PHE A N 1
ATOM 2426 C CA . PHE A 1 336 ? 14.013 -10.834 -10.259 1.00 96.94 336 PHE A CA 1
ATOM 2427 C C . PHE A 1 336 ? 13.941 -12.244 -10.836 1.00 96.94 336 PHE A C 1
ATOM 2429 O O . PHE A 1 336 ? 14.593 -12.568 -11.829 1.00 96.94 336 PHE A O 1
ATOM 2436 N N . THR A 1 337 ? 13.115 -13.093 -10.231 1.00 97.31 337 THR A N 1
ATOM 2437 C CA . THR A 1 337 ? 12.836 -14.448 -10.721 1.00 97.31 337 THR A CA 1
ATOM 2438 C C . THR A 1 337 ? 11.340 -14.622 -10.949 1.00 97.31 337 THR A C 1
ATOM 2440 O O . THR A 1 337 ? 10.541 -14.166 -10.136 1.00 97.31 337 THR A O 1
ATOM 2443 N N . ASN A 1 338 ? 10.947 -15.314 -12.023 1.00 97.81 338 ASN A N 1
ATOM 2444 C CA . ASN A 1 338 ? 9.540 -15.559 -12.371 1.00 97.81 338 ASN A CA 1
ATOM 2445 C C . ASN A 1 338 ? 8.756 -14.246 -12.543 1.00 97.81 338 ASN A C 1
ATOM 2447 O O . ASN A 1 338 ? 7.872 -13.923 -11.748 1.00 97.81 338 ASN A O 1
ATOM 2451 N N . VAL A 1 339 ? 9.096 -13.478 -13.578 1.00 98.00 339 VAL A N 1
ATOM 2452 C CA . VAL A 1 339 ? 8.441 -12.197 -13.878 1.00 98.00 339 VAL A CA 1
ATOM 2453 C C . VAL A 1 339 ? 7.504 -12.359 -15.067 1.00 98.00 339 VAL A C 1
ATOM 2455 O O . VAL A 1 339 ? 7.892 -12.893 -16.103 1.00 98.00 339 VAL A O 1
ATOM 2458 N N . THR A 1 340 ? 6.274 -11.872 -14.940 1.00 98.06 340 THR A N 1
ATOM 2459 C CA . THR A 1 340 ? 5.314 -11.743 -16.039 1.00 98.06 340 THR A CA 1
ATOM 2460 C C . THR A 1 340 ? 4.878 -10.288 -16.158 1.00 98.06 340 THR A C 1
ATOM 2462 O O . THR A 1 340 ? 4.303 -9.734 -15.226 1.00 98.06 340 THR A O 1
ATOM 2465 N N . LEU A 1 341 ? 5.131 -9.674 -17.313 1.00 97.25 341 LEU A N 1
ATOM 2466 C CA . LEU A 1 341 ? 4.698 -8.316 -17.641 1.00 97.25 341 LEU A CA 1
ATOM 2467 C C . LEU A 1 341 ? 3.728 -8.377 -18.824 1.00 97.25 341 LEU A C 1
ATOM 2469 O O . LEU A 1 341 ? 4.066 -8.877 -19.896 1.00 97.25 341 LEU A O 1
ATOM 2473 N N . THR A 1 342 ? 2.519 -7.855 -18.650 1.00 96.94 342 THR A N 1
ATOM 2474 C CA . THR A 1 342 ? 1.548 -7.661 -19.733 1.00 96.94 342 THR A CA 1
ATOM 2475 C C . THR A 1 342 ? 1.406 -6.171 -19.994 1.00 96.94 342 THR A C 1
ATOM 2477 O O . THR A 1 342 ? 0.765 -5.465 -19.221 1.00 96.94 342 THR A O 1
ATOM 2480 N N . ASN A 1 343 ? 2.005 -5.687 -21.078 1.00 95.31 343 ASN A N 1
ATOM 2481 C CA . ASN A 1 343 ? 2.008 -4.280 -21.442 1.00 95.31 343 ASN A CA 1
ATOM 2482 C C . ASN A 1 343 ? 0.909 -3.963 -22.463 1.00 95.31 343 ASN A C 1
ATOM 2484 O O . ASN A 1 343 ? 1.050 -4.260 -23.651 1.00 95.31 343 ASN A O 1
ATOM 2488 N N . ASN A 1 344 ? -0.184 -3.349 -22.006 1.00 95.19 344 ASN A N 1
ATOM 2489 C CA . ASN A 1 344 ? -1.283 -2.899 -22.864 1.00 95.19 344 ASN A CA 1
ATOM 2490 C C . ASN A 1 344 ? -1.278 -1.378 -23.081 1.00 95.19 344 ASN A C 1
ATOM 2492 O O . ASN A 1 344 ? -2.281 -0.815 -23.524 1.00 95.19 344 ASN A O 1
ATOM 2496 N N . LEU A 1 345 ? -0.166 -0.705 -22.774 1.00 91.44 345 LEU A N 1
ATOM 2497 C CA . LEU A 1 345 ? -0.034 0.733 -22.972 1.00 91.44 345 LEU A CA 1
ATOM 2498 C C . LEU A 1 345 ? -0.068 1.095 -24.467 1.00 91.44 345 LEU A C 1
ATOM 2500 O O . LEU A 1 345 ? 0.190 0.275 -25.353 1.00 91.44 345 LEU A O 1
ATOM 2504 N N . ALA A 1 346 ? -0.383 2.355 -24.765 1.00 85.50 346 ALA A N 1
ATOM 2505 C CA . ALA A 1 346 ? -0.321 2.878 -26.128 1.00 85.50 346 ALA A CA 1
ATOM 2506 C C . ALA A 1 346 ? 1.139 3.015 -26.608 1.00 85.50 346 ALA A C 1
ATOM 2508 O O . ALA A 1 346 ? 2.036 3.284 -25.825 1.00 85.50 346 ALA A O 1
ATOM 2509 N N . ASN A 1 347 ? 1.409 2.938 -27.911 1.00 72.19 347 ASN A N 1
ATOM 2510 C CA . ASN A 1 347 ? 2.787 2.960 -28.447 1.00 72.19 347 ASN A CA 1
ATOM 2511 C C . ASN A 1 347 ? 3.557 4.295 -28.277 1.00 72.19 347 ASN A C 1
ATOM 2513 O O . ASN A 1 347 ? 4.639 4.445 -28.835 1.00 72.19 347 ASN A O 1
ATOM 2517 N N . ALA A 1 348 ? 3.001 5.277 -27.562 1.00 69.25 348 ALA A N 1
ATOM 2518 C CA . ALA A 1 348 ? 3.615 6.582 -27.317 1.00 69.25 348 ALA A CA 1
ATOM 2519 C C . ALA A 1 348 ? 4.429 6.655 -26.007 1.00 69.25 348 ALA A C 1
ATOM 2521 O O . ALA A 1 348 ? 5.069 7.675 -25.768 1.00 69.25 348 ALA A O 1
ATOM 2522 N N . TYR A 1 349 ? 4.410 5.612 -25.167 1.00 73.12 349 TYR A N 1
ATOM 2523 C CA . TYR A 1 349 ? 5.163 5.593 -23.908 1.00 73.12 349 TYR A CA 1
ATOM 2524 C C . TYR A 1 349 ? 6.644 5.270 -24.131 1.00 73.12 349 TYR A C 1
ATOM 2526 O O . TYR A 1 349 ? 6.985 4.264 -24.753 1.00 73.12 349 TYR A O 1
ATOM 2534 N N . THR A 1 350 ? 7.519 6.123 -23.595 1.00 74.94 350 THR A N 1
ATOM 2535 C CA . THR A 1 350 ? 8.977 6.067 -23.805 1.00 74.94 350 THR A CA 1
ATOM 2536 C C . THR A 1 350 ? 9.668 4.967 -22.996 1.00 74.94 350 THR A C 1
ATOM 2538 O O . THR A 1 350 ? 10.695 4.455 -23.429 1.00 74.94 350 THR A O 1
ATOM 2541 N N . TYR A 1 351 ?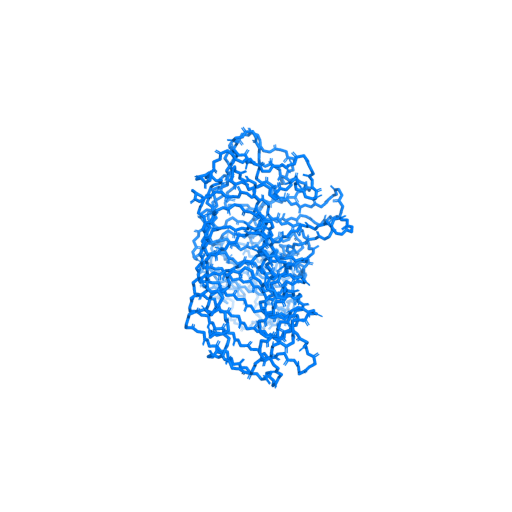 9.119 4.604 -21.836 1.00 84.56 351 TYR A N 1
ATOM 2542 C CA . TYR A 1 351 ? 9.814 3.781 -20.838 1.00 84.56 351 TYR A CA 1
ATOM 2543 C C . TYR A 1 351 ? 9.487 2.276 -20.929 1.00 84.56 351 TYR A C 1
ATOM 2545 O O . TYR A 1 351 ? 10.161 1.453 -20.322 1.00 84.56 351 TYR A O 1
ATOM 2553 N N . GLY A 1 352 ? 8.521 1.876 -21.762 1.00 87.62 352 GLY A N 1
ATOM 2554 C CA . GLY A 1 352 ? 8.254 0.461 -22.042 1.00 87.62 352 GLY A CA 1
ATOM 2555 C C . GLY A 1 352 ? 7.854 -0.354 -20.804 1.00 87.62 352 GLY A C 1
ATOM 2556 O O . GLY A 1 352 ? 7.125 0.120 -19.936 1.00 87.62 352 GLY A O 1
ATOM 2557 N N . SER A 1 353 ? 8.283 -1.616 -20.767 1.00 92.81 353 SER A N 1
ATOM 2558 C CA . SER A 1 353 ? 8.001 -2.558 -19.673 1.00 92.81 353 SER A CA 1
ATOM 2559 C C . SER A 1 353 ? 9.080 -2.545 -18.592 1.00 92.81 353 SER A C 1
ATOM 2561 O O . SER A 1 353 ? 8.778 -2.797 -17.428 1.00 92.81 353 SER A O 1
ATOM 2563 N N . VAL A 1 354 ? 10.325 -2.262 -18.974 1.00 93.00 354 VAL A N 1
ATOM 2564 C CA . VAL A 1 354 ? 11.464 -2.121 -18.065 1.00 93.00 354 VAL A CA 1
ATOM 2565 C C . VAL A 1 354 ? 12.297 -0.932 -18.526 1.00 93.00 354 VAL A C 1
ATOM 2567 O O . VAL A 1 354 ? 12.691 -0.866 -19.691 1.00 93.00 354 VAL A O 1
ATOM 2570 N N . TYR A 1 355 ? 12.608 -0.020 -17.616 1.00 91.62 355 TYR A N 1
ATOM 2571 C CA . TYR A 1 355 ? 13.427 1.143 -17.904 1.00 91.62 355 TYR A CA 1
ATOM 2572 C C . TYR A 1 355 ? 14.487 1.367 -16.844 1.00 91.62 355 TYR A C 1
ATOM 2574 O O . TYR A 1 355 ? 14.210 1.262 -15.656 1.00 91.62 355 TYR A O 1
ATOM 2582 N N . SER A 1 356 ? 15.686 1.755 -17.272 1.00 89.19 356 SER A N 1
ATOM 2583 C CA . SER A 1 356 ? 16.698 2.290 -16.363 1.00 89.19 356 SER A CA 1
ATOM 2584 C C . SER A 1 356 ? 17.161 3.664 -16.822 1.00 89.19 356 SER A C 1
ATOM 2586 O O . SER A 1 356 ? 17.620 3.841 -17.956 1.00 89.19 356 SER A O 1
ATOM 2588 N N . ASP A 1 357 ? 17.087 4.640 -15.920 1.00 88.00 357 ASP A N 1
ATOM 2589 C CA . ASP A 1 357 ? 17.606 5.987 -16.152 1.00 88.00 357 ASP A CA 1
ATOM 2590 C C . ASP A 1 357 ? 19.125 6.097 -15.881 1.00 88.00 357 ASP A C 1
ATOM 2592 O O . ASP A 1 357 ? 19.706 7.182 -15.986 1.00 88.00 357 ASP A O 1
ATOM 2596 N N . ALA A 1 358 ? 19.781 4.981 -15.554 1.00 81.62 358 ALA A N 1
ATOM 2597 C CA . ALA A 1 358 ? 21.220 4.880 -15.401 1.00 81.62 358 ALA A CA 1
ATOM 2598 C C . ALA A 1 358 ? 21.860 4.414 -16.711 1.00 81.62 358 ALA A C 1
ATOM 2600 O O . ALA A 1 358 ? 21.356 3.535 -17.410 1.00 81.62 358 ALA A O 1
ATOM 2601 N N . ALA A 1 359 ? 23.021 4.984 -17.041 1.00 70.38 359 ALA A N 1
ATOM 2602 C CA . ALA A 1 359 ? 23.835 4.456 -18.136 1.00 70.38 359 ALA A CA 1
ATOM 2603 C C . ALA A 1 359 ? 24.497 3.123 -17.743 1.00 70.38 359 ALA A C 1
ATOM 2605 O O . ALA A 1 359 ? 24.686 2.261 -18.594 1.00 70.38 359 ALA A O 1
ATOM 2606 N N . ASN A 1 360 ? 24.824 2.964 -16.455 1.00 67.94 360 ASN A N 1
ATOM 2607 C CA . ASN A 1 360 ? 25.383 1.751 -15.863 1.00 67.94 360 ASN A CA 1
ATOM 2608 C C . ASN A 1 360 ? 24.648 1.464 -14.542 1.00 67.94 360 ASN A C 1
ATOM 2610 O O . ASN A 1 360 ? 25.110 1.910 -13.489 1.00 67.94 360 ASN A O 1
ATOM 2614 N N . PRO A 1 361 ? 23.479 0.805 -14.573 1.00 69.25 361 PRO A N 1
ATOM 2615 C CA . PRO A 1 361 ? 22.780 0.463 -13.342 1.00 69.25 361 PRO A CA 1
ATOM 2616 C C . PRO A 1 361 ? 23.607 -0.509 -12.487 1.00 69.25 361 PRO A C 1
ATOM 2618 O O . PRO A 1 361 ? 24.497 -1.206 -12.986 1.00 69.25 361 PRO A O 1
ATOM 2621 N N . SER A 1 362 ? 23.297 -0.566 -11.189 1.00 73.00 362 SER A N 1
ATOM 2622 C CA . SER A 1 362 ? 23.749 -1.671 -10.333 1.00 73.00 362 SER A CA 1
ATOM 2623 C C . SER A 1 362 ? 23.234 -3.006 -10.884 1.00 73.00 362 SER A C 1
ATOM 2625 O O . SER A 1 362 ? 22.348 -3.000 -11.739 1.00 73.00 362 SER A O 1
ATOM 2627 N N . PRO A 1 363 ? 23.732 -4.162 -10.406 1.00 81.38 363 PRO A N 1
ATOM 2628 C CA . PRO A 1 363 ? 23.299 -5.458 -10.913 1.00 81.38 363 PRO A CA 1
ATOM 2629 C C . PRO A 1 363 ? 21.778 -5.627 -10.814 1.00 81.38 363 PRO A C 1
ATOM 2631 O O . PRO A 1 363 ? 21.215 -5.875 -9.745 1.00 81.38 363 PRO A O 1
ATOM 2634 N N . ILE A 1 364 ? 21.118 -5.495 -11.956 1.00 87.81 364 ILE A N 1
ATOM 2635 C CA . ILE A 1 364 ? 19.743 -5.908 -12.171 1.00 87.81 364 ILE A CA 1
ATOM 2636 C C . ILE A 1 364 ? 19.852 -7.262 -12.857 1.00 87.81 364 ILE A C 1
ATOM 2638 O O . ILE A 1 364 ? 20.599 -7.425 -13.816 1.00 87.81 364 ILE A O 1
ATOM 2642 N N . ALA A 1 365 ? 19.170 -8.265 -12.329 1.00 90.19 365 ALA A N 1
ATOM 2643 C CA . ALA A 1 365 ? 19.222 -9.623 -12.831 1.00 90.19 365 ALA A CA 1
ATOM 2644 C C . ALA A 1 365 ? 17.808 -10.141 -13.014 1.00 90.19 365 ALA A C 1
ATOM 2646 O O . ALA A 1 365 ? 16.974 -10.039 -12.119 1.00 90.19 365 ALA A O 1
ATOM 2647 N N . PHE A 1 366 ? 17.577 -10.755 -14.163 1.00 91.88 366 PHE A N 1
ATOM 2648 C CA . PHE A 1 366 ? 16.312 -11.374 -14.503 1.00 91.88 366 PHE A CA 1
ATOM 2649 C C . PHE A 1 366 ? 16.523 -12.869 -14.729 1.00 91.88 366 PHE A C 1
ATOM 2651 O O . PHE A 1 366 ? 17.574 -13.307 -15.202 1.00 91.88 366 PHE A O 1
ATOM 2658 N N . THR A 1 367 ? 15.542 -13.678 -14.350 1.00 93.50 367 THR A N 1
ATOM 2659 C CA . THR A 1 367 ? 15.509 -15.114 -14.640 1.00 93.50 367 THR A CA 1
ATOM 2660 C C . THR A 1 367 ? 14.063 -15.550 -14.808 1.00 93.50 367 THR A C 1
ATOM 2662 O O . THR A 1 367 ? 13.241 -15.312 -13.920 1.00 93.50 367 THR A O 1
ATOM 2665 N N . ASN A 1 368 ? 13.757 -16.225 -15.919 1.00 94.31 368 ASN A N 1
ATOM 2666 C CA . ASN A 1 368 ? 12.394 -16.644 -16.265 1.00 94.31 368 ASN A CA 1
ATOM 2667 C C . ASN A 1 368 ? 11.435 -15.443 -16.370 1.00 94.31 368 ASN A C 1
ATOM 2669 O O . ASN A 1 368 ? 10.549 -15.252 -15.529 1.00 94.31 368 ASN A O 1
ATOM 2673 N N . VAL A 1 369 ? 11.653 -14.616 -17.394 1.00 94.31 369 VAL A N 1
ATOM 2674 C CA . VAL A 1 369 ? 10.828 -13.439 -17.690 1.00 94.31 369 VAL A CA 1
ATOM 2675 C C . VAL A 1 369 ? 9.936 -13.702 -18.893 1.00 94.31 369 VAL A C 1
ATOM 2677 O O . VAL A 1 369 ? 10.383 -14.175 -19.931 1.00 94.31 369 VAL A O 1
ATOM 2680 N N . THR A 1 370 ? 8.662 -13.347 -18.770 1.00 94.81 370 THR A N 1
ATOM 2681 C CA . THR A 1 370 ? 7.707 -13.311 -19.876 1.00 94.81 370 THR A CA 1
ATOM 2682 C C . THR A 1 370 ? 7.186 -11.891 -20.038 1.00 94.81 370 THR A C 1
ATOM 2684 O O . THR A 1 370 ? 6.684 -11.302 -19.083 1.00 94.81 370 THR A O 1
ATOM 2687 N N . ILE A 1 371 ? 7.270 -11.352 -21.254 1.00 94.06 371 ILE A N 1
ATOM 2688 C CA . ILE A 1 371 ? 6.684 -10.055 -21.608 1.00 94.06 371 ILE A CA 1
ATOM 2689 C C . ILE A 1 371 ? 5.708 -10.258 -22.763 1.00 94.06 371 ILE A C 1
ATOM 2691 O O . ILE A 1 371 ? 6.047 -10.878 -23.771 1.00 94.06 371 ILE A O 1
ATOM 2695 N N . GLY A 1 372 ? 4.493 -9.742 -22.608 1.00 92.62 372 GLY A N 1
ATOM 2696 C CA . GLY A 1 372 ? 3.439 -9.776 -23.618 1.00 92.62 372 GLY A CA 1
ATOM 2697 C C . GLY A 1 372 ? 2.564 -8.526 -23.570 1.00 92.62 372 GLY A C 1
ATOM 2698 O O . GLY A 1 372 ? 2.945 -7.514 -22.991 1.00 92.62 372 GLY A O 1
ATOM 2699 N N . GLY A 1 373 ? 1.372 -8.606 -24.164 1.00 93.06 373 GLY A N 1
ATOM 2700 C CA . GLY A 1 373 ? 0.418 -7.495 -24.250 1.00 93.06 373 GLY A CA 1
ATOM 2701 C C . GLY A 1 373 ? 0.320 -6.896 -25.654 1.00 93.06 373 GLY A C 1
ATOM 2702 O O . GLY A 1 373 ? 0.766 -7.497 -26.633 1.00 93.06 373 GLY A O 1
ATOM 2703 N N . THR A 1 374 ? -0.333 -5.739 -25.766 1.00 93.25 374 THR A N 1
ATOM 2704 C CA . THR A 1 374 ? -0.593 -5.062 -27.050 1.00 93.25 374 THR A CA 1
ATOM 2705 C C . THR A 1 374 ? 0.421 -3.976 -27.406 1.00 93.25 374 THR A C 1
ATOM 2707 O O . THR A 1 374 ? 0.385 -3.472 -28.531 1.00 93.25 374 THR A O 1
ATOM 2710 N N . PHE A 1 375 ? 1.297 -3.589 -26.477 1.00 90.69 375 PHE A N 1
ATOM 2711 C CA . PHE A 1 375 ? 2.318 -2.571 -26.712 1.00 90.69 375 PHE A CA 1
ATOM 2712 C C . PHE A 1 375 ? 3.344 -3.060 -27.742 1.00 90.69 375 PHE A C 1
ATOM 2714 O O . PHE A 1 375 ? 3.978 -4.100 -27.568 1.00 90.69 375 PHE A O 1
ATOM 2721 N N . ALA A 1 376 ? 3.504 -2.301 -28.825 1.00 85.75 376 ALA A N 1
ATOM 2722 C CA . ALA A 1 376 ? 4.388 -2.635 -29.944 1.00 85.75 376 ALA A CA 1
ATOM 2723 C C . ALA A 1 376 ? 5.710 -1.846 -29.931 1.00 85.75 376 ALA A C 1
ATOM 2725 O O . ALA A 1 376 ? 6.509 -1.975 -30.860 1.00 85.75 376 ALA A O 1
ATOM 2726 N N . GLY A 1 377 ? 5.914 -0.993 -28.924 1.00 86.06 377 GLY A N 1
ATOM 2727 C CA . GLY A 1 377 ? 7.162 -0.268 -28.729 1.00 86.06 377 GLY A CA 1
ATOM 2728 C C . GLY A 1 377 ? 8.262 -1.142 -28.132 1.00 86.06 377 GLY A C 1
ATOM 2729 O O . GLY A 1 377 ? 8.106 -2.346 -27.915 1.00 86.06 377 GLY A O 1
ATOM 2730 N N . THR A 1 378 ? 9.395 -0.508 -27.862 1.00 86.62 378 THR A N 1
ATOM 2731 C CA . THR A 1 378 ? 10.531 -1.147 -27.207 1.00 86.62 378 THR A CA 1
ATOM 2732 C C . THR A 1 378 ? 10.158 -1.566 -25.783 1.00 86.62 378 THR A C 1
ATOM 2734 O O . THR A 1 378 ? 9.715 -0.744 -24.988 1.00 86.62 378 THR A O 1
ATOM 2737 N N . GLN A 1 379 ? 10.345 -2.843 -25.456 1.00 88.12 379 GLN A N 1
ATOM 2738 C CA . GLN A 1 379 ? 9.994 -3.403 -24.149 1.00 88.12 379 GLN A CA 1
ATOM 2739 C C . GLN A 1 379 ? 10.996 -3.010 -23.064 1.00 88.12 379 GLN A C 1
ATOM 2741 O O . GLN A 1 379 ? 10.590 -2.812 -21.923 1.00 88.12 379 GLN A O 1
ATOM 2746 N N . PHE A 1 380 ? 12.270 -2.862 -23.428 1.00 85.44 380 PHE A N 1
ATOM 2747 C CA . PHE A 1 380 ? 13.304 -2.338 -22.544 1.00 85.44 380 PHE A CA 1
ATOM 2748 C C . PHE A 1 380 ? 14.039 -1.168 -23.158 1.00 85.44 380 PHE A C 1
ATOM 2750 O O . PHE A 1 380 ? 14.503 -1.274 -24.291 1.00 85.44 380 PHE A O 1
ATOM 2757 N N . VAL A 1 381 ? 14.193 -0.097 -22.388 1.00 81.12 381 VAL A N 1
ATOM 2758 C CA . VAL A 1 381 ? 14.965 1.082 -22.775 1.00 81.12 381 VAL A CA 1
ATOM 2759 C C . VAL A 1 381 ? 15.888 1.454 -21.612 1.00 81.12 381 VAL A C 1
ATOM 2761 O O . VAL A 1 381 ? 15.439 1.540 -20.476 1.00 81.12 381 VAL A O 1
ATOM 2764 N N . ASN A 1 382 ? 17.172 1.701 -21.866 1.00 78.00 382 ASN A N 1
ATOM 2765 C CA . ASN A 1 382 ? 18.034 2.385 -20.894 1.00 78.00 382 ASN A CA 1
ATOM 2766 C C . ASN A 1 382 ? 18.398 3.800 -21.360 1.00 78.00 382 ASN A C 1
ATOM 2768 O O . ASN A 1 382 ? 18.200 4.176 -22.520 1.00 78.00 382 ASN A O 1
ATOM 2772 N N . LYS A 1 383 ? 19.005 4.586 -20.467 1.00 77.38 383 LYS A N 1
ATOM 2773 C CA . LYS A 1 383 ? 19.486 5.939 -20.790 1.00 77.38 383 LYS A CA 1
ATOM 2774 C C . LYS A 1 383 ? 20.566 5.983 -21.875 1.00 77.38 383 LYS A C 1
ATOM 2776 O O . LYS A 1 383 ? 20.724 7.018 -22.521 1.00 77.38 383 LYS A O 1
ATOM 2781 N N . ALA A 1 384 ? 21.307 4.894 -22.089 1.00 74.25 384 ALA A N 1
ATOM 2782 C CA . ALA A 1 384 ? 22.291 4.793 -23.168 1.00 74.25 384 ALA A CA 1
ATOM 2783 C C . ALA A 1 384 ? 21.644 4.593 -24.555 1.00 74.25 384 ALA A C 1
ATOM 2785 O O . ALA A 1 384 ? 22.329 4.712 -25.571 1.00 74.25 384 ALA A O 1
ATOM 2786 N N . GLY A 1 385 ? 20.328 4.358 -24.608 1.00 68.25 385 GLY A N 1
ATOM 2787 C CA . GLY A 1 385 ? 19.588 4.091 -25.837 1.00 68.25 385 GLY A CA 1
ATOM 2788 C C . GLY A 1 385 ? 19.637 2.627 -26.274 1.00 68.25 385 GLY A C 1
ATOM 2789 O O . GLY A 1 385 ? 19.215 2.329 -27.393 1.00 68.25 385 GLY A O 1
ATOM 2790 N N . ASP A 1 386 ? 20.118 1.723 -25.415 1.00 71.31 386 ASP A N 1
ATOM 2791 C CA . ASP A 1 386 ? 19.979 0.288 -25.633 1.00 71.31 386 ASP A CA 1
ATOM 2792 C C . ASP A 1 386 ? 18.499 -0.064 -25.516 1.00 71.31 386 ASP A C 1
ATOM 2794 O O . ASP A 1 386 ? 17.847 0.182 -24.498 1.00 71.31 386 ASP A O 1
ATOM 2798 N N . ALA A 1 387 ? 17.966 -0.592 -26.609 1.00 77.50 387 ALA A N 1
ATOM 2799 C CA . ALA A 1 387 ? 16.549 -0.803 -26.811 1.00 77.50 387 ALA A CA 1
ATOM 2800 C C . ALA A 1 387 ? 16.315 -2.221 -27.340 1.00 77.50 387 ALA A C 1
ATOM 2802 O O . ALA A 1 387 ? 16.890 -2.593 -28.364 1.00 77.50 387 ALA A O 1
ATOM 2803 N N . THR A 1 388 ? 15.454 -3.001 -26.683 1.00 78.38 388 THR A N 1
ATOM 2804 C CA . THR A 1 388 ? 15.021 -4.321 -27.181 1.00 78.38 388 THR A CA 1
ATOM 2805 C C . THR A 1 388 ? 13.502 -4.506 -27.144 1.00 78.38 388 THR A C 1
ATOM 2807 O O . THR A 1 388 ? 12.785 -3.930 -26.328 1.00 78.38 388 THR A O 1
ATOM 2810 N N . PHE A 1 389 ? 13.009 -5.350 -28.049 1.00 79.62 389 PHE A N 1
ATOM 2811 C CA . PHE A 1 389 ? 11.615 -5.754 -28.165 1.00 79.62 389 PHE A CA 1
ATOM 2812 C C . PHE A 1 389 ? 11.294 -7.095 -27.477 1.00 79.62 389 PHE A C 1
ATOM 2814 O O . PHE A 1 389 ? 10.137 -7.509 -27.535 1.00 79.62 389 PHE A O 1
ATOM 2821 N N . SER A 1 390 ? 12.263 -7.799 -26.868 1.00 80.75 390 SER A N 1
ATOM 2822 C CA . SER A 1 390 ? 12.064 -9.172 -26.369 1.00 80.75 390 SER A CA 1
ATOM 2823 C C . SER A 1 390 ? 12.548 -9.412 -24.932 1.00 80.75 390 SER A C 1
ATOM 2825 O O . SER A 1 390 ? 13.489 -8.784 -24.457 1.00 80.75 390 SER A O 1
ATOM 2827 N N . ALA A 1 391 ? 11.897 -10.355 -24.240 1.00 78.12 391 ALA A N 1
ATOM 2828 C CA . ALA A 1 391 ? 12.237 -10.742 -22.869 1.00 78.12 391 ALA A CA 1
ATOM 2829 C C . ALA A 1 391 ? 13.603 -11.447 -22.767 1.00 78.12 391 ALA A C 1
ATOM 2831 O O . ALA A 1 391 ? 14.369 -11.158 -21.851 1.00 78.12 391 ALA A O 1
ATOM 2832 N N . ASP A 1 392 ? 13.933 -12.315 -23.731 1.00 81.00 392 ASP A N 1
ATOM 2833 C CA . ASP A 1 392 ? 15.217 -13.032 -23.770 1.00 81.00 392 ASP A CA 1
ATOM 2834 C C . ASP A 1 392 ? 16.402 -12.054 -23.840 1.00 81.00 392 ASP A C 1
ATOM 2836 O O . ASP A 1 392 ? 17.424 -12.247 -23.183 1.00 81.00 392 ASP A O 1
ATOM 2840 N N . GLU A 1 393 ? 16.266 -10.970 -24.609 1.00 80.00 393 GLU A N 1
ATOM 2841 C CA . GLU A 1 393 ? 17.303 -9.942 -24.720 1.00 80.00 393 GLU A CA 1
ATOM 2842 C C . GLU A 1 393 ? 17.439 -9.119 -23.431 1.00 80.00 393 GLU A C 1
ATOM 2844 O O . GLU A 1 393 ? 18.563 -8.806 -23.046 1.00 80.00 393 GLU A O 1
ATOM 2849 N N . ILE A 1 394 ? 16.341 -8.831 -22.719 1.00 81.25 394 ILE A N 1
ATOM 2850 C CA . ILE A 1 394 ? 16.379 -8.192 -21.389 1.00 81.25 394 ILE A CA 1
ATOM 2851 C C . ILE A 1 394 ? 17.148 -9.066 -20.402 1.00 81.25 394 ILE A C 1
ATOM 2853 O O . ILE A 1 394 ? 18.046 -8.578 -19.716 1.00 81.25 394 ILE A O 1
ATOM 2857 N N . GLU A 1 395 ? 16.831 -10.363 -20.358 1.00 81.00 395 GLU A N 1
ATOM 2858 C CA . GLU A 1 395 ? 17.516 -11.315 -19.486 1.00 81.00 395 GLU A CA 1
ATOM 2859 C C . GLU A 1 395 ? 19.022 -11.357 -19.781 1.00 81.00 395 GLU A C 1
ATOM 2861 O O . GLU A 1 395 ? 19.831 -11.360 -18.851 1.00 81.00 395 GLU A O 1
ATOM 2866 N N . VAL A 1 396 ? 19.417 -11.324 -21.057 1.00 79.19 396 VAL A N 1
ATOM 2867 C CA . VAL A 1 396 ? 20.830 -11.286 -21.465 1.00 79.19 396 VAL A CA 1
ATOM 2868 C C . VAL A 1 396 ? 21.508 -9.966 -21.089 1.00 79.19 396 VAL A C 1
ATOM 2870 O O . VAL A 1 396 ? 22.592 -10.010 -20.506 1.00 79.19 396 VAL A O 1
ATOM 2873 N N . ILE A 1 397 ? 20.901 -8.812 -21.401 1.00 74.69 397 ILE A N 1
ATOM 2874 C CA . ILE A 1 397 ? 21.469 -7.477 -21.128 1.00 74.69 397 ILE A CA 1
ATOM 2875 C C . ILE A 1 397 ? 21.784 -7.331 -19.642 1.00 74.69 397 ILE A C 1
ATOM 2877 O O . ILE A 1 397 ? 22.891 -6.943 -19.272 1.00 74.69 397 ILE A O 1
ATOM 2881 N N . TYR A 1 398 ? 20.827 -7.697 -18.797 1.00 77.12 398 TYR A N 1
ATOM 2882 C CA . TYR A 1 398 ? 20.929 -7.517 -17.359 1.00 77.12 398 TYR A CA 1
ATOM 2883 C C . TYR A 1 398 ? 21.801 -8.582 -16.684 1.00 77.12 398 TYR A C 1
ATOM 2885 O O . TYR A 1 398 ? 22.652 -8.259 -15.858 1.00 77.12 398 TYR A O 1
ATOM 2893 N N . ASN A 1 399 ? 21.727 -9.851 -17.104 1.00 75.62 399 ASN A N 1
ATOM 2894 C CA . ASN A 1 399 ? 22.643 -10.864 -16.570 1.00 75.62 399 ASN A CA 1
ATOM 2895 C C . ASN A 1 399 ? 24.106 -10.653 -16.985 1.00 75.62 399 ASN A C 1
ATOM 2897 O O . ASN A 1 399 ? 24.990 -11.128 -16.274 1.00 75.62 399 ASN A O 1
ATOM 2901 N N . ALA A 1 400 ? 24.380 -9.958 -18.092 1.00 68.38 400 ALA A N 1
ATOM 2902 C CA . ALA A 1 400 ? 25.741 -9.605 -18.498 1.00 68.38 400 ALA A CA 1
ATOM 2903 C C . ALA A 1 400 ? 26.384 -8.514 -17.619 1.00 68.38 400 ALA A C 1
ATOM 2905 O O . ALA A 1 400 ? 27.592 -8.310 -17.712 1.00 68.38 400 ALA A O 1
ATOM 2906 N N . GLN A 1 401 ? 25.601 -7.827 -16.778 1.00 65.12 401 GLN A N 1
ATOM 2907 C CA . GLN A 1 401 ? 26.087 -6.826 -15.819 1.00 65.12 401 GLN A CA 1
ATOM 2908 C C . GLN A 1 401 ? 26.554 -7.442 -14.482 1.00 65.12 401 GLN A C 1
ATOM 2910 O O . GLN A 1 401 ? 27.023 -6.710 -13.611 1.00 65.12 401 GLN A O 1
ATOM 2915 N N . LYS A 1 402 ? 26.430 -8.769 -14.316 1.00 56.78 402 LYS A N 1
ATOM 2916 C CA . LYS A 1 402 ? 27.006 -9.544 -13.200 1.00 56.78 402 LYS A CA 1
ATOM 2917 C C . LYS A 1 402 ? 28.518 -9.684 -13.339 1.00 56.78 402 LYS A C 1
ATOM 2919 O O . LYS A 1 402 ? 29.194 -9.647 -12.285 1.00 56.78 402 LYS A O 1
#